Protein AF-A0AA41WDA8-F1 (afdb_monomer)

Solvent-accessible surface area (backbone atoms only — not comparable to full-atom values): 40193 Å² total; per-residue (Å²): 132,59,70,68,62,53,50,54,53,52,50,66,74,44,41,72,48,52,51,38,48,27,49,48,44,11,50,43,43,16,52,44,40,41,44,56,52,48,35,52,29,49,67,68,40,79,88,42,78,65,39,66,61,55,38,49,52,41,51,52,51,41,49,52,51,48,55,52,36,52,55,50,50,50,52,48,52,50,50,53,52,61,76,42,24,48,60,58,17,51,41,45,73,74,64,53,49,64,68,60,53,26,50,50,44,30,51,50,31,47,53,45,38,50,55,7,46,55,50,3,51,53,50,21,66,71,42,39,67,60,49,40,50,51,48,23,61,55,34,68,48,91,58,79,52,62,89,71,96,56,70,66,57,56,51,51,46,50,48,56,50,49,51,48,32,52,53,48,17,49,54,48,15,50,51,66,60,68,56,49,48,72,56,28,55,44,46,70,70,54,61,54,69,63,68,75,61,47,65,67,50,19,52,48,10,50,50,34,34,52,50,22,48,48,38,38,62,52,48,48,36,53,41,48,52,46,29,68,75,64,70,43,62,72,63,40,58,50,49,44,64,56,44,55,61,48,36,52,49,30,39,54,52,8,46,32,30,28,44,32,21,36,50,39,45,52,42,60,55,72,54,62,67,89,90,66,62,72,58,58,46,58,54,29,56,52,49,39,52,52,53,39,43,45,21,59,75,45,15,56,53,23,41,53,47,13,49,40,52,15,54,40,52,28,50,54,50,52,46,54,49,51,59,50,19,51,43,59,31,44,58,48,45,32,35,29,32,34,94,85,49,49,61,68,62,34,48,54,49,50,51,54,51,43,50,55,40,37,77,73,67,39,52,76,60,46,77,46,75,45,64,33,46,54,52,57,75,80,86,75,87,67,61,105,81,71,70,83,84,76,85,83,86,86,89,80,95,75,95,83,88,70,84,53,33,33,37,32,28,41,66,53,52,54,52,48,52,53,42,34,31,66,44,32,69,91,50,58,85,70,65,82,86,78,75,92,60,55,89,31,23,38,43,42,39,40,36,45,89,62,83,80,91,58,71,103,81,62,91,72,85,53,66,56,54,66,73,57,80,44,71,54,78,79,92,64,77,78,80,83,85,84,81,92,79,55,76,76,59,60,77,70,51,86,75,79,85,72,76,89,82,72,85,75,72,90,79,68,77,68,85,49,76,83,52,34,77,51,70,39,37,37,34,35,23,19,57,70,50,38,52,55,50,52,56,52,40,54,75,77,45,51,87,36,48,47,51,38,37,30,39,29,29,52,69,46,76,72,44,33,67,57,49,52,68,77,43,70,65,61,78,69,70,90,55,105,57,70,50,73,47,48,37,33,51,57,54,47,49,57,47,27,64,48,20,55,53,47,54,47,39,52,54,50,42,50,51,49,51,52,46,48,50,35,50,52,52,39,56,54,62,75,40,47,70,64,48,22,58,53,48,34,56,40,46,75,53,73,50,47,74,64,57,55,39,53,52,56,50,52,51,52,47,51,62,60,46,54,25,49,57,50,15,51,54,51,20,52,44,51,41,49,26,50,54,52,60,48,43,76,75,61,62,50,71,85,82,59,58,60,66,63,49,50,50,55,55,48,51,56,49,48,52,53,51,47,48,49,48,48,54,48,41,54,58,50,48,47,50,48,42,45,52,35,54,59,60,37,37,82,82,52,76,80,119

Structure (mmCIF, N/CA/C/O backbone):
data_AF-A0AA41WDA8-F1
#
_entry.id   AF-A0AA41WDA8-F1
#
loop_
_atom_site.group_PDB
_atom_site.id
_atom_site.type_symbol
_atom_site.label_atom_id
_atom_site.label_alt_id
_atom_site.label_comp_id
_atom_site.label_asym_id
_atom_site.label_entity_id
_atom_site.label_seq_id
_atom_site.pdbx_PDB_ins_code
_atom_site.Cartn_x
_atom_site.Cartn_y
_atom_site.Cartn_z
_atom_site.occupancy
_atom_site.B_iso_or_equiv
_atom_site.auth_seq_id
_atom_site.auth_comp_id
_atom_site.auth_asym_id
_atom_site.auth_atom_id
_atom_site.pdbx_PDB_model_num
ATOM 1 N N . MET A 1 1 ? -19.992 -11.896 49.728 1.00 53.47 1 MET A N 1
ATOM 2 C CA . MET A 1 1 ? -19.989 -12.317 48.304 1.00 53.47 1 MET A CA 1
ATOM 3 C C . MET A 1 1 ? -18.539 -12.453 47.854 1.00 53.47 1 MET A C 1
ATOM 5 O O . MET A 1 1 ? -17.799 -11.495 48.025 1.00 53.47 1 MET A O 1
ATOM 9 N N . SER A 1 2 ? -18.087 -13.625 47.384 1.00 74.00 2 SER A N 1
ATOM 10 C CA . SER A 1 2 ? -16.666 -13.800 47.028 1.00 74.00 2 SER A CA 1
ATOM 11 C C . SER A 1 2 ? -16.305 -12.980 45.783 1.00 74.00 2 SER A C 1
ATOM 13 O O . SER A 1 2 ? -17.126 -12.827 44.872 1.00 74.00 2 SER A O 1
ATOM 15 N N . TRP A 1 3 ? -15.076 -12.459 45.725 1.00 64.69 3 TRP A N 1
ATOM 16 C CA . TRP A 1 3 ? -14.595 -11.650 44.596 1.00 64.69 3 TRP A CA 1
ATOM 17 C C . TRP A 1 3 ? -14.694 -12.400 43.256 1.00 64.69 3 TRP A C 1
ATOM 19 O O . TRP A 1 3 ? -14.952 -11.781 42.228 1.00 64.69 3 TRP A O 1
ATOM 29 N N . ARG A 1 4 ? -14.601 -13.739 43.278 1.00 71.31 4 ARG A N 1
ATOM 30 C CA . ARG A 1 4 ? -14.757 -14.618 42.107 1.00 71.31 4 ARG A CA 1
ATOM 31 C C . ARG A 1 4 ? -16.169 -14.569 41.515 1.00 71.31 4 ARG A C 1
ATOM 33 O O . ARG A 1 4 ? -16.328 -14.498 40.301 1.00 71.31 4 ARG A O 1
ATOM 40 N N . VAL A 1 5 ? -17.203 -14.575 42.361 1.00 72.44 5 VAL A N 1
ATOM 41 C CA . VAL A 1 5 ? -18.612 -14.504 41.920 1.00 72.44 5 VAL A CA 1
ATOM 42 C C . VAL A 1 5 ? -18.932 -13.127 41.344 1.00 72.44 5 VAL A C 1
ATOM 44 O O . VAL A 1 5 ? -19.642 -13.014 40.344 1.00 72.44 5 VAL A O 1
ATOM 47 N N . LEU A 1 6 ? -18.384 -12.079 41.959 1.00 68.94 6 LEU A N 1
ATOM 48 C CA . LEU A 1 6 ? -18.538 -10.710 41.488 1.00 68.94 6 LEU A CA 1
ATOM 49 C C . LEU A 1 6 ? -17.849 -10.497 40.130 1.00 68.94 6 LEU A C 1
ATOM 51 O O . LEU A 1 6 ? -18.470 -9.964 39.214 1.00 68.94 6 LEU A O 1
ATOM 55 N N . TRP A 1 7 ? -16.610 -10.971 39.989 1.00 70.38 7 TRP A N 1
ATOM 56 C CA . TRP A 1 7 ? -15.843 -10.924 38.744 1.00 70.38 7 TRP A CA 1
ATOM 57 C C . TRP A 1 7 ? -16.577 -11.624 37.597 1.00 70.38 7 TRP A C 1
ATOM 59 O O . TRP A 1 7 ? -16.771 -11.049 36.529 1.00 70.38 7 TRP A O 1
ATOM 69 N N . ARG A 1 8 ? -17.109 -12.826 37.856 1.00 74.06 8 ARG A N 1
ATOM 70 C CA . ARG A 1 8 ? -17.870 -13.590 36.861 1.00 74.06 8 ARG A CA 1
ATOM 71 C C . ARG A 1 8 ? -19.123 -12.839 36.396 1.00 74.06 8 ARG A C 1
ATOM 73 O O . ARG A 1 8 ? -19.422 -12.806 35.206 1.00 74.06 8 ARG A O 1
ATOM 80 N N . ARG A 1 9 ? -19.853 -12.202 37.321 1.00 70.19 9 ARG A N 1
ATOM 81 C CA . ARG A 1 9 ? -21.024 -11.371 36.981 1.00 70.19 9 ARG A CA 1
ATOM 82 C C . ARG A 1 9 ? -20.640 -10.127 36.178 1.00 70.19 9 ARG A C 1
ATOM 84 O O . ARG A 1 9 ? -21.398 -9.750 35.287 1.00 70.19 9 ARG A O 1
ATOM 91 N N . LEU A 1 10 ? -19.491 -9.514 36.468 1.00 67.62 10 LEU A N 1
ATOM 92 C CA . LEU A 1 10 ? -18.972 -8.380 35.700 1.00 67.62 10 LEU A CA 1
ATOM 93 C C . LEU A 1 10 ? -18.670 -8.789 34.249 1.00 67.62 10 LEU A C 1
ATOM 95 O O . LEU A 1 10 ? -19.202 -8.170 33.325 1.00 67.62 10 LEU A O 1
ATOM 99 N N . MET A 1 11 ? -17.931 -9.892 34.066 1.00 68.94 11 MET A N 1
ATOM 100 C CA . MET A 1 11 ? -17.570 -10.408 32.742 1.00 68.94 11 MET A CA 1
ATOM 101 C C . MET A 1 11 ? -18.792 -10.725 31.878 1.00 68.94 11 MET A C 1
ATOM 103 O O . MET A 1 11 ? -18.888 -10.262 30.743 1.00 68.94 11 MET A O 1
ATOM 107 N N . PHE A 1 12 ? -19.772 -11.460 32.412 1.00 69.25 12 PHE A N 1
ATOM 108 C CA . PHE A 1 12 ? -20.960 -11.826 31.635 1.00 69.25 12 PHE A CA 1
ATOM 109 C C . PHE A 1 12 ? -21.863 -10.633 31.310 1.00 69.25 12 PHE A C 1
ATOM 111 O O . PHE A 1 12 ? -22.502 -10.619 30.258 1.00 69.25 12 PHE A O 1
ATOM 118 N N . ARG A 1 13 ? -21.889 -9.602 32.166 1.00 68.06 13 ARG A N 1
ATOM 119 C CA . ARG A 1 13 ? -22.643 -8.373 31.890 1.00 68.06 13 ARG A CA 1
ATOM 120 C C . ARG A 1 13 ? -22.068 -7.616 30.689 1.00 68.06 13 ARG A C 1
ATOM 122 O O . ARG A 1 13 ? -22.833 -7.105 29.875 1.00 68.06 13 ARG A O 1
ATOM 129 N N . ASN A 1 14 ? -20.741 -7.590 30.563 1.00 67.75 14 ASN A N 1
ATOM 130 C CA . ASN A 1 14 ? -20.018 -6.845 29.531 1.00 67.75 14 ASN A CA 1
ATOM 131 C C . ASN A 1 14 ? -19.425 -7.736 28.421 1.00 67.75 14 ASN A C 1
ATOM 133 O O . ASN A 1 14 ? -18.610 -7.263 27.634 1.00 67.75 14 ASN A O 1
ATOM 137 N N . PHE A 1 15 ? -19.868 -8.994 28.278 1.00 70.88 15 PHE A N 1
ATOM 138 C CA . PHE A 1 15 ? -19.307 -9.972 27.325 1.00 70.88 15 PHE A CA 1
ATOM 139 C C . PHE A 1 15 ? -19.141 -9.434 25.893 1.00 70.88 15 PHE A C 1
ATOM 141 O O . PHE A 1 15 ? -18.169 -9.735 25.212 1.00 70.88 15 PHE A O 1
ATOM 148 N N . ARG A 1 16 ? -20.064 -8.582 25.432 1.00 70.44 16 ARG A N 1
ATOM 149 C CA . ARG A 1 16 ? -20.011 -7.965 24.094 1.00 70.44 16 ARG A CA 1
ATOM 150 C C . ARG A 1 16 ? -18.847 -6.992 23.908 1.00 70.44 16 ARG A C 1
ATOM 152 O O . ARG A 1 16 ? -18.334 -6.875 22.800 1.00 70.44 16 ARG A O 1
ATOM 159 N N . ALA A 1 17 ? -18.470 -6.280 24.964 1.00 69.38 17 ALA A N 1
ATOM 160 C CA . ALA A 1 17 ? -17.310 -5.402 24.960 1.00 69.38 17 ALA A CA 1
ATOM 161 C C . ALA A 1 17 ? -16.021 -6.231 24.923 1.00 69.38 17 ALA A C 1
ATOM 163 O O . ALA A 1 17 ? -15.150 -5.980 24.091 1.00 69.38 17 ALA A O 1
ATOM 164 N N . TYR A 1 18 ? -15.962 -7.282 25.742 1.00 79.75 18 TYR A N 1
ATOM 165 C CA . TYR A 1 18 ? -14.853 -8.233 25.761 1.00 79.75 18 TYR A CA 1
ATOM 166 C C . TYR A 1 18 ? -14.660 -8.961 24.431 1.00 79.75 18 TYR A C 1
ATOM 168 O O . TYR A 1 18 ? -13.531 -9.095 23.971 1.00 79.75 18 TYR A O 1
ATOM 176 N N . ALA A 1 19 ? -15.749 -9.346 23.762 1.00 80.19 19 ALA A N 1
ATOM 177 C CA . ALA A 1 19 ? -15.694 -9.945 22.432 1.00 80.19 19 ALA A CA 1
ATOM 178 C C . ALA A 1 19 ? -15.036 -9.015 21.396 1.00 80.19 19 ALA A C 1
ATOM 180 O O . ALA A 1 19 ? -14.306 -9.490 20.534 1.00 80.19 19 ALA A O 1
ATOM 181 N N . GLY A 1 20 ? -15.247 -7.695 21.495 1.00 77.69 20 GLY A N 1
ATOM 182 C CA . GLY A 1 20 ? -14.590 -6.716 20.623 1.00 77.69 20 GLY A CA 1
ATOM 183 C C . GLY A 1 20 ? -13.077 -6.643 20.844 1.00 77.69 20 GLY A C 1
ATOM 184 O O . GLY A 1 20 ? -12.324 -6.606 19.875 1.00 77.69 20 GLY A O 1
ATOM 185 N N . TYR A 1 21 ? -12.633 -6.682 22.104 1.00 82.44 21 TYR A N 1
ATOM 186 C CA . TYR A 1 21 ? -11.207 -6.743 22.440 1.00 82.44 21 TYR A CA 1
ATOM 187 C C . TYR A 1 21 ? -10.563 -8.036 21.936 1.00 82.44 21 TYR A C 1
ATOM 189 O O . TYR A 1 21 ? -9.559 -7.979 21.233 1.00 82.44 21 TYR A O 1
ATOM 197 N N . VAL A 1 22 ? -11.170 -9.191 22.242 1.00 87.69 22 VAL A N 1
ATOM 198 C CA . VAL A 1 22 ? -10.677 -10.507 21.802 1.00 87.69 22 VAL A CA 1
ATOM 199 C C . VAL A 1 22 ? -10.584 -10.562 20.280 1.00 87.69 22 VAL A C 1
ATOM 201 O O . VAL A 1 22 ? -9.578 -11.030 19.758 1.00 87.69 22 VAL A O 1
ATOM 204 N N . LEU A 1 23 ? -11.582 -10.027 19.567 1.00 84.75 23 LEU A N 1
ATOM 205 C CA . LEU A 1 23 ? -11.580 -9.966 18.108 1.00 84.75 23 LEU A CA 1
ATOM 206 C C . LEU A 1 23 ? -10.381 -9.173 17.575 1.00 84.75 23 LEU A C 1
ATOM 208 O O . LEU A 1 23 ? -9.624 -9.695 16.767 1.00 84.75 23 LEU A O 1
ATOM 212 N N . ILE A 1 24 ? -10.160 -7.942 18.032 1.00 84.31 24 ILE A N 1
ATOM 213 C CA . ILE A 1 24 ? -9.055 -7.114 17.515 1.00 84.31 24 ILE A CA 1
ATOM 214 C C . ILE A 1 24 ? -7.703 -7.682 17.890 1.00 84.31 24 ILE A C 1
ATOM 216 O O . ILE A 1 24 ? -6.807 -7.717 17.053 1.00 84.31 24 ILE A O 1
ATOM 220 N N . PHE A 1 25 ? -7.565 -8.141 19.133 1.00 88.94 25 PHE A N 1
ATOM 221 C CA . PHE A 1 25 ? -6.348 -8.793 19.579 1.00 88.94 25 PHE A CA 1
ATOM 222 C C . PHE A 1 25 ? -6.059 -10.025 18.710 1.00 88.94 25 PHE A C 1
ATOM 224 O O . PHE A 1 25 ? -4.942 -10.181 18.229 1.00 88.94 25 PHE A O 1
ATOM 231 N N . SER A 1 26 ? -7.078 -10.843 18.410 1.00 92.19 26 SER A N 1
ATOM 232 C CA . SER A 1 26 ? -6.933 -12.000 17.520 1.00 92.19 26 SER A CA 1
ATOM 233 C C . SER A 1 26 ? -6.551 -11.610 16.091 1.00 92.19 26 SER A C 1
ATOM 235 O O . SER A 1 26 ? -5.688 -12.258 15.510 1.00 92.19 26 SER A O 1
ATOM 237 N N . VAL A 1 27 ? -7.114 -10.530 15.536 1.00 90.19 27 VAL A N 1
ATOM 238 C CA . VAL A 1 27 ? -6.757 -10.025 14.198 1.00 90.19 27 VAL A CA 1
ATOM 239 C C . VAL A 1 27 ? -5.313 -9.520 14.178 1.00 90.19 27 VAL A C 1
ATOM 241 O O . VAL A 1 27 ? -4.579 -9.831 13.246 1.00 90.19 27 VAL A O 1
ATOM 244 N N . ALA A 1 28 ? -4.871 -8.802 15.212 1.00 89.94 28 ALA A N 1
ATOM 245 C CA . ALA A 1 28 ? -3.494 -8.326 15.321 1.00 89.94 28 ALA A CA 1
ATOM 246 C C . ALA A 1 28 ? -2.484 -9.487 15.401 1.00 89.94 28 ALA A C 1
ATOM 248 O O . ALA A 1 28 ? -1.492 -9.486 14.674 1.00 89.94 28 ALA A O 1
ATOM 249 N N . VAL A 1 29 ? -2.775 -10.504 16.223 1.00 94.81 29 VAL A N 1
ATOM 250 C CA . VAL A 1 29 ? -1.994 -11.753 16.304 1.00 94.81 29 VAL A CA 1
ATOM 251 C C . VAL A 1 29 ? -1.973 -12.471 14.953 1.00 94.81 29 VAL A C 1
ATOM 253 O O . VAL A 1 29 ? -0.906 -12.873 14.496 1.00 94.81 29 VAL A O 1
ATOM 256 N N . THR A 1 30 ? -3.137 -12.601 14.305 1.00 94.94 30 THR A N 1
ATOM 257 C CA . THR A 1 30 ? -3.294 -13.251 12.993 1.00 94.94 30 THR A CA 1
ATOM 258 C C . THR A 1 30 ? -2.395 -12.576 11.963 1.00 94.94 30 THR A C 1
ATOM 260 O O . THR A 1 30 ? -1.565 -13.235 11.354 1.00 94.94 30 THR A O 1
ATOM 263 N N . ILE A 1 31 ? -2.511 -11.255 11.791 1.00 92.19 31 ILE A N 1
ATOM 264 C CA . ILE A 1 31 ? -1.738 -10.516 10.784 1.00 92.19 31 ILE A CA 1
ATOM 265 C C . ILE A 1 31 ? -0.239 -10.618 11.076 1.00 92.19 31 ILE A C 1
ATOM 267 O O . ILE A 1 31 ? 0.534 -10.894 10.164 1.00 92.19 31 ILE A O 1
ATOM 271 N N . PHE A 1 32 ? 0.184 -10.460 12.333 1.00 93.06 32 PHE A N 1
ATOM 272 C CA . PHE A 1 32 ? 1.597 -10.599 12.686 1.00 93.06 32 PHE A CA 1
ATOM 273 C C . PHE A 1 32 ? 2.147 -11.994 12.349 1.00 93.06 32 PHE A C 1
ATOM 275 O O . PHE A 1 32 ? 3.208 -12.093 11.731 1.00 93.06 32 PHE A O 1
ATOM 282 N N . TYR A 1 33 ? 1.406 -13.057 12.686 1.00 95.00 33 TYR A N 1
ATOM 283 C CA . TYR A 1 33 ? 1.764 -14.429 12.320 1.00 95.00 33 TYR A CA 1
ATOM 284 C C . TYR A 1 33 ? 1.880 -14.597 10.800 1.00 95.00 33 TYR A C 1
ATOM 286 O O . TYR A 1 33 ? 2.884 -15.102 10.302 1.00 95.00 33 TYR A O 1
ATOM 294 N N . LEU A 1 34 ? 0.890 -14.107 10.051 1.00 93.69 34 LEU A N 1
ATOM 295 C CA . LEU A 1 34 ? 0.869 -14.191 8.594 1.00 93.69 34 LEU A CA 1
ATOM 296 C C . LEU A 1 34 ? 2.101 -13.505 7.968 1.00 93.69 34 LEU A C 1
ATOM 298 O O . LEU A 1 34 ? 2.791 -14.112 7.150 1.00 93.69 34 LEU A O 1
ATOM 302 N N . PHE A 1 35 ? 2.483 -12.304 8.416 1.00 91.75 35 PHE A N 1
ATOM 303 C CA . PHE A 1 35 ? 3.718 -11.647 7.948 1.00 91.75 35 PHE A CA 1
ATOM 304 C C . PHE A 1 35 ? 4.994 -12.399 8.338 1.00 91.75 35 PHE A C 1
ATOM 306 O O . PHE A 1 35 ? 5.970 -12.402 7.585 1.00 91.75 35 PHE A O 1
ATOM 313 N N . GLN A 1 36 ? 4.993 -13.076 9.486 1.00 91.44 36 GLN A N 1
ATOM 314 C CA . GLN A 1 36 ? 6.106 -13.928 9.881 1.00 91.44 36 GLN A CA 1
ATOM 315 C C . GLN A 1 36 ? 6.261 -15.141 8.944 1.00 91.44 36 GLN A C 1
ATOM 317 O O . GLN A 1 36 ? 7.387 -15.447 8.554 1.00 91.44 36 GLN A O 1
ATOM 322 N N . THR A 1 37 ? 5.158 -15.770 8.525 1.00 91.62 37 THR A N 1
ATOM 323 C CA . THR A 1 37 ? 5.165 -16.891 7.559 1.00 91.62 37 THR A CA 1
ATOM 324 C C . THR A 1 37 ? 5.543 -16.456 6.138 1.00 91.62 37 THR A C 1
ATOM 326 O O . THR A 1 37 ? 6.257 -17.173 5.435 1.00 91.62 37 THR A O 1
ATOM 329 N N . LEU A 1 38 ? 5.158 -15.244 5.722 1.00 90.31 38 LEU A N 1
ATOM 330 C CA . LEU A 1 38 ? 5.527 -14.687 4.417 1.00 90.31 38 LEU A CA 1
ATOM 331 C C . LEU A 1 38 ? 7.036 -14.475 4.275 1.00 90.31 38 LEU A C 1
ATOM 333 O O . LEU A 1 38 ? 7.599 -14.786 3.228 1.00 90.31 38 LEU A O 1
ATOM 337 N N . SER A 1 39 ? 7.696 -13.999 5.335 1.00 87.25 39 SER A N 1
ATOM 338 C CA . SER A 1 39 ? 9.155 -13.836 5.364 1.00 87.25 39 SER A CA 1
ATOM 339 C C . SER A 1 39 ? 9.874 -15.158 5.068 1.00 87.25 39 SER A C 1
ATOM 341 O O . SER A 1 39 ? 10.798 -15.190 4.258 1.00 87.25 39 SER A O 1
ATOM 343 N N . THR A 1 40 ? 9.409 -16.270 5.649 1.00 85.75 40 THR A N 1
ATOM 344 C CA . THR A 1 40 ? 9.989 -17.595 5.389 1.00 85.75 40 THR A CA 1
ATOM 345 C C . THR A 1 40 ? 9.612 -18.157 4.022 1.00 85.75 40 THR A C 1
ATOM 347 O O . THR A 1 40 ? 10.472 -18.738 3.368 1.00 85.75 40 THR A O 1
ATOM 350 N N . GLY A 1 41 ? 8.369 -17.956 3.569 1.00 84.56 41 GLY A N 1
ATOM 351 C CA . GLY A 1 41 ? 7.915 -18.421 2.255 1.00 84.56 41 GLY A CA 1
ATOM 352 C C . GLY A 1 41 ? 8.644 -17.738 1.094 1.00 84.56 41 GLY A C 1
ATOM 353 O O . GLY A 1 41 ? 8.917 -18.368 0.078 1.00 84.56 41 GLY A O 1
ATOM 354 N N . LEU A 1 42 ? 9.008 -16.461 1.248 1.00 82.69 42 LEU A N 1
ATOM 355 C CA . LEU A 1 42 ? 9.861 -15.755 0.287 1.00 82.69 42 LEU A CA 1
ATOM 356 C C . LEU A 1 42 ? 11.339 -16.111 0.457 1.00 82.69 42 LEU A C 1
ATOM 358 O O . LEU A 1 42 ? 12.053 -16.232 -0.534 1.00 82.69 42 LEU A O 1
ATOM 362 N N . GLY A 1 43 ? 11.787 -16.356 1.691 1.00 75.94 43 GLY A N 1
ATOM 363 C CA . GLY A 1 43 ? 13.133 -16.845 1.977 1.00 75.94 43 GLY A CA 1
ATOM 364 C C . GLY A 1 43 ? 13.444 -18.216 1.358 1.00 75.94 43 GLY A C 1
ATOM 365 O O . GLY A 1 43 ? 14.592 -18.479 1.019 1.00 75.94 43 GLY A O 1
ATOM 366 N N . SER A 1 44 ? 12.456 -19.091 1.159 1.00 74.81 44 SER A N 1
ATOM 367 C CA . SER A 1 44 ? 12.662 -20.383 0.483 1.00 74.81 44 SER A CA 1
ATOM 368 C C . SER A 1 44 ? 12.645 -20.290 -1.050 1.00 74.81 44 SER A C 1
ATOM 370 O O . SER A 1 44 ? 13.081 -21.222 -1.725 1.00 74.81 44 SER A O 1
ATOM 372 N N . ALA A 1 45 ? 12.203 -19.167 -1.623 1.00 74.38 45 ALA A N 1
ATOM 373 C CA . ALA A 1 45 ? 12.131 -18.969 -3.066 1.00 74.38 45 ALA A CA 1
ATOM 374 C C . ALA A 1 45 ? 13.483 -18.496 -3.637 1.00 74.38 45 ALA A C 1
ATOM 376 O O . ALA A 1 45 ? 13.694 -17.307 -3.871 1.00 74.38 45 ALA A O 1
ATOM 377 N N . SER A 1 46 ? 14.401 -19.437 -3.886 1.00 68.25 46 SER A N 1
ATOM 378 C CA . SER A 1 46 ? 15.747 -19.158 -4.427 1.00 68.25 46 SER A CA 1
ATOM 379 C C . SER A 1 46 ? 15.745 -18.456 -5.790 1.00 68.25 46 SER A C 1
ATOM 381 O O . SER A 1 46 ? 16.680 -17.730 -6.098 1.00 68.25 46 SER A O 1
ATOM 383 N N . ALA A 1 47 ? 14.678 -18.613 -6.577 1.00 67.75 47 ALA A N 1
ATOM 384 C CA . ALA A 1 47 ? 14.498 -17.939 -7.862 1.00 67.75 47 ALA A CA 1
ATOM 385 C C . ALA A 1 47 ? 14.135 -16.440 -7.738 1.00 67.75 47 ALA A C 1
ATOM 387 O O . ALA A 1 47 ? 13.899 -15.774 -8.743 1.00 67.75 47 ALA A O 1
ATOM 388 N N . ILE A 1 48 ? 14.019 -15.881 -6.528 1.00 71.88 48 ILE A N 1
ATOM 389 C CA . ILE A 1 48 ? 13.787 -14.444 -6.343 1.00 71.88 48 ILE A CA 1
ATOM 390 C C . ILE A 1 48 ? 15.123 -13.709 -6.283 1.00 71.88 48 ILE A C 1
ATOM 392 O O . ILE A 1 48 ? 15.845 -13.769 -5.291 1.00 71.88 48 ILE A O 1
ATOM 396 N N . GLN A 1 49 ? 15.406 -12.946 -7.332 1.00 67.88 49 GLN A N 1
ATOM 397 C CA . GLN A 1 49 ? 16.459 -11.939 -7.332 1.00 67.88 49 GLN A CA 1
ATOM 398 C C . GLN A 1 49 ? 16.199 -10.897 -6.230 1.00 67.88 49 GLN A C 1
ATOM 400 O O . GLN A 1 49 ? 15.047 -10.542 -5.974 1.00 67.88 49 GLN A O 1
ATOM 405 N N . ARG A 1 50 ? 17.259 -10.466 -5.530 1.00 76.56 50 ARG A N 1
ATOM 406 C CA . ARG A 1 50 ? 17.183 -9.618 -4.320 1.00 76.56 50 ARG A CA 1
ATOM 407 C C . ARG A 1 50 ? 16.302 -10.189 -3.196 1.00 76.56 50 ARG A C 1
ATOM 409 O O . ARG A 1 50 ? 15.667 -9.440 -2.451 1.00 76.56 50 ARG A O 1
ATOM 416 N N . ARG A 1 51 ? 16.290 -11.519 -3.028 1.00 79.62 51 ARG A N 1
ATOM 417 C CA . ARG A 1 51 ? 15.584 -12.201 -1.926 1.00 79.62 51 ARG A CA 1
ATOM 418 C C . ARG A 1 51 ? 15.848 -11.544 -0.573 1.00 79.62 51 ARG A C 1
ATOM 420 O O . ARG A 1 51 ? 14.896 -11.290 0.156 1.00 79.62 51 ARG A O 1
ATOM 427 N N . ASP A 1 52 ? 17.114 -11.256 -0.275 1.00 83.06 52 ASP A N 1
ATOM 428 C CA . ASP A 1 52 ? 17.534 -10.718 1.022 1.00 83.06 52 ASP A CA 1
ATOM 429 C C . ASP A 1 52 ? 16.909 -9.343 1.291 1.00 83.06 52 ASP A C 1
ATOM 431 O O . ASP A 1 52 ? 16.277 -9.151 2.330 1.00 83.06 52 ASP A O 1
ATOM 435 N N . TYR A 1 53 ? 16.934 -8.448 0.296 1.00 83.81 53 TYR A N 1
ATOM 436 C CA . TYR A 1 53 ? 16.250 -7.153 0.361 1.00 83.81 53 TYR A CA 1
ATOM 437 C C . TYR A 1 53 ? 14.750 -7.312 0.643 1.00 83.81 53 TYR A C 1
ATOM 439 O O . TYR A 1 53 ? 14.218 -6.675 1.550 1.00 83.81 53 TYR A O 1
ATOM 447 N N . LEU A 1 54 ? 14.053 -8.198 -0.079 1.00 83.44 54 LEU A N 1
ATOM 448 C CA . LEU A 1 54 ? 12.620 -8.416 0.150 1.00 83.44 54 LEU A CA 1
ATOM 449 C C . LEU A 1 54 ? 12.343 -9.017 1.535 1.00 83.44 54 LEU A C 1
ATOM 451 O O . LEU A 1 54 ? 11.371 -8.628 2.188 1.00 83.44 54 LEU A O 1
ATOM 455 N N . THR A 1 55 ? 13.185 -9.940 2.012 1.00 85.56 55 THR A N 1
ATOM 456 C CA . THR A 1 55 ? 13.049 -10.494 3.366 1.00 85.56 55 THR A CA 1
ATOM 457 C C . THR A 1 55 ? 13.292 -9.445 4.448 1.00 85.56 55 THR A C 1
ATOM 459 O O . THR A 1 55 ? 12.566 -9.450 5.447 1.00 85.56 55 THR A O 1
ATOM 462 N N . ASP A 1 56 ? 14.219 -8.511 4.231 1.00 87.38 56 ASP A N 1
ATOM 463 C CA . ASP A 1 56 ? 14.498 -7.397 5.139 1.00 87.38 56 ASP A CA 1
ATOM 464 C C . ASP A 1 56 ? 13.338 -6.399 5.170 1.00 87.38 56 ASP A C 1
ATOM 466 O O . ASP A 1 56 ? 12.857 -6.044 6.250 1.00 87.38 56 ASP A O 1
ATOM 470 N N . VAL A 1 57 ? 12.806 -6.023 3.999 1.00 86.50 57 VAL A N 1
ATOM 471 C CA . VAL A 1 57 ? 11.609 -5.176 3.885 1.00 86.50 57 VAL A CA 1
ATOM 472 C C . VAL A 1 57 ? 10.445 -5.806 4.649 1.00 86.50 57 VAL A C 1
ATOM 474 O O . VAL A 1 57 ? 9.804 -5.135 5.457 1.00 86.50 57 VAL A O 1
ATOM 477 N N . ILE A 1 58 ? 10.202 -7.110 4.490 1.00 88.62 58 ILE A N 1
ATOM 478 C CA . ILE A 1 58 ? 9.155 -7.8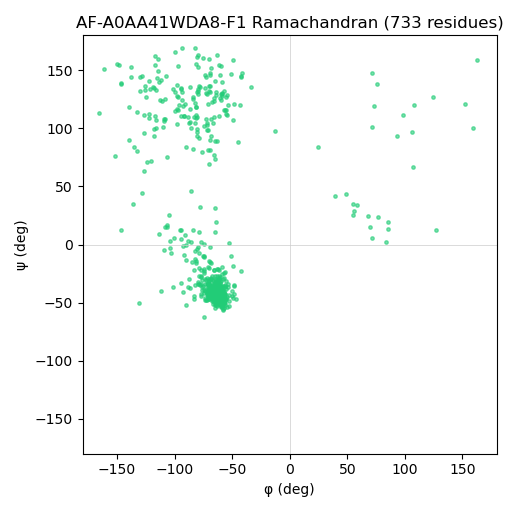19 5.245 1.00 88.62 58 ILE A CA 1
ATOM 479 C C . ILE A 1 58 ? 9.448 -7.836 6.745 1.00 88.62 58 ILE A C 1
ATOM 481 O O . ILE A 1 58 ? 8.522 -7.734 7.552 1.00 88.62 58 ILE A O 1
ATOM 485 N N . GLY A 1 59 ? 10.718 -7.932 7.141 1.00 89.06 59 GLY A N 1
ATOM 486 C CA . GLY A 1 59 ? 11.146 -7.796 8.530 1.00 89.06 59 GLY A CA 1
ATOM 487 C C . GLY A 1 59 ? 10.726 -6.454 9.136 1.00 89.06 59 GLY A C 1
ATOM 488 O O . GLY A 1 59 ? 10.128 -6.434 10.218 1.00 89.06 59 GLY A O 1
ATOM 489 N N . VAL A 1 60 ? 10.961 -5.352 8.416 1.00 89.44 60 VAL A N 1
ATOM 490 C CA . VAL A 1 60 ? 10.519 -4.001 8.805 1.00 89.44 60 VAL A CA 1
ATOM 491 C C . VAL A 1 60 ? 8.993 -3.925 8.857 1.00 89.44 60 VAL A C 1
ATOM 493 O O . VAL A 1 60 ? 8.433 -3.467 9.855 1.00 89.44 60 VAL A O 1
ATOM 496 N N . MET A 1 61 ? 8.304 -4.442 7.837 1.00 86.75 61 MET A N 1
ATOM 497 C CA . MET A 1 61 ? 6.839 -4.464 7.767 1.00 86.75 61 MET A CA 1
ATOM 498 C C . MET A 1 61 ? 6.209 -5.234 8.938 1.00 86.75 61 MET A C 1
ATOM 500 O O . MET A 1 61 ? 5.263 -4.755 9.567 1.00 86.75 61 MET A O 1
ATOM 504 N N . ARG A 1 62 ? 6.779 -6.386 9.312 1.00 89.38 62 ARG A N 1
ATOM 505 C CA . ARG A 1 62 ? 6.391 -7.146 10.510 1.00 89.38 62 ARG A CA 1
ATOM 506 C C . ARG A 1 62 ? 6.560 -6.312 11.785 1.00 89.38 62 ARG A C 1
ATOM 508 O O . ARG A 1 62 ? 5.701 -6.367 12.664 1.00 89.38 62 ARG A O 1
ATOM 515 N N . GLY A 1 63 ? 7.636 -5.529 11.884 1.00 89.50 63 GLY A N 1
ATOM 516 C CA . GLY A 1 63 ? 7.860 -4.586 12.985 1.00 89.50 63 GLY A CA 1
ATOM 517 C C . GLY A 1 63 ? 6.786 -3.497 13.060 1.00 89.50 63 GLY A C 1
ATOM 518 O O . GLY A 1 63 ? 6.222 -3.263 14.129 1.00 89.50 63 GLY A O 1
ATOM 519 N N . ILE A 1 64 ? 6.434 -2.890 11.923 1.00 85.88 64 ILE A N 1
ATOM 520 C CA . ILE A 1 64 ? 5.367 -1.880 11.826 1.00 85.88 64 ILE A CA 1
ATOM 521 C C . ILE A 1 64 ? 4.025 -2.459 12.295 1.00 85.88 64 ILE A C 1
ATOM 523 O O . ILE A 1 64 ? 3.348 -1.860 13.135 1.00 85.88 64 ILE A O 1
ATOM 527 N N . VAL A 1 65 ? 3.659 -3.654 11.817 1.00 87.12 65 VAL A N 1
ATOM 528 C CA . VAL A 1 65 ? 2.442 -4.364 12.251 1.00 87.12 65 VAL A CA 1
ATOM 529 C C . VAL A 1 65 ? 2.437 -4.582 13.768 1.00 87.12 65 VAL A C 1
ATOM 531 O O . VAL A 1 65 ? 1.408 -4.367 14.413 1.00 87.12 65 VAL A O 1
ATOM 534 N N . PHE A 1 66 ? 3.574 -4.959 14.361 1.00 89.19 66 PHE A N 1
ATOM 535 C CA . PHE A 1 66 ? 3.691 -5.157 15.809 1.00 89.19 66 PHE A CA 1
ATOM 536 C C . PHE A 1 66 ? 3.496 -3.861 16.606 1.00 89.19 66 PHE A C 1
ATOM 538 O O . PHE A 1 66 ? 2.782 -3.852 17.610 1.00 89.19 66 PHE A O 1
ATOM 545 N N . VAL A 1 67 ? 4.072 -2.748 16.143 1.00 88.12 67 VAL A N 1
ATOM 546 C CA . VAL A 1 67 ? 3.892 -1.431 16.773 1.00 88.12 67 VAL A CA 1
ATOM 547 C C . VAL A 1 67 ? 2.422 -1.005 16.732 1.00 88.12 67 VAL A C 1
ATOM 549 O O . VAL A 1 67 ? 1.873 -0.580 17.751 1.00 88.12 67 VAL A O 1
ATOM 552 N N . PHE A 1 68 ? 1.743 -1.172 15.593 1.00 82.12 68 PHE A N 1
ATOM 553 C CA . PHE A 1 68 ? 0.307 -0.891 15.505 1.00 82.12 68 PHE A CA 1
ATOM 554 C C . PHE A 1 68 ? -0.522 -1.800 16.416 1.00 82.12 68 PHE A C 1
ATOM 556 O O . PHE A 1 68 ? -1.445 -1.315 17.077 1.00 82.12 68 PHE A O 1
ATOM 563 N N . ALA A 1 69 ? -0.181 -3.089 16.503 1.00 84.19 69 ALA A N 1
ATOM 564 C CA . ALA A 1 69 ? -0.821 -4.013 17.432 1.00 84.19 69 ALA A CA 1
ATOM 565 C C . ALA A 1 69 ? -0.699 -3.523 18.884 1.00 84.19 69 ALA A C 1
ATOM 567 O O . ALA A 1 69 ? -1.708 -3.484 19.589 1.00 84.19 69 ALA A O 1
ATOM 568 N N . LEU A 1 70 ? 0.485 -3.067 19.308 1.00 85.75 70 LEU A N 1
ATOM 569 C CA . LEU A 1 70 ? 0.710 -2.510 20.646 1.00 85.75 70 LEU A CA 1
ATOM 570 C C . LEU A 1 70 ? -0.238 -1.340 20.938 1.00 85.75 70 LEU A C 1
ATOM 572 O O . LEU A 1 70 ? -0.977 -1.379 21.923 1.00 85.75 70 LEU A O 1
ATOM 576 N N . PHE A 1 71 ? -0.301 -0.340 20.053 1.00 80.12 71 PHE A N 1
ATOM 577 C CA . PHE A 1 71 ? -1.180 0.819 20.247 1.00 80.12 71 PHE A CA 1
ATOM 578 C C . PHE A 1 71 ? -2.664 0.445 20.288 1.00 80.12 71 PHE A C 1
ATOM 580 O O . PHE A 1 71 ? -3.410 0.968 21.120 1.00 80.12 71 PHE A O 1
ATOM 587 N N . PHE A 1 72 ? -3.110 -0.453 19.407 1.00 76.31 72 PHE A N 1
ATOM 588 C CA . PHE A 1 72 ? -4.515 -0.847 19.344 1.00 76.31 72 PHE A CA 1
ATOM 589 C C . PHE A 1 72 ? -4.955 -1.661 20.547 1.00 76.31 72 PHE A C 1
ATOM 591 O O . PHE A 1 72 ? -6.022 -1.395 21.109 1.00 76.31 72 PHE A O 1
ATOM 598 N N . VAL A 1 73 ? -4.134 -2.622 20.958 1.00 79.81 73 VAL A N 1
ATOM 599 C CA . VAL A 1 73 ? -4.405 -3.443 22.134 1.00 79.81 73 VAL A CA 1
ATOM 600 C C . VAL A 1 73 ? -4.442 -2.562 23.380 1.00 79.81 73 VAL A C 1
ATOM 602 O O . VAL A 1 73 ? -5.425 -2.626 24.123 1.00 79.81 73 VAL A O 1
ATOM 605 N N . ALA A 1 74 ? -3.465 -1.666 23.554 1.00 79.62 74 ALA A N 1
ATOM 606 C CA . ALA A 1 74 ? -3.436 -0.698 24.650 1.00 79.62 74 ALA A CA 1
ATOM 607 C C . ALA A 1 74 ? -4.685 0.198 24.669 1.00 79.62 74 ALA A C 1
ATOM 609 O O . ALA A 1 74 ? -5.340 0.393 25.701 1.00 79.62 74 ALA A O 1
ATOM 610 N N . TYR A 1 75 ? -5.061 0.734 23.504 1.00 76.56 75 TYR A N 1
ATOM 611 C CA . TYR A 1 75 ? -6.227 1.598 23.353 1.00 76.56 75 TYR A CA 1
ATOM 612 C C . TYR A 1 75 ? -7.534 0.878 23.709 1.00 76.56 75 TYR A C 1
ATOM 614 O O . TYR A 1 75 ? -8.343 1.408 24.477 1.00 76.56 75 TYR A O 1
ATOM 622 N N . PHE A 1 76 ? -7.747 -0.334 23.192 1.00 74.19 76 PHE A N 1
ATOM 623 C CA . PHE A 1 76 ? -8.962 -1.101 23.467 1.00 74.19 76 PHE A CA 1
ATOM 624 C C . PHE A 1 76 ? -9.053 -1.557 24.911 1.00 74.19 76 PHE A C 1
ATOM 626 O O . PHE A 1 76 ? -10.130 -1.505 25.506 1.00 74.19 76 PHE A O 1
ATOM 633 N N . HIS A 1 77 ? -7.927 -1.944 25.497 1.00 78.75 77 HIS A N 1
ATOM 634 C CA . HIS A 1 77 ? -7.881 -2.280 26.906 1.00 78.75 77 HIS A CA 1
ATOM 635 C C . HIS A 1 77 ? -8.264 -1.076 27.772 1.00 78.75 77 HIS A C 1
ATOM 637 O O . HIS A 1 77 ? -9.108 -1.177 28.661 1.00 78.75 77 HIS A O 1
ATOM 643 N N . ARG A 1 78 ? -7.743 0.114 27.444 1.00 75.69 78 ARG A N 1
ATOM 644 C CA . ARG A 1 78 ? -8.137 1.361 28.107 1.00 75.69 78 ARG A CA 1
ATOM 645 C C . ARG A 1 78 ? -9.636 1.643 27.975 1.00 75.69 78 ARG A C 1
ATOM 647 O O . ARG A 1 78 ? -10.233 2.122 28.939 1.00 75.69 78 ARG A O 1
ATOM 654 N N . LEU A 1 79 ? -10.246 1.375 26.819 1.00 70.00 79 LEU A N 1
ATOM 655 C CA . LEU A 1 79 ? -11.693 1.525 26.637 1.00 70.00 79 LEU A CA 1
ATOM 656 C C . LEU A 1 79 ? -12.488 0.566 27.535 1.00 70.00 79 LEU A C 1
ATOM 658 O O . LEU A 1 79 ? -13.434 1.014 28.183 1.00 70.00 79 LEU A O 1
ATOM 662 N N . LEU A 1 80 ? -12.075 -0.702 27.642 1.00 71.56 80 LEU A N 1
ATOM 663 C CA . LEU A 1 80 ? -12.690 -1.669 28.562 1.00 71.56 80 LEU A CA 1
ATOM 664 C C . LEU A 1 80 ? -12.641 -1.169 30.013 1.00 71.56 80 LEU A C 1
ATOM 666 O O . LEU A 1 80 ? -13.678 -1.079 30.671 1.00 71.56 80 LEU A O 1
ATOM 670 N N . LEU A 1 81 ? -11.465 -0.734 30.478 1.00 69.69 81 LEU A N 1
ATOM 671 C CA . LEU A 1 81 ? -11.282 -0.209 31.838 1.00 69.69 81 LEU A CA 1
ATOM 672 C C . LEU A 1 81 ? -12.142 1.028 32.110 1.00 69.69 81 LEU A C 1
ATOM 674 O O . LEU A 1 81 ? -12.657 1.204 33.216 1.00 69.69 81 LEU A O 1
ATOM 678 N N . LEU A 1 82 ? -12.303 1.906 31.114 1.00 64.94 82 LEU A N 1
ATOM 679 C CA . LEU A 1 82 ? -13.183 3.069 31.224 1.00 64.94 82 LEU A CA 1
ATOM 680 C C . LEU A 1 82 ? -14.649 2.643 31.371 1.00 64.94 82 LEU A C 1
ATOM 682 O O . LEU A 1 82 ? -15.335 3.187 32.238 1.00 64.94 82 LEU A O 1
ATOM 686 N N . GLY A 1 83 ? -15.099 1.634 30.619 1.00 62.31 83 GLY A N 1
ATOM 687 C CA . GLY A 1 83 ? -16.452 1.076 30.733 1.00 62.31 83 GLY A CA 1
ATOM 688 C C . GLY A 1 83 ? -16.746 0.435 32.099 1.00 62.31 83 GLY A C 1
ATOM 689 O O . GLY A 1 83 ? -17.891 0.427 32.556 1.00 62.31 83 GLY A O 1
ATOM 690 N N . GLU A 1 84 ? -15.719 -0.054 32.800 1.00 67.25 84 GLU A N 1
ATOM 691 C CA . GLU A 1 84 ? -15.853 -0.724 34.105 1.00 67.25 84 GLU A CA 1
ATOM 692 C C . GLU A 1 84 ? -15.434 0.126 35.311 1.00 67.25 84 GLU A C 1
ATOM 694 O O . GLU A 1 84 ? -15.632 -0.262 36.467 1.00 67.25 84 GLU A O 1
ATOM 699 N N . SER A 1 85 ? -14.945 1.338 35.055 1.00 66.25 85 SER A N 1
ATOM 700 C CA . SER A 1 85 ? -14.481 2.309 36.050 1.00 66.25 85 SER A CA 1
ATOM 701 C C . SER A 1 85 ? -15.456 2.524 37.217 1.00 66.25 85 SER A C 1
ATOM 703 O O . SER A 1 85 ? -15.031 2.534 38.373 1.00 66.25 85 SER A O 1
ATOM 705 N N . ARG A 1 86 ? -16.772 2.621 36.958 1.00 65.50 86 ARG A N 1
ATOM 706 C CA . ARG A 1 86 ? -17.808 2.721 38.010 1.00 65.50 86 ARG A CA 1
ATOM 707 C C . ARG A 1 86 ? -17.799 1.521 38.950 1.00 65.50 86 ARG A C 1
ATOM 709 O O . ARG A 1 86 ? -17.901 1.699 40.159 1.00 65.50 86 ARG A O 1
ATOM 716 N N . ALA A 1 87 ? -17.714 0.310 38.402 1.00 68.25 87 ALA A N 1
ATOM 717 C CA . ALA A 1 87 ? -17.735 -0.912 39.195 1.00 68.25 87 ALA A CA 1
ATOM 718 C C . ALA A 1 87 ? -16.472 -1.011 40.058 1.00 68.25 87 ALA A C 1
ATOM 720 O O . ALA A 1 87 ? -16.571 -1.238 41.261 1.00 68.25 87 ALA A O 1
ATOM 721 N N . LEU A 1 88 ? -15.301 -0.735 39.477 1.00 69.56 88 LEU A N 1
ATOM 722 C CA . LEU A 1 88 ? -14.023 -0.709 40.195 1.00 69.56 88 LEU A CA 1
ATOM 723 C C . LEU A 1 88 ? -13.964 0.408 41.255 1.00 69.56 88 LEU A C 1
ATOM 725 O O . LEU A 1 88 ? -13.410 0.214 42.341 1.00 69.56 88 LEU A O 1
ATOM 729 N N . GLY A 1 89 ? -14.581 1.560 40.973 1.00 71.12 89 GLY A N 1
ATOM 730 C CA . GLY A 1 89 ? -14.725 2.684 41.899 1.00 71.12 89 GLY A CA 1
ATOM 731 C C . GLY A 1 89 ? -15.624 2.358 43.094 1.00 71.12 89 GLY A C 1
ATOM 732 O O . GLY A 1 89 ? -15.214 2.578 44.233 1.00 71.12 89 GLY A O 1
ATOM 733 N N . LEU A 1 90 ? -16.799 1.765 42.846 1.00 73.00 90 LEU A N 1
ATOM 734 C CA . LEU A 1 90 ? -17.721 1.291 43.889 1.00 73.00 90 LEU A CA 1
ATOM 735 C C . LEU A 1 90 ? -17.086 0.195 44.750 1.00 73.00 90 LEU A C 1
ATOM 737 O O . LEU A 1 90 ? -17.197 0.210 45.973 1.00 73.00 90 LEU A O 1
ATOM 741 N N . LEU A 1 91 ? -16.353 -0.733 44.135 1.00 74.12 91 LEU A N 1
ATOM 742 C CA . LEU A 1 91 ? -15.613 -1.754 44.876 1.00 74.12 91 LEU A CA 1
ATOM 743 C C . LEU A 1 91 ? -14.531 -1.151 45.769 1.00 74.12 91 LEU A C 1
ATOM 745 O O . LEU A 1 91 ? -14.316 -1.620 46.884 1.00 74.12 91 LEU A O 1
ATOM 749 N N . GLY A 1 92 ? -13.902 -0.068 45.311 1.00 72.75 92 GLY A N 1
ATOM 750 C CA . GLY A 1 92 ? -13.020 0.743 46.140 1.00 72.75 92 GLY A CA 1
ATOM 751 C C . GLY A 1 92 ? -13.720 1.354 47.354 1.00 72.75 92 GLY A C 1
ATOM 752 O O . GLY A 1 92 ? -13.147 1.342 48.438 1.00 72.75 92 GLY A O 1
ATOM 753 N N . THR A 1 93 ? -14.950 1.857 47.197 1.00 77.12 93 THR A N 1
ATOM 754 C CA . THR A 1 93 ? -15.724 2.424 48.319 1.00 77.12 93 THR A CA 1
ATOM 755 C C . THR A 1 93 ? -16.229 1.364 49.295 1.00 77.12 93 THR A C 1
ATOM 757 O O . THR A 1 93 ? -16.327 1.646 50.481 1.00 77.12 93 THR A O 1
ATOM 760 N N . PHE A 1 94 ? -16.474 0.133 48.834 1.00 78.31 94 PHE A N 1
ATOM 761 C CA . PHE A 1 94 ? -16.833 -1.006 49.691 1.00 78.31 94 PHE A CA 1
ATOM 762 C C . PHE A 1 94 ? -15.630 -1.644 50.419 1.00 78.31 94 PHE A C 1
ATOM 764 O O . PHE A 1 94 ? -15.766 -2.717 50.999 1.00 78.31 94 PHE A O 1
ATOM 771 N N . GLY A 1 95 ? -14.449 -1.012 50.393 1.00 78.00 95 GLY A N 1
ATOM 772 C CA . GLY A 1 95 ? -13.276 -1.452 51.157 1.00 78.00 95 GLY A CA 1
ATOM 773 C C . GLY A 1 95 ? -12.407 -2.516 50.475 1.00 78.00 95 GLY A C 1
ATOM 774 O O . GLY A 1 95 ? -11.545 -3.107 51.122 1.00 78.00 95 GLY A O 1
ATOM 775 N N . MET A 1 96 ? -12.582 -2.775 49.172 1.00 83.12 96 MET A N 1
ATOM 776 C CA . MET A 1 96 ? -11.751 -3.750 48.456 1.00 83.12 96 MET A CA 1
ATOM 777 C C . MET A 1 96 ? -10.289 -3.276 48.372 1.00 83.12 96 MET A C 1
ATOM 779 O O . MET A 1 96 ? -9.999 -2.175 47.892 1.00 83.12 96 MET A O 1
ATOM 783 N N . SER A 1 97 ? -9.351 -4.125 48.812 1.00 84.06 97 SER A N 1
ATOM 784 C CA . SER A 1 97 ? -7.928 -3.768 48.884 1.00 84.06 97 SER A CA 1
ATOM 785 C C . SER A 1 97 ? -7.342 -3.391 47.511 1.00 84.06 97 SER A C 1
ATOM 787 O O . SER A 1 97 ? -7.797 -3.846 46.454 1.00 84.06 97 SER A O 1
ATOM 789 N N . ARG A 1 98 ? -6.288 -2.561 47.510 1.00 80.75 98 ARG A N 1
ATOM 790 C CA . ARG A 1 98 ? -5.551 -2.188 46.286 1.00 80.75 98 ARG A CA 1
ATOM 791 C C . ARG A 1 98 ? -4.979 -3.419 45.573 1.00 80.75 98 ARG A C 1
ATOM 793 O O . ARG A 1 98 ? -5.098 -3.511 44.356 1.00 80.75 98 ARG A O 1
ATOM 800 N N . HIS A 1 99 ? -4.457 -4.387 46.327 1.00 83.62 99 HIS A N 1
ATOM 801 C CA . HIS A 1 99 ? -3.910 -5.632 45.785 1.00 83.62 99 HIS A CA 1
ATOM 802 C C . HIS A 1 99 ? -4.980 -6.492 45.108 1.00 83.62 99 HIS A C 1
ATOM 804 O O . HIS A 1 99 ? -4.761 -6.980 44.002 1.00 83.62 99 HIS A O 1
ATOM 810 N N . THR A 1 100 ? -6.159 -6.628 45.723 1.00 83.12 100 THR A N 1
ATOM 811 C CA . THR A 1 100 ? -7.252 -7.430 45.155 1.00 83.12 100 THR A CA 1
ATOM 812 C C . THR A 1 100 ? -7.799 -6.800 43.872 1.00 83.12 100 THR A C 1
ATOM 814 O O . THR A 1 100 ? -8.085 -7.519 42.921 1.00 83.12 100 THR A O 1
ATOM 817 N N . ARG A 1 101 ? -7.899 -5.464 43.800 1.00 80.31 101 ARG A N 1
ATOM 818 C CA . ARG A 1 101 ? -8.312 -4.762 42.569 1.00 80.31 101 ARG A CA 1
ATOM 819 C C . ARG A 1 101 ? -7.268 -4.853 41.458 1.00 80.31 101 ARG A C 1
ATOM 821 O O . ARG A 1 101 ? -7.641 -5.096 40.317 1.00 80.31 101 ARG A O 1
ATOM 828 N N . ARG A 1 102 ? -5.976 -4.718 41.790 1.00 83.94 102 ARG A N 1
ATOM 829 C CA . ARG A 1 102 ? -4.881 -4.915 40.826 1.00 83.94 102 ARG A CA 1
ATOM 830 C C . ARG A 1 102 ? -4.918 -6.321 40.234 1.00 83.94 102 ARG A C 1
ATOM 832 O O . ARG A 1 102 ? -4.876 -6.480 39.023 1.00 83.94 102 ARG A O 1
ATOM 839 N N . GLY A 1 103 ? -5.039 -7.330 41.099 1.00 83.69 103 GLY A N 1
ATOM 840 C CA . GLY A 1 103 ? -5.133 -8.728 40.684 1.00 83.69 103 GLY A CA 1
ATOM 841 C C . GLY A 1 103 ? -6.351 -8.998 39.804 1.00 83.69 103 GLY A C 1
ATOM 842 O O . GLY A 1 103 ? -6.233 -9.726 38.830 1.00 83.69 103 GLY A O 1
ATOM 843 N N . LEU A 1 104 ? -7.498 -8.377 40.098 1.00 83.12 104 LEU A N 1
ATOM 844 C CA . LEU A 1 104 ? -8.719 -8.515 39.302 1.00 83.12 104 LEU A CA 1
ATOM 845 C C . LEU A 1 104 ? -8.512 -8.085 37.842 1.00 83.12 104 LEU A C 1
ATOM 847 O O . LEU A 1 104 ? -8.772 -8.870 36.935 1.00 83.12 104 LEU A O 1
ATOM 851 N N . VAL A 1 105 ? -8.009 -6.863 37.644 1.00 83.25 105 VAL A N 1
ATOM 852 C CA . VAL A 1 105 ? -7.754 -6.300 36.309 1.00 83.25 105 VAL A CA 1
ATOM 853 C C . VAL A 1 105 ? -6.675 -7.099 35.584 1.00 83.25 105 VAL A C 1
ATOM 855 O O . VAL A 1 105 ? -6.811 -7.393 34.401 1.00 83.25 105 VAL A O 1
ATOM 858 N N . LEU A 1 106 ? -5.623 -7.515 36.295 1.00 87.06 106 LEU A N 1
ATOM 859 C CA . LEU A 1 106 ? -4.560 -8.325 35.705 1.00 87.06 106 LEU A CA 1
ATOM 860 C C . LEU A 1 106 ? -5.082 -9.684 35.210 1.00 87.06 106 LEU A C 1
ATOM 862 O O . LEU A 1 106 ? -4.762 -10.093 34.099 1.00 87.06 106 LEU A O 1
ATOM 866 N N . TRP A 1 107 ? -5.917 -10.368 35.995 1.00 85.81 107 TRP A N 1
ATOM 867 C CA . TRP A 1 107 ? -6.508 -11.648 35.588 1.00 85.81 107 TRP A CA 1
ATOM 868 C C . TRP A 1 107 ? -7.444 -11.513 34.392 1.00 85.81 107 TRP A C 1
ATOM 870 O O . TRP A 1 107 ? -7.417 -12.351 33.495 1.00 85.81 107 TRP A O 1
ATOM 880 N N . GLU A 1 108 ? -8.247 -10.454 34.360 1.00 85.56 108 GLU A N 1
ATOM 881 C CA . GLU A 1 108 ? -9.086 -10.120 33.211 1.00 85.56 108 GLU A CA 1
ATOM 882 C C . GLU A 1 108 ? -8.237 -9.915 31.949 1.00 85.56 108 GLU A C 1
ATOM 884 O O . GLU A 1 108 ? -8.500 -10.537 30.922 1.00 85.56 108 GLU A O 1
ATOM 889 N N . SER A 1 109 ? -7.151 -9.148 32.067 1.00 86.81 109 SER A N 1
ATOM 890 C CA . SER A 1 109 ? -6.187 -8.904 30.986 1.00 86.81 109 SER A CA 1
ATOM 891 C C . SER A 1 109 ? -5.594 -10.205 30.440 1.00 86.81 109 SER A C 1
ATOM 893 O O . SER A 1 109 ? -5.575 -10.427 29.232 1.00 86.81 109 SER A O 1
ATOM 895 N N . ILE A 1 110 ? -5.137 -11.087 31.335 1.00 89.75 110 ILE A N 1
ATOM 896 C CA . ILE A 1 110 ? -4.521 -12.372 30.978 1.00 89.75 110 ILE A CA 1
ATOM 897 C C . ILE A 1 110 ? -5.536 -13.289 30.290 1.00 89.75 110 ILE A C 1
ATOM 899 O O . ILE A 1 110 ? -5.212 -13.931 29.293 1.00 89.75 110 ILE A O 1
ATOM 903 N N . LEU A 1 111 ? -6.774 -13.355 30.778 1.00 89.44 111 LEU A N 1
ATOM 904 C CA . LEU A 1 111 ? -7.804 -14.210 30.185 1.00 89.44 111 LEU A CA 1
ATOM 905 C C . LEU A 1 111 ? -8.238 -13.721 28.803 1.00 89.44 111 LEU A C 1
ATOM 907 O O . LEU A 1 111 ? -8.379 -14.518 27.879 1.00 89.44 111 LEU A O 1
ATOM 911 N N . LEU A 1 112 ? -8.412 -12.411 28.636 1.00 88.81 112 LEU A N 1
ATOM 912 C CA . LEU A 1 112 ? -8.744 -11.827 27.338 1.00 88.81 112 LEU A CA 1
ATOM 913 C C . LEU A 1 112 ? -7.585 -11.962 26.349 1.00 88.81 112 LEU A C 1
ATOM 915 O O . LEU A 1 112 ? -7.809 -12.303 25.189 1.00 88.81 112 LEU A O 1
ATOM 919 N N . GLY A 1 113 ? -6.357 -11.734 26.817 1.00 90.44 113 GLY A N 1
ATOM 920 C CA . GLY A 1 113 ? -5.145 -11.896 26.026 1.00 90.44 113 GLY A CA 1
ATOM 921 C C . GLY A 1 113 ? -4.928 -13.340 25.585 1.00 90.44 113 GLY A C 1
ATOM 922 O O . GLY A 1 113 ? -4.656 -13.580 24.418 1.00 90.44 113 GLY A O 1
ATOM 923 N N . THR A 1 114 ? -5.127 -14.321 26.468 1.00 92.94 114 THR A N 1
ATOM 924 C CA . THR A 1 114 ? -5.016 -15.747 26.107 1.00 92.94 114 THR A CA 1
ATOM 925 C C . THR A 1 114 ? -6.127 -16.189 25.153 1.00 92.94 114 THR A C 1
ATOM 927 O O . THR A 1 114 ? -5.842 -16.876 24.172 1.00 92.94 114 THR A O 1
ATOM 930 N N . ALA A 1 115 ? -7.374 -15.754 25.362 1.00 93.50 115 ALA A N 1
ATOM 931 C CA . ALA A 1 115 ? -8.474 -16.021 24.433 1.00 93.50 115 ALA A CA 1
ATOM 932 C C . ALA A 1 115 ? -8.222 -15.405 23.045 1.00 93.50 115 ALA A C 1
ATOM 934 O O . ALA A 1 115 ? -8.422 -16.058 22.024 1.00 93.50 115 ALA A O 1
ATOM 935 N N . GLY A 1 116 ? -7.743 -14.161 22.994 1.00 93.62 116 GLY A N 1
ATOM 936 C CA . GLY A 1 116 ? -7.393 -13.505 21.738 1.00 93.62 116 GLY A CA 1
ATOM 937 C C . GLY A 1 116 ? -6.171 -14.133 21.063 1.00 93.62 116 GLY A C 1
ATOM 938 O O . GLY A 1 116 ? -6.172 -14.281 19.846 1.00 93.62 116 GLY A O 1
ATOM 939 N N . LEU A 1 117 ? -5.156 -14.538 21.832 1.00 96.00 117 LEU A N 1
ATOM 940 C CA . LEU A 1 117 ? -3.946 -15.181 21.317 1.00 96.00 117 LEU A CA 1
ATOM 941 C C . LEU A 1 117 ? -4.261 -16.537 20.692 1.00 96.00 117 LEU A C 1
ATOM 943 O O . LEU A 1 117 ? -3.858 -16.807 19.568 1.00 96.00 117 LEU A O 1
ATOM 947 N N . THR A 1 118 ? -5.017 -17.371 21.405 1.00 96.81 118 THR A N 1
ATOM 948 C CA . THR A 1 118 ? -5.430 -18.695 20.918 1.00 96.81 118 THR A CA 1
ATOM 949 C C . THR A 1 118 ? -6.288 -18.582 19.664 1.00 96.81 118 THR A C 1
ATOM 951 O O . THR A 1 118 ? -5.997 -19.246 18.672 1.00 96.81 118 THR A O 1
ATOM 954 N N . LEU A 1 119 ? -7.288 -17.693 19.665 1.00 96.69 119 LEU A N 1
ATOM 955 C CA . LEU A 1 119 ? -8.110 -17.438 18.484 1.00 96.69 119 LEU A CA 1
ATOM 956 C C . LEU A 1 119 ? -7.279 -16.882 17.319 1.00 96.69 119 LEU A C 1
ATOM 958 O O . LEU A 1 119 ? -7.457 -17.315 16.187 1.00 96.69 119 LEU A O 1
ATOM 962 N N . GLY A 1 120 ? -6.366 -15.949 17.585 1.00 96.12 120 GLY A N 1
ATOM 963 C CA . GLY A 1 120 ? -5.536 -15.323 16.560 1.00 96.12 120 GLY A CA 1
ATOM 964 C C . GLY A 1 120 ? -4.540 -16.285 15.922 1.00 96.12 120 GLY A C 1
ATOM 965 O O . GLY A 1 120 ? -4.388 -16.285 14.708 1.00 96.12 120 GLY A O 1
ATOM 966 N N . LEU A 1 121 ? -3.909 -17.158 16.709 1.00 97.50 121 LEU A N 1
ATOM 967 C CA . LEU A 1 121 ? -3.044 -18.212 16.173 1.00 97.50 121 LEU A CA 1
ATOM 968 C C . LEU A 1 121 ? -3.851 -19.251 15.385 1.00 97.50 121 LEU A C 1
ATOM 970 O O . LEU A 1 121 ? -3.416 -19.668 14.317 1.00 97.50 121 LEU A O 1
ATOM 974 N N . ALA A 1 122 ? -5.041 -19.631 15.865 1.00 97.75 122 ALA A N 1
ATOM 975 C CA . ALA A 1 122 ? -5.922 -20.549 15.144 1.00 97.75 122 ALA A CA 1
ATOM 976 C C . ALA A 1 122 ? -6.371 -19.971 13.790 1.00 97.75 122 ALA A C 1
ATOM 978 O O . ALA A 1 122 ? -6.325 -20.666 12.778 1.00 97.75 122 ALA A O 1
ATOM 979 N N . LEU A 1 123 ? -6.763 -18.692 13.757 1.00 96.50 123 LEU A N 1
ATOM 980 C CA . LEU A 1 123 ? -7.104 -17.988 12.519 1.00 96.50 123 LEU A CA 1
ATOM 981 C C . LEU A 1 123 ? -5.881 -17.792 11.617 1.00 96.50 123 LEU A C 1
ATOM 983 O O . LEU A 1 123 ? -5.997 -17.972 10.411 1.00 96.50 123 LEU A O 1
ATOM 987 N N . GLY A 1 124 ? -4.715 -17.474 12.183 1.00 95.44 124 GLY A N 1
ATOM 988 C CA . GLY A 1 124 ? -3.451 -17.371 11.455 1.00 95.44 124 GLY A CA 1
ATOM 989 C C . GLY A 1 124 ? -3.109 -18.661 10.724 1.00 95.44 124 GLY A C 1
ATOM 990 O O . GLY A 1 124 ? -2.899 -18.633 9.517 1.00 95.44 124 GLY A O 1
ATOM 991 N N . LEU A 1 125 ? -3.156 -19.792 11.427 1.00 95.31 125 LEU A N 1
ATOM 992 C CA . LEU A 1 125 ? -2.931 -21.116 10.846 1.00 95.31 125 LEU A CA 1
ATOM 993 C C . LEU A 1 125 ? -3.946 -21.468 9.760 1.00 95.31 125 LEU A C 1
ATOM 995 O O . LEU A 1 125 ? -3.580 -22.008 8.721 1.00 95.31 125 LEU A O 1
ATOM 999 N N . LEU A 1 126 ? -5.220 -21.149 9.992 1.00 95.75 126 LEU A N 1
ATOM 1000 C CA . LEU A 1 126 ? -6.284 -21.404 9.025 1.00 95.75 126 LEU A CA 1
ATOM 1001 C C . LEU A 1 126 ? -6.117 -20.571 7.744 1.00 95.75 126 LEU A C 1
ATOM 1003 O O . LEU A 1 126 ? -6.398 -21.058 6.650 1.00 95.75 126 LEU A O 1
ATOM 1007 N N . LEU A 1 127 ? -5.697 -19.311 7.878 1.00 94.19 127 LEU A N 1
ATOM 1008 C CA . LEU A 1 127 ? -5.606 -18.354 6.775 1.00 94.19 127 LEU A CA 1
ATOM 1009 C C . LEU A 1 127 ? -4.248 -18.362 6.067 1.00 94.19 127 LEU A C 1
ATOM 1011 O O . LEU A 1 127 ? -4.152 -17.800 4.980 1.00 94.19 127 LEU A O 1
ATOM 1015 N N . GLU A 1 128 ? -3.221 -18.994 6.633 1.00 92.38 128 GLU A N 1
ATOM 1016 C CA . GLU A 1 128 ? -1.855 -18.987 6.100 1.00 92.38 128 GLU A CA 1
ATOM 1017 C C . GLU A 1 128 ? -1.761 -19.399 4.620 1.00 92.38 128 GLU A C 1
ATOM 1019 O O . GLU A 1 128 ? -1.194 -18.628 3.841 1.00 92.38 128 GLU A O 1
ATOM 1024 N N . PRO A 1 129 ? -2.378 -20.505 4.150 1.00 91.06 129 PRO A N 1
ATOM 1025 C CA . PRO A 1 129 ? -2.307 -20.867 2.733 1.00 91.06 129 PRO A CA 1
ATOM 1026 C C . PRO A 1 129 ? -2.970 -19.830 1.815 1.00 91.06 129 PRO A C 1
ATOM 1028 O O . PRO A 1 129 ? -2.457 -19.527 0.738 1.00 91.06 129 PRO A O 1
ATOM 1031 N N . LEU A 1 130 ? -4.100 -19.255 2.245 1.00 90.94 130 LEU A N 1
ATOM 1032 C CA . LEU A 1 130 ? -4.808 -18.211 1.495 1.00 90.94 130 LEU A CA 1
ATOM 1033 C C . LEU A 1 130 ? -4.004 -16.909 1.463 1.00 90.94 130 LEU A C 1
ATOM 1035 O O . LEU A 1 130 ? -3.993 -16.215 0.450 1.00 90.94 130 LEU A O 1
ATOM 1039 N N . PHE A 1 131 ? -3.314 -16.591 2.556 1.00 91.38 131 PHE A N 1
ATOM 1040 C CA . PHE A 1 131 ? -2.468 -15.413 2.664 1.00 91.38 131 PHE A CA 1
ATOM 1041 C C . PHE A 1 131 ? -1.229 -15.517 1.777 1.00 91.38 131 PHE A C 1
ATOM 1043 O O . PHE A 1 131 ? -0.936 -14.575 1.047 1.00 91.38 131 PHE A O 1
ATOM 1050 N N . LEU A 1 132 ? -0.539 -16.662 1.776 1.00 90.62 132 LEU A N 1
ATOM 1051 C CA . LEU A 1 132 ? 0.605 -16.902 0.891 1.00 90.62 132 LEU A CA 1
ATOM 1052 C C . LEU A 1 132 ? 0.187 -16.915 -0.585 1.00 90.62 132 LEU A C 1
ATOM 1054 O O . LEU A 1 132 ? 0.914 -16.397 -1.432 1.00 90.62 132 LEU A O 1
ATOM 1058 N N . LEU A 1 133 ? -1.004 -17.437 -0.899 1.00 89.50 133 LEU A N 1
ATOM 1059 C CA . LEU A 1 133 ? -1.577 -17.345 -2.243 1.00 89.50 133 LEU A CA 1
ATOM 1060 C C . LEU A 1 133 ? -1.840 -15.885 -2.635 1.00 89.50 133 LEU A C 1
ATOM 1062 O O . LEU A 1 133 ? -1.430 -15.458 -3.713 1.00 89.50 133 LEU A O 1
ATOM 1066 N N . ALA A 1 134 ? -2.490 -15.115 -1.758 1.00 89.06 134 ALA A N 1
ATOM 1067 C CA . ALA A 1 134 ? -2.761 -13.701 -1.992 1.00 89.06 134 ALA A CA 1
ATOM 1068 C C . ALA A 1 134 ? -1.460 -12.907 -2.175 1.00 89.06 134 ALA A C 1
ATOM 1070 O O . ALA A 1 134 ? -1.361 -12.126 -3.117 1.00 89.06 134 ALA A O 1
ATOM 1071 N N . ALA A 1 135 ? -0.444 -13.158 -1.344 1.00 89.56 135 ALA A N 1
ATOM 1072 C CA . ALA A 1 135 ? 0.876 -12.554 -1.475 1.00 89.56 135 ALA A CA 1
ATOM 1073 C C . ALA A 1 135 ? 1.525 -12.915 -2.819 1.00 89.56 135 ALA A C 1
ATOM 1075 O O . ALA A 1 135 ? 1.984 -12.028 -3.528 1.00 89.56 135 ALA A O 1
ATOM 1076 N N . GLY A 1 136 ? 1.499 -14.189 -3.225 1.00 87.88 136 GLY A N 1
ATOM 1077 C CA . GLY A 1 136 ? 2.034 -14.620 -4.521 1.00 87.88 136 GLY A CA 1
ATOM 1078 C C . GLY A 1 136 ? 1.387 -13.901 -5.709 1.00 87.88 136 GLY A C 1
ATOM 1079 O O . GLY A 1 136 ? 2.091 -13.473 -6.621 1.00 87.88 136 GLY A O 1
ATOM 1080 N N . VAL A 1 137 ? 0.067 -13.685 -5.659 1.00 85.94 137 VAL A N 1
ATOM 1081 C CA . VAL A 1 137 ? -0.668 -12.902 -6.668 1.00 85.94 137 VAL A CA 1
ATOM 1082 C C . VAL A 1 137 ? -0.278 -11.421 -6.620 1.00 85.94 137 VAL A C 1
ATOM 1084 O O . VAL A 1 137 ? 0.016 -10.833 -7.661 1.00 85.94 137 VAL A O 1
ATOM 1087 N N . PHE A 1 138 ? -0.220 -10.820 -5.427 1.00 85.00 138 PHE A N 1
ATOM 1088 C CA . PHE A 1 138 ? 0.190 -9.421 -5.236 1.00 85.00 138 PHE A CA 1
ATOM 1089 C C . PHE A 1 138 ? 1.623 -9.147 -5.689 1.00 85.00 138 PHE A C 1
ATOM 1091 O O . PHE A 1 138 ? 1.918 -8.038 -6.116 1.00 85.00 138 PHE A O 1
ATOM 1098 N N . LEU A 1 139 ? 2.500 -10.146 -5.608 1.00 87.50 139 LEU A N 1
ATOM 1099 C CA . LEU A 1 139 ? 3.894 -10.071 -6.030 1.00 87.50 139 LEU A CA 1
ATOM 1100 C C . LEU A 1 139 ? 4.100 -10.545 -7.482 1.00 87.50 139 LEU A C 1
ATOM 1102 O O . LEU A 1 139 ? 5.230 -10.523 -7.954 1.00 87.50 139 LEU A O 1
ATOM 1106 N N . ARG A 1 140 ? 3.052 -10.987 -8.197 1.00 84.88 140 ARG A N 1
ATOM 1107 C CA . ARG A 1 140 ? 3.160 -11.606 -9.537 1.00 84.88 140 ARG A CA 1
ATOM 1108 C C . ARG A 1 140 ? 4.227 -12.703 -9.607 1.00 84.88 140 ARG A C 1
ATOM 1110 O O . ARG A 1 140 ? 5.007 -12.783 -10.551 1.00 84.88 140 ARG A O 1
ATOM 1117 N N . LEU A 1 141 ? 4.272 -13.563 -8.593 1.00 82.81 141 LEU A N 1
ATOM 1118 C CA . LEU A 1 141 ? 5.174 -14.706 -8.624 1.00 82.81 141 LEU A CA 1
ATOM 1119 C C . LEU A 1 141 ? 4.646 -15.753 -9.613 1.00 82.81 141 LEU A C 1
ATOM 1121 O O . LEU A 1 141 ? 3.479 -16.140 -9.515 1.00 82.81 141 LEU A O 1
ATOM 1125 N N . PRO A 1 142 ? 5.485 -16.254 -10.540 1.00 69.62 142 PRO A N 1
ATOM 1126 C CA . PRO A 1 142 ? 5.048 -17.275 -11.487 1.00 69.62 142 PRO A CA 1
ATOM 1127 C C . PRO A 1 142 ? 4.911 -18.663 -10.840 1.00 69.62 142 PRO A C 1
ATOM 1129 O O . PRO A 1 142 ? 4.362 -19.583 -11.441 1.00 69.62 142 PRO A O 1
ATOM 1132 N N . TRP A 1 143 ? 5.384 -18.825 -9.603 1.00 74.38 143 TRP A N 1
ATOM 1133 C CA . TRP A 1 143 ? 5.191 -20.011 -8.775 1.00 74.38 143 TRP A CA 1
ATOM 1134 C C . TRP A 1 143 ? 4.395 -19.675 -7.516 1.00 74.38 143 TRP A C 1
ATOM 1136 O O . TRP A 1 143 ? 4.296 -18.528 -7.079 1.00 74.38 143 TRP A O 1
ATOM 1146 N N . ARG A 1 144 ? 3.853 -20.718 -6.888 1.00 74.56 144 ARG A N 1
ATOM 1147 C CA . ARG A 1 144 ? 3.223 -20.604 -5.573 1.00 74.56 144 ARG A CA 1
ATOM 1148 C C . ARG A 1 144 ? 4.304 -20.561 -4.501 1.00 74.56 144 ARG A C 1
ATOM 1150 O O . ARG A 1 144 ? 5.240 -21.357 -4.546 1.00 74.56 144 ARG A O 1
ATOM 1157 N N . LEU A 1 145 ? 4.155 -19.663 -3.532 1.00 80.44 145 LEU A N 1
ATOM 1158 C CA . LEU A 1 145 ? 4.977 -19.695 -2.326 1.00 80.44 145 LEU A CA 1
ATOM 1159 C C . LEU A 1 145 ? 4.739 -21.028 -1.613 1.00 80.44 145 LEU A C 1
ATOM 1161 O O . LEU A 1 145 ? 3.589 -21.407 -1.372 1.00 80.44 145 LEU A O 1
ATOM 1165 N N . ALA A 1 146 ? 5.821 -21.754 -1.333 1.00 75.00 146 ALA A N 1
ATOM 1166 C CA . ALA A 1 146 ? 5.735 -23.035 -0.655 1.00 75.00 146 ALA A CA 1
ATOM 1167 C C . ALA A 1 146 ? 5.190 -22.823 0.761 1.00 75.00 146 ALA A C 1
ATOM 1169 O O . ALA A 1 146 ? 5.690 -21.989 1.518 1.00 75.00 146 ALA A O 1
ATOM 1170 N N . TYR A 1 147 ? 4.152 -23.583 1.105 1.00 80.94 147 TYR A N 1
ATOM 1171 C CA . TYR A 1 147 ? 3.672 -23.665 2.475 1.00 80.94 147 TYR A CA 1
ATOM 1172 C C . TYR A 1 147 ? 4.545 -24.660 3.238 1.00 80.94 147 TYR A C 1
ATOM 1174 O O . TYR A 1 147 ? 4.581 -25.844 2.903 1.00 80.94 147 TYR A O 1
ATOM 1182 N N . GLU A 1 148 ? 5.221 -24.180 4.275 1.00 81.38 148 GLU A N 1
ATOM 1183 C CA . GLU A 1 148 ? 6.007 -25.008 5.181 1.00 81.38 148 GLU A CA 1
ATOM 1184 C C . GLU A 1 148 ? 5.569 -24.735 6.615 1.00 81.38 148 GLU A C 1
ATOM 1186 O O . GLU A 1 148 ? 5.832 -23.664 7.165 1.00 81.38 148 GLU A O 1
ATOM 1191 N N . PHE A 1 149 ? 4.926 -25.718 7.247 1.00 85.69 149 PHE A N 1
ATOM 1192 C CA . PHE A 1 149 ? 4.537 -25.597 8.646 1.00 85.69 149 PHE A CA 1
ATOM 1193 C C . PHE A 1 149 ? 5.782 -25.535 9.543 1.00 85.69 149 PHE A C 1
ATOM 1195 O O . PHE A 1 149 ? 6.486 -26.531 9.729 1.00 85.69 149 PHE A O 1
ATOM 1202 N N . ARG A 1 150 ? 6.047 -24.357 10.120 1.00 90.25 150 ARG A N 1
ATOM 1203 C CA . ARG A 1 150 ? 7.193 -24.101 11.006 1.00 90.25 150 ARG A CA 1
ATOM 1204 C C . ARG A 1 150 ? 6.713 -23.697 12.408 1.00 90.25 150 ARG A C 1
ATOM 1206 O O . ARG A 1 150 ? 6.404 -22.523 12.634 1.00 90.25 150 ARG A O 1
ATOM 1213 N N . PRO A 1 151 ? 6.680 -24.621 13.392 1.00 91.62 151 PRO A N 1
ATOM 1214 C CA . PRO A 1 151 ? 6.141 -24.346 14.730 1.00 91.62 151 PRO A CA 1
ATOM 1215 C C . PRO A 1 151 ? 6.912 -23.257 15.492 1.00 91.62 151 PRO A C 1
ATOM 1217 O O . PRO A 1 151 ? 6.370 -22.621 16.395 1.00 91.62 151 PRO A O 1
ATOM 1220 N N . GLN A 1 152 ? 8.161 -22.991 15.109 1.00 95.06 152 GLN A N 1
ATOM 1221 C CA . GLN A 1 152 ? 8.967 -21.906 15.662 1.00 95.06 152 GLN A CA 1
ATOM 1222 C C . GLN A 1 152 ? 8.310 -20.534 15.433 1.00 95.06 152 GLN A C 1
ATOM 1224 O O . GLN A 1 152 ? 8.381 -19.672 16.305 1.00 95.06 152 GLN A O 1
ATOM 1229 N N . LEU A 1 153 ? 7.630 -20.330 14.297 1.00 93.38 153 LEU A N 1
ATOM 1230 C CA . LEU A 1 153 ? 6.963 -19.062 13.976 1.00 93.38 153 LEU A CA 1
ATOM 1231 C C . LEU A 1 153 ? 5.734 -18.833 14.867 1.00 93.38 153 LEU A C 1
ATOM 1233 O O . LEU A 1 153 ? 5.522 -17.723 15.361 1.00 93.38 153 LEU A O 1
ATOM 1237 N N . LEU A 1 154 ? 4.980 -19.902 15.148 1.00 94.69 154 LEU A N 1
ATOM 1238 C CA . LEU A 1 154 ? 3.881 -19.881 16.115 1.00 94.69 154 LEU A CA 1
ATOM 1239 C C . LEU A 1 154 ? 4.381 -19.535 17.514 1.00 94.69 154 LEU A C 1
ATOM 1241 O O . LEU A 1 154 ? 3.795 -18.683 18.176 1.00 94.69 154 LEU A O 1
ATOM 1245 N N . LEU A 1 155 ? 5.468 -20.175 17.957 1.00 96.06 155 LEU A N 1
ATOM 1246 C CA . LEU A 1 155 ? 6.033 -19.946 19.285 1.00 96.06 155 LEU A CA 1
ATOM 1247 C C . LEU A 1 155 ? 6.539 -18.508 19.444 1.00 96.06 155 LEU A C 1
ATOM 1249 O O . LEU A 1 155 ? 6.272 -17.880 20.466 1.00 96.06 155 LEU A O 1
ATOM 1253 N N . LEU A 1 156 ? 7.227 -17.967 18.435 1.00 95.06 156 LEU A N 1
ATOM 1254 C CA . LEU A 1 156 ? 7.704 -16.582 18.445 1.00 95.06 156 LEU A CA 1
ATOM 1255 C C . LEU A 1 156 ? 6.544 -15.582 18.485 1.00 95.06 156 LEU A C 1
ATOM 1257 O O . LEU A 1 156 ? 6.585 -14.638 19.274 1.00 95.06 156 LEU A O 1
ATOM 1261 N N . THR A 1 157 ? 5.484 -15.816 17.704 1.00 96.12 157 THR A N 1
ATOM 1262 C CA . THR A 1 157 ? 4.263 -15.000 17.777 1.00 96.12 157 THR A CA 1
ATOM 1263 C C . THR A 1 157 ? 3.613 -15.109 19.158 1.00 96.12 157 THR A C 1
ATOM 1265 O O . THR A 1 157 ? 3.271 -14.093 19.766 1.00 96.12 157 THR A O 1
ATOM 1268 N N . ALA A 1 158 ? 3.481 -16.329 19.687 1.00 97.06 158 ALA A N 1
ATOM 1269 C CA . ALA A 1 158 ? 2.908 -16.579 21.003 1.00 97.06 158 ALA A CA 1
ATOM 1270 C C . ALA A 1 158 ? 3.676 -15.843 22.105 1.00 97.06 158 ALA A C 1
ATOM 1272 O O . ALA A 1 158 ? 3.061 -15.178 22.935 1.00 97.06 158 ALA A O 1
ATOM 1273 N N . LEU A 1 159 ? 5.009 -15.907 22.082 1.00 96.75 159 LEU A N 1
ATOM 1274 C CA . LEU A 1 159 ? 5.874 -15.244 23.052 1.00 96.75 159 LEU A CA 1
ATOM 1275 C C . LEU A 1 159 ? 5.787 -13.715 22.941 1.00 96.75 159 LEU A C 1
ATOM 1277 O O . LEU A 1 159 ? 5.589 -13.048 23.956 1.00 96.75 159 LEU A O 1
ATOM 1281 N N . ALA A 1 160 ? 5.867 -13.162 21.726 1.00 94.62 160 ALA A N 1
ATOM 1282 C CA . ALA A 1 160 ? 5.789 -11.718 21.499 1.00 94.62 160 ALA A CA 1
ATOM 1283 C C . ALA A 1 160 ? 4.470 -11.127 22.028 1.00 94.62 160 ALA A C 1
ATOM 1285 O O . ALA A 1 160 ? 4.469 -10.130 22.753 1.00 94.62 160 ALA A O 1
ATOM 1286 N N . PHE A 1 161 ? 3.341 -11.778 21.735 1.00 94.81 161 PHE A N 1
ATOM 1287 C CA . PHE A 1 161 ? 2.034 -11.322 22.204 1.00 94.81 161 PHE A CA 1
ATOM 1288 C C . PHE A 1 161 ? 1.748 -11.681 23.665 1.00 94.81 161 PHE A C 1
ATOM 1290 O O . PHE A 1 161 ? 1.027 -10.938 24.327 1.00 94.81 161 PHE A O 1
ATOM 1297 N N . ALA A 1 162 ? 2.328 -12.752 24.213 1.00 94.38 162 ALA A N 1
ATOM 1298 C CA . ALA A 1 162 ? 2.255 -13.030 25.647 1.00 94.38 162 ALA A CA 1
ATOM 1299 C C . ALA A 1 162 ? 2.949 -11.925 26.456 1.00 94.38 162 ALA A C 1
ATOM 1301 O O . ALA A 1 162 ? 2.370 -11.415 27.415 1.00 94.38 162 ALA A O 1
ATOM 1302 N N . VAL A 1 163 ? 4.144 -11.495 26.033 1.00 94.25 163 VAL A N 1
ATOM 1303 C CA . VAL A 1 163 ? 4.841 -10.349 26.638 1.00 94.25 163 VAL A CA 1
ATOM 1304 C C . VAL A 1 163 ? 3.991 -9.085 26.524 1.00 94.25 163 VAL A C 1
ATOM 1306 O O . VAL A 1 163 ? 3.802 -8.395 27.524 1.00 94.25 163 VAL A O 1
ATOM 1309 N N . LEU A 1 164 ? 3.406 -8.817 25.351 1.00 91.94 164 LEU A N 1
ATOM 1310 C CA . LEU A 1 164 ? 2.516 -7.670 25.155 1.00 91.94 164 LEU A CA 1
ATOM 1311 C C . LEU A 1 164 ? 1.319 -7.693 26.122 1.00 91.94 164 LEU A C 1
ATOM 1313 O O . LEU A 1 164 ? 1.027 -6.685 26.758 1.00 91.94 164 LEU A O 1
ATOM 1317 N N . VAL A 1 165 ? 0.655 -8.842 26.287 1.00 91.44 165 VAL A N 1
ATOM 1318 C CA . VAL A 1 165 ? -0.475 -9.010 27.221 1.00 91.44 165 VAL A CA 1
ATOM 1319 C C . VAL A 1 165 ? -0.052 -8.756 28.664 1.00 91.44 165 VAL A C 1
ATOM 1321 O O . VAL A 1 165 ? -0.786 -8.106 29.409 1.00 91.44 165 VAL A O 1
ATOM 1324 N N . LEU A 1 166 ? 1.122 -9.246 29.071 1.00 91.75 166 LEU A N 1
ATOM 1325 C CA . LEU A 1 166 ? 1.638 -9.039 30.424 1.00 91.75 166 LEU A CA 1
ATOM 1326 C C . LEU A 1 166 ? 1.985 -7.567 30.681 1.00 91.75 166 LEU A C 1
ATOM 1328 O O . LEU A 1 166 ? 1.619 -7.035 31.731 1.00 91.75 166 LEU A O 1
ATOM 1332 N N . LEU A 1 167 ? 2.638 -6.901 29.724 1.00 91.06 167 LEU A N 1
ATOM 1333 C CA . LEU A 1 167 ? 2.978 -5.479 29.811 1.00 91.06 167 LEU A CA 1
ATOM 1334 C C . LEU A 1 167 ? 1.715 -4.613 29.876 1.00 91.06 167 LEU A C 1
ATOM 1336 O O . LEU A 1 167 ? 1.537 -3.844 30.822 1.00 91.06 167 LEU A O 1
ATOM 1340 N N . GLU A 1 168 ? 0.801 -4.788 28.923 1.00 86.62 168 GLU A N 1
ATOM 1341 C CA . GLU A 1 168 ? -0.447 -4.024 28.854 1.00 86.62 168 GLU A CA 1
ATOM 1342 C C . GLU A 1 168 ? -1.359 -4.294 30.052 1.00 86.62 168 GLU A C 1
ATOM 1344 O O . GLU A 1 168 ? -1.946 -3.366 30.616 1.00 86.62 168 GLU A O 1
ATOM 1349 N N . GLY A 1 169 ? -1.463 -5.554 30.484 1.00 86.62 169 GLY A N 1
ATOM 1350 C CA . GLY A 1 169 ? -2.205 -5.941 31.681 1.00 86.62 169 GLY A CA 1
ATOM 1351 C C . GLY A 1 169 ? -1.622 -5.338 32.955 1.00 86.62 169 GLY A C 1
ATOM 1352 O O . GLY A 1 169 ? -2.369 -4.843 33.800 1.00 86.62 169 GLY A O 1
ATOM 1353 N N . GLY A 1 170 ? -0.294 -5.303 33.074 1.00 88.44 170 GLY A N 1
ATOM 1354 C CA . GLY A 1 170 ? 0.406 -4.665 34.187 1.00 88.44 170 GLY A CA 1
ATOM 1355 C C . GLY A 1 170 ? 0.158 -3.157 34.253 1.00 88.44 170 GLY A C 1
ATOM 1356 O O . GLY A 1 170 ? -0.262 -2.649 35.297 1.00 88.44 170 GLY A O 1
ATOM 1357 N N . ILE A 1 171 ? 0.343 -2.450 33.131 1.00 86.50 171 ILE A N 1
ATOM 1358 C CA . ILE A 1 171 ? 0.088 -1.003 33.018 1.00 86.50 171 ILE A CA 1
ATOM 1359 C C . ILE A 1 171 ? -1.377 -0.695 33.356 1.00 86.50 171 ILE A C 1
ATOM 1361 O O . ILE A 1 171 ? -1.671 0.206 34.146 1.00 86.50 171 ILE A O 1
ATOM 1365 N N . SER A 1 172 ? -2.302 -1.476 32.803 1.00 81.94 172 SER A N 1
ATOM 1366 C CA . SER A 1 172 ? -3.745 -1.343 33.017 1.00 81.94 172 SER A CA 1
ATOM 1367 C C . SER A 1 172 ? -4.148 -1.551 34.474 1.00 81.94 172 SER A C 1
ATOM 1369 O O . SER A 1 172 ? -4.889 -0.741 35.043 1.00 81.94 172 SER A O 1
ATOM 1371 N N . ALA A 1 173 ? -3.619 -2.596 35.110 1.00 84.75 173 ALA A N 1
ATOM 1372 C CA . ALA A 1 173 ? -3.873 -2.895 36.511 1.00 84.75 173 ALA A CA 1
ATOM 1373 C C . ALA A 1 173 ? -3.333 -1.797 37.440 1.00 84.75 173 ALA A C 1
ATOM 1375 O O . ALA A 1 173 ? -3.997 -1.427 38.411 1.00 84.75 173 ALA A O 1
ATOM 1376 N N . GLU A 1 174 ? -2.167 -1.228 37.129 1.00 84.38 174 GLU A N 1
ATOM 1377 C CA . GLU A 1 174 ? -1.591 -0.124 37.899 1.00 84.38 174 GLU A CA 1
ATOM 1378 C C . GLU A 1 174 ? -2.410 1.168 37.740 1.00 84.38 174 GLU A C 1
ATOM 1380 O O . GLU A 1 174 ? -2.749 1.828 38.730 1.00 84.38 174 GLU A O 1
ATOM 1385 N N . LEU A 1 175 ? -2.817 1.505 36.511 1.00 77.56 175 LEU A N 1
ATOM 1386 C CA . LEU A 1 175 ? -3.677 2.659 36.230 1.00 77.56 175 LEU A CA 1
ATOM 1387 C C . LEU A 1 175 ? -5.036 2.559 36.935 1.00 77.56 175 LEU A C 1
ATOM 1389 O O . LEU A 1 175 ? -5.536 3.570 37.439 1.00 77.56 175 LEU A O 1
ATOM 1393 N N . ALA A 1 176 ? -5.619 1.359 37.002 1.00 75.81 176 ALA A N 1
ATOM 1394 C CA . ALA A 1 176 ? -6.888 1.106 37.681 1.00 75.81 176 ALA A CA 1
ATOM 1395 C C . ALA A 1 176 ? -6.811 1.327 39.202 1.00 75.81 176 ALA A C 1
ATOM 1397 O O . ALA A 1 176 ? -7.804 1.706 39.825 1.00 75.81 176 ALA A O 1
ATOM 1398 N N . VAL A 1 177 ? -5.639 1.119 39.810 1.00 77.75 177 VAL A N 1
ATOM 1399 C CA . VAL A 1 177 ? -5.424 1.331 41.249 1.00 77.75 177 VAL A CA 1
ATOM 1400 C C . VAL A 1 177 ? -5.047 2.779 41.573 1.00 77.75 177 VAL A C 1
ATOM 1402 O O . VAL A 1 177 ? -5.489 3.293 42.604 1.00 77.75 177 VAL A O 1
ATOM 1405 N N . ARG A 1 178 ? -4.250 3.442 40.719 1.00 72.25 178 ARG A N 1
ATOM 1406 C CA . ARG A 1 178 ? -3.763 4.818 40.949 1.00 72.25 178 ARG A CA 1
ATOM 1407 C C . ARG A 1 178 ? -4.806 5.904 40.687 1.00 72.25 178 ARG A C 1
ATOM 1409 O O . ARG A 1 178 ? -4.801 6.924 41.374 1.00 72.25 178 ARG A O 1
ATOM 1416 N N . ARG A 1 179 ? -5.701 5.724 39.711 1.00 67.38 179 ARG A N 1
ATOM 1417 C CA . ARG A 1 179 ? -6.765 6.704 39.420 1.00 67.38 179 ARG A CA 1
ATOM 1418 C C . ARG A 1 179 ? -7.836 6.643 40.523 1.00 67.38 179 ARG A C 1
ATOM 1420 O O . ARG A 1 179 ? -8.578 5.675 40.623 1.00 67.38 179 ARG A O 1
ATOM 1427 N N . TRP A 1 180 ? -7.886 7.666 41.383 1.00 55.81 180 TRP A N 1
ATOM 1428 C CA . TRP A 1 180 ? -8.752 7.782 42.574 1.00 55.81 180 TRP A CA 1
ATOM 1429 C C . TRP A 1 180 ? -10.215 7.309 42.362 1.00 55.81 180 TRP A C 1
ATOM 1431 O O . TRP A 1 180 ? -10.821 7.654 41.343 1.00 55.81 180 TRP A O 1
ATOM 1441 N N . PRO A 1 181 ? -10.873 6.679 43.366 1.00 55.66 181 PRO A N 1
ATOM 1442 C CA . PRO A 1 181 ? -12.297 6.310 43.302 1.00 55.66 181 PRO A CA 1
ATOM 1443 C C . PRO A 1 181 ? -13.247 7.473 42.965 1.00 55.66 181 PRO A C 1
ATOM 1445 O O . PRO A 1 181 ? -14.230 7.278 42.255 1.00 55.66 181 PRO A O 1
ATOM 1448 N N . ARG A 1 182 ? -12.936 8.703 43.414 1.00 52.75 182 ARG A N 1
ATOM 1449 C CA . ARG A 1 182 ? -13.748 9.904 43.132 1.00 52.75 182 ARG A CA 1
ATOM 1450 C C . ARG A 1 182 ? -13.770 10.271 41.641 1.00 52.75 182 ARG A C 1
ATOM 1452 O O . ARG A 1 182 ? -14.808 10.705 41.156 1.00 52.75 182 ARG A O 1
ATOM 1459 N N . GLN A 1 183 ? -12.667 10.052 40.916 1.00 53.09 183 GLN A N 1
ATOM 1460 C CA . GLN A 1 183 ? -12.576 10.324 39.476 1.00 53.09 183 GLN A CA 1
ATOM 1461 C C . GLN A 1 183 ? -13.206 9.215 38.629 1.00 53.09 183 GLN A C 1
ATOM 1463 O O . GLN A 1 183 ? -13.772 9.515 37.592 1.00 53.09 183 GLN A O 1
ATOM 1468 N N . LEU A 1 184 ? -13.170 7.948 39.057 1.00 53.25 184 LEU A N 1
ATOM 1469 C CA . LEU A 1 184 ? -13.817 6.838 38.335 1.00 53.25 184 LEU A CA 1
ATOM 1470 C C . LEU A 1 184 ? -15.354 6.884 38.451 1.00 53.25 184 LEU A C 1
ATOM 1472 O O . LEU A 1 184 ? -16.071 6.571 37.501 1.00 53.25 184 LEU A O 1
ATOM 1476 N N . LEU A 1 185 ? -15.874 7.338 39.597 1.00 55.03 185 LEU A N 1
ATOM 1477 C CA . LEU A 1 185 ? -17.311 7.555 39.797 1.00 55.03 185 LEU A CA 1
ATOM 1478 C C . LEU A 1 185 ? -17.825 8.745 38.966 1.00 55.03 185 LEU A C 1
ATOM 1480 O O . LEU A 1 185 ? -18.899 8.651 38.366 1.00 55.03 185 LEU A O 1
ATOM 1484 N N . SER A 1 186 ? -17.042 9.826 38.851 1.00 48.94 186 SER A N 1
ATOM 1485 C CA . SER A 1 186 ? -17.376 10.981 38.006 1.00 48.94 186 SER A CA 1
ATOM 1486 C C . SER A 1 186 ? -17.009 10.808 36.524 1.00 48.94 186 SER A C 1
ATOM 1488 O O . SER A 1 186 ? -17.664 11.429 35.693 1.00 48.94 186 SER A O 1
ATOM 1490 N N . ALA A 1 187 ? -16.073 9.920 36.156 1.00 47.12 187 ALA A N 1
ATOM 1491 C CA . ALA A 1 187 ? -15.660 9.632 34.767 1.00 47.12 187 ALA A CA 1
ATOM 1492 C C . ALA A 1 187 ? -16.829 9.178 33.885 1.00 47.12 187 ALA A C 1
ATOM 1494 O O . ALA A 1 187 ? -16.889 9.441 32.693 1.00 47.12 187 ALA A O 1
ATOM 1495 N N . SER A 1 188 ? -17.806 8.545 34.513 1.00 45.88 188 SER A N 1
ATOM 1496 C CA . SER A 1 188 ? -19.044 8.097 33.891 1.00 45.88 188 SER A CA 1
ATOM 1497 C C . SER A 1 188 ? -20.127 9.181 33.740 1.00 45.88 188 SER A C 1
ATOM 1499 O O . SER A 1 188 ? -21.120 8.974 33.044 1.00 45.88 188 SER A O 1
ATOM 1501 N N . ARG A 1 189 ? -19.992 10.305 34.460 1.00 45.44 189 ARG A N 1
ATOM 1502 C CA . ARG A 1 189 ? -20.726 11.554 34.195 1.00 45.44 189 ARG A CA 1
ATOM 1503 C C . ARG A 1 189 ? -19.959 12.406 33.185 1.00 45.44 189 ARG A C 1
ATOM 1505 O O . ARG A 1 189 ? -20.589 13.057 32.367 1.00 45.44 189 ARG A O 1
ATOM 1512 N N . ALA A 1 190 ? -18.632 12.292 33.167 1.00 39.31 190 ALA A N 1
ATOM 1513 C CA . ALA A 1 190 ? -17.747 12.777 32.114 1.00 39.31 190 ALA A CA 1
ATOM 1514 C C . ALA A 1 190 ? -17.737 11.858 30.872 1.00 39.31 190 ALA A C 1
ATOM 1516 O O . ALA A 1 190 ? -16.718 11.751 30.188 1.00 39.31 190 ALA A O 1
ATOM 1517 N N . VAL A 1 191 ? -18.863 11.198 30.564 1.00 45.00 191 VAL A N 1
ATOM 1518 C CA . VAL A 1 191 ? -19.107 10.637 29.228 1.00 45.00 191 VAL A CA 1
ATOM 1519 C C . VAL A 1 191 ? -19.181 11.838 28.299 1.00 45.00 191 VAL A C 1
ATOM 1521 O O . VAL A 1 191 ? -20.245 12.434 28.186 1.00 45.00 191 VAL A O 1
ATOM 1524 N N . GLU A 1 192 ? -18.013 12.227 27.770 1.00 48.25 192 GLU A N 1
ATOM 1525 C CA . GLU A 1 192 ? -17.757 13.356 26.871 1.00 48.25 192 GLU A CA 1
ATOM 1526 C C . GLU A 1 192 ? -18.819 14.448 27.029 1.00 48.25 192 GLU A C 1
ATOM 1528 O O . GLU A 1 192 ? -19.787 14.471 26.262 1.00 48.25 192 GLU A O 1
ATOM 1533 N N . GLU A 1 193 ? -18.661 15.355 28.012 1.00 46.62 193 GLU A N 1
ATOM 1534 C CA . GLU A 1 193 ? -19.360 16.643 27.927 1.00 46.62 193 GLU A CA 1
ATOM 1535 C C . GLU A 1 193 ? -19.204 17.102 26.484 1.00 46.62 193 GLU A C 1
ATOM 1537 O O . GLU A 1 193 ? -18.076 17.160 25.983 1.00 46.62 193 GLU A O 1
ATOM 1542 N N . VAL A 1 194 ? -20.330 17.284 25.788 1.00 50.50 194 VAL A N 1
ATOM 1543 C CA . VAL A 1 194 ? -20.343 17.599 24.364 1.00 50.50 194 VAL A CA 1
ATOM 1544 C C . VAL A 1 194 ? -19.655 18.944 24.225 1.00 50.50 194 VAL A C 1
ATOM 1546 O O . VAL A 1 194 ? -20.286 19.996 24.331 1.00 50.50 194 VAL A O 1
ATOM 1549 N N . ARG A 1 195 ? -18.332 18.900 24.054 1.00 56.88 195 ARG A N 1
ATOM 1550 C CA . ARG A 1 195 ? -17.501 20.084 23.987 1.00 56.88 195 ARG A CA 1
ATOM 1551 C C . ARG A 1 195 ? -18.029 20.871 22.809 1.00 56.88 195 ARG A C 1
ATOM 1553 O O . ARG A 1 195 ? -18.187 20.325 21.710 1.00 56.88 195 ARG A O 1
ATOM 1560 N N . GLN A 1 196 ? -18.392 22.125 23.060 1.00 64.94 196 GLN A N 1
ATOM 1561 C CA . GLN A 1 196 ? -18.907 22.947 21.983 1.00 64.94 196 GLN A CA 1
ATOM 1562 C C . GLN A 1 196 ? -17.847 22.999 20.880 1.00 64.94 196 GLN A C 1
ATOM 1564 O O . GLN A 1 196 ? -16.666 23.188 21.189 1.00 64.94 196 GLN A O 1
ATOM 1569 N N . PRO A 1 197 ? -18.244 22.772 19.618 1.00 69.00 197 PRO A N 1
ATOM 1570 C CA . PRO A 1 197 ? -17.286 22.720 18.534 1.00 69.00 197 PRO A CA 1
ATOM 1571 C C . PRO A 1 197 ? -16.522 24.035 18.453 1.00 69.00 197 PRO A C 1
ATOM 1573 O O . PRO A 1 197 ? -17.128 25.110 18.399 1.00 69.00 197 PRO A O 1
ATOM 1576 N N . SER A 1 198 ? -15.196 23.945 18.443 1.00 81.44 198 SER A N 1
ATOM 1577 C CA . SER A 1 198 ? -14.353 25.129 18.336 1.00 81.44 198 SER A CA 1
ATOM 1578 C C . SER A 1 198 ? -14.217 25.522 16.870 1.00 81.44 198 SER A C 1
ATOM 1580 O O . SER A 1 198 ? -13.534 24.851 16.098 1.00 81.44 198 SER A O 1
ATOM 1582 N N . ARG A 1 199 ? -14.845 26.643 16.491 1.00 83.88 199 ARG A N 1
ATOM 1583 C CA . ARG A 1 199 ? -14.671 27.240 15.156 1.00 83.88 199 ARG A CA 1
ATOM 1584 C C . ARG A 1 199 ? -13.205 27.564 14.874 1.00 83.88 199 ARG A C 1
ATOM 1586 O O . ARG A 1 199 ? -12.734 27.278 13.785 1.00 83.88 199 ARG A O 1
ATOM 1593 N N . VAL A 1 200 ? -12.486 28.068 15.879 1.00 88.44 200 VAL A N 1
ATOM 1594 C CA . VAL A 1 200 ? -11.062 28.417 15.772 1.00 88.44 200 VAL A CA 1
ATOM 1595 C C . VAL A 1 200 ? -10.227 27.200 15.387 1.00 88.44 200 VAL A C 1
ATOM 1597 O O . VAL A 1 200 ? -9.472 27.268 14.429 1.00 88.44 200 VAL A O 1
ATOM 1600 N N . ARG A 1 201 ? -10.397 26.063 16.072 1.00 86.50 201 ARG A N 1
ATOM 1601 C CA . ARG A 1 201 ? -9.632 24.843 15.762 1.00 86.50 201 ARG A CA 1
ATOM 1602 C C . ARG A 1 201 ? -9.982 24.247 14.404 1.00 86.50 201 ARG A C 1
ATOM 1604 O O . ARG A 1 201 ? -9.093 23.743 13.735 1.00 86.50 201 ARG A O 1
ATOM 1611 N N . ALA A 1 202 ? -11.248 24.312 13.990 1.00 86.62 202 ALA A N 1
ATOM 1612 C CA . ALA A 1 202 ? -11.646 23.855 12.661 1.00 86.62 202 ALA A CA 1
ATOM 1613 C C . ALA A 1 202 ? -11.027 24.723 11.551 1.00 86.62 202 ALA A C 1
ATOM 1615 O O . ALA A 1 202 ? -10.501 24.183 10.584 1.00 86.62 202 ALA A O 1
ATOM 1616 N N . ILE A 1 203 ? -11.042 26.052 11.715 1.00 90.94 203 ILE A N 1
ATOM 1617 C CA . ILE A 1 203 ? -10.396 26.992 10.785 1.00 90.94 203 ILE A CA 1
ATOM 1618 C C . ILE A 1 203 ? -8.883 26.776 10.779 1.00 90.94 203 ILE A C 1
ATOM 1620 O O . ILE A 1 203 ? -8.287 26.676 9.716 1.00 90.94 203 ILE A O 1
ATOM 1624 N N . LEU A 1 204 ? -8.265 26.634 11.951 1.00 92.94 204 LEU A N 1
ATOM 1625 C CA . LEU A 1 204 ? -6.837 26.360 12.059 1.00 92.94 204 LEU A CA 1
ATOM 1626 C C . LEU A 1 204 ? -6.472 25.023 11.399 1.00 92.94 204 LEU A C 1
ATOM 1628 O O . LEU A 1 204 ? -5.475 24.954 10.698 1.00 92.94 204 LEU A O 1
ATOM 1632 N N . GLY A 1 205 ? -7.305 23.988 11.549 1.00 90.81 205 GLY A N 1
ATOM 1633 C CA . GLY A 1 205 ? -7.137 22.718 10.842 1.00 90.81 205 GLY A CA 1
ATOM 1634 C C . GLY A 1 205 ? -7.177 22.876 9.319 1.00 90.81 205 GLY A C 1
ATOM 1635 O O . GLY A 1 205 ? -6.329 22.313 8.635 1.00 90.81 205 GLY A O 1
ATOM 1636 N N . LEU A 1 206 ? -8.100 23.692 8.793 1.00 92.12 206 LEU A N 1
ATOM 1637 C CA . LEU A 1 206 ? -8.148 24.033 7.365 1.00 92.12 206 LEU A CA 1
ATOM 1638 C C . LEU A 1 206 ? -6.905 24.804 6.908 1.00 92.12 206 LEU A C 1
ATOM 1640 O O . LEU A 1 206 ? -6.372 24.496 5.851 1.00 92.12 206 LEU A O 1
ATOM 1644 N N . ILE A 1 207 ? -6.433 25.773 7.699 1.00 94.94 207 ILE A N 1
ATOM 1645 C CA . ILE A 1 207 ? -5.226 26.554 7.390 1.00 94.94 207 ILE A CA 1
ATOM 1646 C C . ILE A 1 207 ? -3.994 25.649 7.361 1.00 94.94 207 ILE A C 1
ATOM 1648 O O . ILE A 1 207 ? -3.217 25.724 6.418 1.00 94.94 207 ILE A O 1
ATOM 1652 N N . LEU A 1 208 ? -3.830 24.772 8.357 1.00 95.06 208 LEU A N 1
ATOM 1653 C CA . LEU A 1 208 ? -2.722 23.815 8.398 1.00 95.06 208 LEU A CA 1
ATOM 1654 C C . LEU A 1 208 ? -2.747 22.881 7.188 1.00 95.06 208 LEU A C 1
ATOM 1656 O O . LEU A 1 208 ? -1.699 22.610 6.613 1.00 95.06 208 LEU A O 1
ATOM 1660 N N . LEU A 1 209 ? -3.935 22.427 6.781 1.00 93.06 209 LEU A N 1
ATOM 1661 C CA . LEU A 1 209 ? -4.080 21.554 5.624 1.00 93.06 209 LEU A CA 1
ATOM 1662 C C . LEU A 1 209 ? -3.802 22.287 4.306 1.00 93.06 209 LEU A C 1
ATOM 1664 O O . LEU A 1 209 ? -3.094 21.764 3.454 1.00 93.06 209 LEU A O 1
ATOM 1668 N N . ALA A 1 210 ? -4.294 23.518 4.162 1.00 94.25 210 ALA A N 1
ATOM 1669 C CA . ALA A 1 210 ? -3.992 24.361 3.010 1.00 94.25 210 ALA A CA 1
ATOM 1670 C C . ALA A 1 210 ? -2.490 24.675 2.921 1.00 94.25 210 ALA A C 1
ATOM 1672 O O . ALA A 1 210 ? -1.918 24.602 1.838 1.00 94.25 210 ALA A O 1
ATOM 1673 N N . ALA A 1 211 ? -1.843 24.964 4.054 1.00 94.88 211 ALA A N 1
ATOM 1674 C CA . ALA A 1 211 ? -0.402 25.176 4.125 1.00 94.88 211 ALA A CA 1
ATOM 1675 C C . ALA A 1 211 ? 0.374 23.906 3.752 1.00 94.88 211 ALA A C 1
ATOM 1677 O O . ALA A 1 211 ? 1.302 23.989 2.957 1.00 94.88 211 ALA A O 1
ATOM 1678 N N . ALA A 1 212 ? -0.032 22.738 4.261 1.00 93.94 212 ALA A N 1
ATOM 1679 C CA . ALA A 1 212 ? 0.578 21.460 3.902 1.00 93.94 212 ALA A CA 1
ATOM 1680 C C . ALA A 1 212 ? 0.474 21.184 2.398 1.00 93.94 212 ALA A C 1
ATOM 1682 O O . ALA A 1 212 ? 1.455 20.789 1.779 1.00 93.94 212 ALA A O 1
ATOM 1683 N N . TYR A 1 213 ? -0.692 21.435 1.799 1.00 93.25 213 TYR A N 1
ATOM 1684 C CA . TYR A 1 213 ? -0.912 21.193 0.374 1.00 93.25 213 TYR A CA 1
ATOM 1685 C C . TYR A 1 213 ? -0.172 22.181 -0.513 1.00 93.25 213 TYR A C 1
ATOM 1687 O O . TYR A 1 213 ? 0.352 21.788 -1.546 1.00 93.25 213 TYR A O 1
ATOM 1695 N N . LEU A 1 214 ? -0.094 23.449 -0.111 1.00 92.00 214 LEU A N 1
ATOM 1696 C CA . LEU A 1 214 ? 0.705 24.440 -0.822 1.00 92.00 214 LEU A CA 1
ATOM 1697 C C . LEU A 1 214 ? 2.200 24.107 -0.728 1.00 92.00 214 LEU A C 1
ATOM 1699 O O . LEU A 1 214 ? 2.927 24.234 -1.711 1.00 92.00 214 LEU A O 1
ATOM 1703 N N . LEU A 1 215 ? 2.649 23.642 0.440 1.00 91.75 215 LEU A N 1
ATOM 1704 C CA . LEU A 1 215 ? 4.023 23.208 0.644 1.00 91.75 215 LEU A CA 1
ATOM 1705 C C . LEU A 1 215 ? 4.342 21.988 -0.233 1.00 91.75 215 LEU A C 1
ATOM 1707 O O . LEU A 1 215 ? 5.323 22.040 -0.956 1.00 91.75 215 LEU A O 1
ATOM 1711 N N . ALA A 1 216 ? 3.487 20.963 -0.246 1.00 89.31 216 ALA A N 1
ATOM 1712 C CA . ALA A 1 216 ? 3.682 19.739 -1.027 1.00 89.31 216 ALA A CA 1
ATOM 1713 C C . ALA A 1 216 ? 3.530 19.936 -2.544 1.00 89.31 216 ALA A C 1
ATOM 1715 O O . ALA A 1 216 ? 4.360 19.476 -3.307 1.00 89.31 216 ALA A O 1
ATOM 1716 N N . ALA A 1 217 ? 2.488 20.628 -3.009 1.00 85.56 217 ALA A N 1
ATOM 1717 C CA . ALA A 1 217 ? 2.191 20.705 -4.442 1.00 85.56 217 ALA A CA 1
ATOM 1718 C C . ALA A 1 217 ? 2.963 21.810 -5.182 1.00 85.56 217 ALA A C 1
ATOM 1720 O O . ALA A 1 217 ? 2.943 21.841 -6.409 1.00 85.56 217 ALA A O 1
ATOM 1721 N N . VAL A 1 218 ? 3.568 22.766 -4.463 1.00 85.38 218 VAL A N 1
ATOM 1722 C CA . VAL A 1 218 ? 4.184 23.951 -5.086 1.00 85.38 218 VAL A CA 1
ATOM 1723 C C . VAL A 1 218 ? 5.596 24.214 -4.580 1.00 85.38 218 VAL A C 1
ATOM 1725 O O . VAL A 1 218 ? 6.492 24.434 -5.386 1.00 85.38 218 VAL A O 1
ATOM 1728 N N . ILE A 1 219 ? 5.814 24.255 -3.265 1.00 85.12 219 ILE A N 1
ATOM 1729 C CA . ILE A 1 219 ? 7.104 24.702 -2.710 1.00 85.12 219 ILE A CA 1
ATOM 1730 C C . ILE A 1 219 ? 8.138 23.570 -2.696 1.00 85.12 219 ILE A C 1
ATOM 1732 O O . ILE A 1 219 ? 9.276 23.785 -3.100 1.00 85.12 219 ILE A O 1
ATOM 1736 N N . HIS A 1 220 ? 7.753 22.387 -2.224 1.00 86.56 220 HIS A N 1
ATOM 1737 C CA . HIS A 1 220 ? 8.624 21.224 -2.088 1.00 86.56 220 HIS A CA 1
ATOM 1738 C C . HIS A 1 220 ? 9.220 20.777 -3.436 1.00 86.56 220 HIS A C 1
ATOM 1740 O O . HIS A 1 220 ? 10.440 20.614 -3.487 1.00 86.56 220 HIS A O 1
ATOM 1746 N N . PRO A 1 221 ? 8.459 20.735 -4.550 1.00 79.31 221 PRO A N 1
ATOM 1747 C CA . PRO A 1 221 ? 9.014 20.419 -5.865 1.00 79.31 221 PRO A CA 1
ATOM 1748 C C . PRO A 1 221 ? 10.008 21.474 -6.358 1.00 79.31 221 PRO A C 1
ATOM 1750 O O . PRO A 1 221 ? 11.121 21.147 -6.751 1.00 79.31 221 PRO A O 1
ATOM 1753 N N . ARG A 1 222 ? 9.665 22.763 -6.220 1.00 80.69 222 ARG A N 1
ATOM 1754 C CA . ARG A 1 222 ? 10.525 23.887 -6.640 1.00 80.69 222 ARG A CA 1
ATOM 1755 C C . ARG A 1 222 ? 11.848 23.969 -5.884 1.00 80.69 222 ARG A C 1
ATOM 1757 O O . ARG A 1 222 ? 12.831 24.486 -6.405 1.00 80.69 222 ARG A O 1
ATOM 1764 N N . ILE A 1 223 ? 11.867 23.541 -4.621 1.00 80.12 223 ILE A N 1
ATOM 1765 C CA . ILE A 1 223 ? 13.104 23.473 -3.832 1.00 80.12 223 ILE A CA 1
ATOM 1766 C C . ILE A 1 223 ? 14.024 22.399 -4.394 1.00 80.12 223 ILE A C 1
ATOM 1768 O O . ILE A 1 223 ? 15.230 22.625 -4.481 1.00 80.12 223 ILE A O 1
ATOM 1772 N N . LEU A 1 224 ? 13.453 21.260 -4.784 1.00 72.81 224 LEU A N 1
ATOM 1773 C CA . LEU A 1 224 ? 14.219 20.216 -5.434 1.00 72.81 224 LEU A CA 1
ATOM 1774 C C . LEU A 1 224 ? 14.742 20.730 -6.783 1.00 72.81 224 LEU A C 1
ATOM 1776 O O . LEU A 1 224 ? 15.944 20.644 -6.995 1.00 72.81 224 LEU A O 1
ATOM 1780 N N . GLU A 1 225 ? 13.900 21.338 -7.633 1.00 71.00 225 GLU A N 1
ATOM 1781 C CA . GLU A 1 225 ? 14.297 21.905 -8.946 1.00 71.00 225 GLU A CA 1
ATOM 1782 C C . GLU A 1 225 ? 15.521 22.821 -8.842 1.00 71.00 225 GLU A C 1
ATOM 1784 O O . GLU A 1 225 ? 16.480 22.695 -9.601 1.00 71.00 225 GLU A O 1
ATOM 1789 N N . ARG A 1 226 ? 15.547 23.691 -7.828 1.00 72.25 226 ARG A N 1
ATOM 1790 C CA . ARG A 1 226 ? 16.703 24.559 -7.566 1.00 72.25 226 ARG A CA 1
ATOM 1791 C C . ARG A 1 226 ? 17.958 23.797 -7.158 1.00 72.25 226 ARG A C 1
ATOM 1793 O O . ARG A 1 226 ? 19.050 24.177 -7.569 1.00 72.25 226 ARG A O 1
ATOM 1800 N N . TYR A 1 227 ? 17.820 22.735 -6.362 1.00 66.31 227 TYR A N 1
ATOM 1801 C CA . TYR A 1 227 ? 18.951 21.877 -6.009 1.00 66.31 227 TYR A CA 1
ATOM 1802 C C . TYR A 1 227 ? 19.595 21.262 -7.261 1.00 66.31 227 TYR A C 1
ATOM 1804 O O . TYR A 1 227 ? 20.822 21.270 -7.369 1.00 66.31 227 TYR A O 1
ATOM 1812 N N . THR A 1 228 ? 18.795 20.793 -8.225 1.00 60.81 228 THR A N 1
ATOM 1813 C CA . THR A 1 228 ? 19.324 20.201 -9.465 1.00 60.81 228 THR A CA 1
ATOM 1814 C C . THR A 1 228 ? 19.841 21.224 -10.469 1.00 60.81 228 THR A C 1
ATOM 1816 O O . THR A 1 228 ? 20.863 20.967 -11.097 1.00 60.81 228 THR A O 1
ATOM 1819 N N . GLU A 1 229 ? 19.171 22.369 -10.640 1.00 61.56 229 GLU A N 1
ATOM 1820 C CA . GLU A 1 229 ? 19.561 23.379 -11.639 1.00 61.56 229 GLU A CA 1
ATOM 1821 C C . GLU A 1 229 ? 20.851 24.110 -11.265 1.00 61.56 229 GLU A C 1
ATOM 1823 O O . GLU A 1 229 ? 21.685 24.391 -12.125 1.00 61.56 229 GLU A O 1
ATOM 1828 N N . GLU A 1 230 ? 21.019 24.429 -9.984 1.00 56.88 230 GLU A N 1
ATOM 1829 C CA . GLU A 1 230 ? 22.094 25.308 -9.523 1.00 56.88 230 GLU A CA 1
ATOM 1830 C C . GLU A 1 230 ? 23.275 24.512 -8.927 1.00 56.88 230 GLU A C 1
ATOM 1832 O O . GLU A 1 230 ? 24.200 25.115 -8.388 1.00 56.88 230 GLU A O 1
ATOM 1837 N N . GLN A 1 231 ? 23.250 23.162 -9.001 1.00 52.31 231 GLN A N 1
ATOM 1838 C CA . GLN A 1 231 ? 24.127 22.257 -8.223 1.00 52.31 231 GLN A CA 1
ATOM 1839 C C . GLN A 1 231 ? 24.313 22.775 -6.792 1.00 52.31 231 GLN A C 1
ATOM 1841 O O . GLN A 1 231 ? 25.419 22.848 -6.248 1.00 52.31 231 GLN A O 1
ATOM 1846 N N . ALA A 1 232 ? 23.206 23.244 -6.225 1.00 54.16 232 ALA A N 1
ATOM 1847 C CA . ALA A 1 232 ? 23.256 24.131 -5.090 1.00 54.16 232 ALA A CA 1
ATOM 1848 C C . ALA A 1 232 ? 23.788 23.386 -3.861 1.00 54.16 232 ALA A C 1
ATOM 1850 O O . ALA A 1 232 ? 23.608 22.172 -3.730 1.00 54.16 232 ALA A O 1
ATOM 1851 N N . GLU A 1 233 ? 24.427 24.124 -2.949 1.00 58.38 233 GLU A N 1
ATOM 1852 C CA . GLU A 1 233 ? 24.978 23.597 -1.699 1.00 58.38 233 GLU A CA 1
ATOM 1853 C C . GLU A 1 233 ? 24.032 22.579 -1.030 1.00 58.38 233 GLU A C 1
ATOM 1855 O O . GLU A 1 233 ? 22.806 22.732 -1.069 1.00 58.38 233 GLU A O 1
ATOM 1860 N N . VAL A 1 234 ? 24.604 21.581 -0.338 1.00 62.84 234 VAL A N 1
ATOM 1861 C CA . VAL A 1 234 ? 23.917 20.513 0.433 1.00 62.84 234 VAL A CA 1
ATOM 1862 C C . VAL A 1 234 ? 22.718 21.024 1.264 1.00 62.84 234 VAL A C 1
ATOM 1864 O O . VAL A 1 234 ? 21.797 20.265 1.571 1.00 62.84 234 VAL A O 1
ATOM 1867 N N . GLY A 1 235 ? 22.686 22.321 1.591 1.00 75.06 235 GLY A N 1
ATOM 1868 C CA . GLY A 1 235 ? 21.573 23.021 2.226 1.00 75.06 235 GLY A CA 1
ATOM 1869 C C . GLY A 1 235 ? 20.209 22.901 1.530 1.00 75.06 235 GLY A C 1
ATOM 1870 O O . GLY A 1 235 ? 19.214 22.778 2.242 1.00 75.06 235 GLY A O 1
ATOM 1871 N N . TRP A 1 236 ? 20.110 22.877 0.194 1.00 77.94 236 TRP A N 1
ATOM 1872 C CA . TRP A 1 236 ? 18.799 22.763 -0.480 1.00 77.94 236 TRP A CA 1
ATOM 1873 C C . TRP A 1 236 ? 18.215 21.353 -0.408 1.00 77.94 236 TRP A C 1
ATOM 1875 O O . TRP A 1 236 ? 17.034 21.198 -0.094 1.00 77.94 236 TRP A O 1
ATOM 1885 N N . LEU A 1 237 ? 19.050 20.326 -0.593 1.00 76.00 237 LEU A N 1
ATOM 1886 C CA . LEU A 1 237 ? 18.663 18.935 -0.347 1.00 76.00 237 LEU A CA 1
ATOM 1887 C C . LEU A 1 237 ? 18.281 18.731 1.127 1.00 76.00 237 LEU A C 1
ATOM 1889 O O . LEU A 1 237 ? 17.271 18.099 1.431 1.00 76.00 237 LEU A O 1
ATOM 1893 N N . GLY A 1 238 ? 19.047 19.323 2.050 1.00 80.31 238 GLY A N 1
ATOM 1894 C CA . GLY A 1 238 ? 18.720 19.330 3.475 1.00 80.31 238 GLY A CA 1
ATOM 1895 C C . GLY A 1 238 ? 17.364 19.981 3.764 1.00 80.31 238 GLY A C 1
ATOM 1896 O O . GLY A 1 238 ? 16.563 19.419 4.507 1.00 80.31 238 GLY A O 1
ATOM 1897 N N . LEU A 1 239 ? 17.066 21.128 3.149 1.00 83.94 239 LEU A N 1
ATOM 1898 C CA . LEU A 1 239 ? 15.773 21.800 3.285 1.00 83.94 239 LEU A CA 1
ATOM 1899 C C . LEU A 1 239 ? 14.628 20.944 2.732 1.00 83.94 239 LEU A C 1
ATOM 1901 O O . LEU A 1 239 ? 13.597 20.827 3.391 1.00 83.94 239 LEU A O 1
ATOM 1905 N N . TRP A 1 240 ? 14.812 20.322 1.568 1.00 85.00 240 TRP A N 1
ATOM 1906 C CA . TRP A 1 240 ? 13.834 19.409 0.979 1.00 85.00 240 TRP A CA 1
ATOM 1907 C C . TRP A 1 240 ? 13.512 18.243 1.928 1.00 85.00 240 TRP A C 1
ATOM 1909 O O . TRP A 1 240 ? 12.358 18.066 2.322 1.00 85.00 240 TRP A O 1
ATOM 1919 N N . LEU A 1 241 ? 14.548 17.552 2.421 1.00 83.12 241 LEU A N 1
ATOM 1920 C CA . LEU A 1 241 ? 14.421 16.450 3.384 1.00 83.12 241 LEU A CA 1
ATOM 1921 C C . LEU A 1 241 ? 13.764 16.877 4.705 1.00 83.12 241 LEU A C 1
ATOM 1923 O O . LEU A 1 241 ? 13.066 16.083 5.334 1.00 83.12 241 LEU A O 1
ATOM 1927 N N . LEU A 1 242 ? 13.979 18.120 5.148 1.00 86.38 242 LEU A N 1
ATOM 1928 C CA . LEU A 1 242 ? 13.348 18.671 6.351 1.00 86.38 242 LEU A CA 1
ATOM 1929 C C . LEU A 1 242 ? 11.882 19.052 6.128 1.00 86.38 242 LEU A C 1
ATOM 1931 O O . LEU A 1 242 ? 11.083 18.979 7.065 1.00 86.38 242 LEU A O 1
ATOM 1935 N N . LEU A 1 243 ? 11.502 19.453 4.915 1.00 88.56 243 LEU A N 1
ATOM 1936 C CA . LEU A 1 243 ? 10.129 19.839 4.607 1.00 88.56 243 LEU A CA 1
ATOM 1937 C C . LEU A 1 243 ? 9.190 18.635 4.519 1.00 88.56 243 LEU A C 1
ATOM 1939 O O . LEU A 1 243 ? 8.052 18.751 4.974 1.00 88.56 243 LEU A O 1
ATOM 1943 N N . THR A 1 244 ? 9.643 17.475 4.039 1.00 85.19 244 THR A N 1
ATOM 1944 C CA . THR A 1 244 ? 8.816 16.256 3.969 1.00 85.19 244 THR A CA 1
ATOM 1945 C C . THR A 1 244 ? 8.162 15.877 5.318 1.00 85.19 244 THR A C 1
ATOM 1947 O O . THR A 1 244 ? 6.932 15.762 5.377 1.00 85.19 244 THR A O 1
ATOM 1950 N N . PRO A 1 245 ? 8.891 15.746 6.450 1.00 85.56 245 PRO A N 1
ATOM 1951 C CA . PRO A 1 245 ? 8.269 15.448 7.743 1.00 85.56 245 PRO A CA 1
ATOM 1952 C C . PRO A 1 245 ? 7.394 16.596 8.270 1.00 85.56 245 PRO A C 1
ATOM 1954 O O . PRO A 1 245 ? 6.424 16.341 8.989 1.00 85.56 245 PRO A O 1
ATOM 1957 N N . ILE A 1 246 ? 7.678 17.852 7.899 1.00 89.62 246 ILE A N 1
ATOM 1958 C CA . ILE A 1 246 ? 6.830 19.005 8.242 1.00 89.62 246 ILE A CA 1
ATOM 1959 C C . ILE A 1 246 ? 5.487 18.913 7.508 1.00 89.62 246 ILE A C 1
ATOM 1961 O O . ILE A 1 246 ? 4.442 19.062 8.142 1.00 89.62 246 ILE A O 1
ATOM 1965 N N . ILE A 1 247 ? 5.492 18.613 6.204 1.00 90.44 247 ILE A N 1
ATOM 1966 C CA . ILE A 1 247 ? 4.280 18.393 5.399 1.00 90.44 247 ILE A CA 1
ATOM 1967 C C . ILE A 1 247 ? 3.429 17.288 6.031 1.00 90.44 247 ILE A C 1
ATOM 1969 O O . ILE A 1 247 ? 2.226 17.478 6.242 1.00 90.44 247 ILE A O 1
ATOM 1973 N N . LEU A 1 248 ? 4.048 16.159 6.395 1.00 86.88 248 LEU A N 1
ATOM 1974 C CA . LEU A 1 248 ? 3.359 15.044 7.047 1.00 86.88 248 LEU A CA 1
ATOM 1975 C C . LEU A 1 248 ? 2.742 15.466 8.388 1.00 86.88 248 LEU A C 1
ATOM 1977 O O . LEU A 1 248 ? 1.567 15.195 8.640 1.00 86.88 248 LEU A O 1
ATOM 1981 N N . LEU A 1 249 ? 3.486 16.186 9.231 1.00 88.12 249 LEU A N 1
ATOM 1982 C CA . LEU A 1 249 ? 2.992 16.659 10.526 1.00 88.12 249 LEU A CA 1
ATOM 1983 C C . LEU A 1 249 ? 1.812 17.632 10.381 1.00 88.12 249 LEU A C 1
ATOM 1985 O O . LEU A 1 249 ? 0.809 17.494 11.089 1.00 88.12 249 LEU A O 1
ATOM 1989 N N . LEU A 1 250 ? 1.909 18.599 9.464 1.00 92.19 250 LEU A N 1
ATOM 1990 C CA . LEU A 1 250 ? 0.838 19.558 9.182 1.00 92.19 250 LEU A CA 1
ATOM 1991 C C . LEU A 1 250 ? -0.409 18.853 8.643 1.00 92.19 250 LEU A C 1
ATOM 1993 O O . LEU A 1 250 ? -1.521 19.157 9.080 1.00 92.19 250 LEU A O 1
ATOM 1997 N N . THR A 1 251 ? -0.224 17.869 7.761 1.00 91.00 251 THR A N 1
ATOM 1998 C CA . THR A 1 251 ? -1.310 17.051 7.211 1.00 91.00 251 THR A CA 1
ATOM 1999 C C . THR A 1 251 ? -1.997 16.245 8.311 1.00 91.00 251 THR A C 1
ATOM 2001 O O . THR A 1 251 ? -3.223 16.282 8.418 1.00 91.00 251 THR A O 1
ATOM 2004 N N . LEU A 1 252 ? -1.239 15.582 9.192 1.00 87.44 252 LEU A N 1
ATOM 2005 C CA . LEU A 1 252 ? -1.779 14.812 10.319 1.00 87.44 252 LEU A CA 1
ATOM 2006 C C . LEU A 1 252 ? -2.552 15.703 11.305 1.00 87.44 252 LEU A C 1
ATOM 2008 O O . LEU A 1 252 ? -3.681 15.378 11.690 1.00 87.44 252 LEU A O 1
ATOM 2012 N N . LEU A 1 253 ? -1.976 16.843 11.699 1.00 88.56 253 LEU A N 1
ATOM 2013 C CA . LEU A 1 253 ? -2.588 17.755 12.667 1.00 88.56 253 LEU A CA 1
ATOM 2014 C C . LEU A 1 253 ? -3.820 18.465 12.089 1.00 88.56 253 LEU A C 1
ATOM 2016 O O . LEU A 1 253 ? -4.865 18.529 12.747 1.00 88.56 253 LEU A O 1
ATOM 2020 N N . GLY A 1 254 ? -3.714 18.958 10.852 1.00 89.44 254 GLY A N 1
ATOM 2021 C CA . GLY A 1 254 ? -4.801 19.606 10.122 1.00 89.44 254 GLY A CA 1
ATOM 2022 C C . GLY A 1 254 ? -5.991 18.671 9.938 1.00 89.44 254 GLY A C 1
ATOM 2023 O O . GLY A 1 254 ? -7.120 19.024 10.289 1.00 89.44 254 GLY A O 1
ATOM 2024 N N . SER A 1 255 ? -5.730 17.436 9.507 1.00 87.44 255 SER A N 1
ATOM 2025 C CA . SER A 1 255 ? -6.745 16.391 9.333 1.00 87.44 255 SER A CA 1
ATOM 2026 C C . SER A 1 255 ? -7.410 16.002 10.640 1.00 87.44 255 SER A C 1
ATOM 2028 O O . SER A 1 255 ? -8.637 15.909 10.703 1.00 87.44 255 SER A O 1
ATOM 2030 N N . TYR A 1 256 ? -6.632 15.840 11.715 1.00 85.12 256 TYR A N 1
ATOM 2031 C CA . TYR A 1 256 ? -7.181 15.552 13.035 1.00 85.12 256 TYR A CA 1
ATOM 2032 C C . TYR A 1 256 ? -8.140 16.654 13.502 1.00 85.12 256 TYR A C 1
ATOM 2034 O O . TYR A 1 256 ? -9.260 16.351 13.914 1.00 85.12 256 TYR A O 1
ATOM 2042 N N . TRP A 1 257 ? -7.758 17.932 13.417 1.00 86.62 257 TRP A N 1
ATOM 2043 C CA . TRP A 1 257 ? -8.636 19.036 13.825 1.00 86.62 257 TRP A CA 1
ATOM 2044 C C . TRP A 1 257 ? -9.834 19.231 12.897 1.00 86.62 257 TRP A C 1
ATOM 2046 O O . TRP A 1 257 ? -10.935 19.511 13.383 1.00 86.62 257 TRP A O 1
ATOM 2056 N N . LEU A 1 258 ? -9.666 19.026 11.591 1.00 85.81 258 LEU A N 1
ATOM 2057 C CA . LEU A 1 258 ? -10.759 19.082 10.624 1.00 85.81 258 LEU A CA 1
ATOM 2058 C C . LEU A 1 258 ? -11.797 17.982 10.890 1.00 85.81 258 LEU A C 1
ATOM 2060 O O . LEU A 1 258 ? -12.994 18.265 10.974 1.00 85.81 258 LEU A O 1
ATOM 2064 N N . LEU A 1 259 ? -11.353 16.743 11.101 1.00 80.19 259 LEU A N 1
ATOM 2065 C CA . LEU A 1 259 ? -12.232 15.619 11.426 1.00 80.19 259 LEU A CA 1
ATOM 2066 C C . LEU A 1 259 ? -12.852 15.769 12.823 1.00 80.19 259 LEU A C 1
ATOM 2068 O O . LEU A 1 259 ? -14.042 15.511 13.000 1.00 80.19 259 LEU A O 1
ATOM 2072 N N . ALA A 1 260 ? -12.084 16.228 13.815 1.00 77.31 260 ALA A N 1
ATOM 2073 C CA . ALA A 1 260 ? -12.555 16.357 15.193 1.00 77.31 260 ALA A CA 1
ATOM 2074 C C . ALA A 1 260 ? -13.528 17.523 15.399 1.00 77.31 260 ALA A C 1
ATOM 2076 O O . ALA A 1 260 ? -14.490 17.381 16.152 1.00 77.31 260 ALA A O 1
ATOM 2077 N N . GLU A 1 261 ? -13.290 18.680 14.779 1.00 80.88 261 GLU A N 1
ATOM 2078 C CA . GLU A 1 261 ? -14.060 19.910 15.016 1.00 80.88 261 GLU A CA 1
ATOM 2079 C C . GLU A 1 261 ? -14.907 20.312 13.802 1.00 80.88 261 GLU A C 1
ATOM 2081 O O . GLU A 1 261 ? -16.068 20.699 13.962 1.00 80.88 261 GLU A O 1
ATOM 2086 N N . GLY A 1 262 ? -14.379 20.167 12.585 1.00 74.81 262 GLY A N 1
ATOM 2087 C CA . GLY A 1 262 ? -15.096 20.472 11.343 1.00 74.81 262 GLY A CA 1
ATOM 2088 C C . GLY A 1 262 ? -16.330 19.593 11.157 1.00 74.81 262 GLY A C 1
ATOM 2089 O O . GLY A 1 262 ? -17.417 20.105 10.876 1.00 74.81 262 GLY A O 1
ATOM 2090 N N . LEU A 1 263 ? -16.222 18.292 11.449 1.00 71.31 263 LEU A N 1
ATOM 2091 C CA . LEU A 1 263 ? -17.376 17.394 11.403 1.00 71.31 263 LEU A CA 1
ATOM 2092 C C . LEU A 1 263 ? -18.467 17.809 12.405 1.00 71.31 263 LEU A C 1
ATOM 2094 O O . LEU A 1 263 ? -19.653 17.840 12.072 1.00 71.31 263 LEU A O 1
ATOM 2098 N N . ARG A 1 264 ? -18.080 18.216 13.621 1.00 73.12 264 ARG A N 1
ATOM 2099 C CA . ARG A 1 264 ? -19.018 18.713 14.642 1.00 73.12 264 ARG A CA 1
ATOM 2100 C C . ARG A 1 264 ? -19.758 19.978 14.194 1.00 73.12 264 ARG A C 1
ATOM 2102 O O . ARG A 1 264 ? -20.931 20.145 14.538 1.00 73.12 264 ARG A O 1
ATOM 2109 N N . LEU A 1 265 ? -19.088 20.870 13.459 1.00 72.00 265 LEU A N 1
ATOM 2110 C CA . LEU A 1 265 ? -19.670 22.106 12.921 1.00 72.00 265 LEU A CA 1
ATOM 2111 C C . LEU A 1 265 ? -20.604 21.843 11.738 1.00 72.00 265 LEU A C 1
ATOM 2113 O O . LEU A 1 265 ? -21.724 22.355 11.736 1.00 72.00 265 LEU A O 1
ATOM 2117 N N . LEU A 1 266 ? -20.186 21.012 10.779 1.00 67.75 266 LEU A N 1
ATOM 2118 C CA . LEU A 1 266 ? -21.000 20.626 9.622 1.00 67.75 266 LEU A CA 1
ATOM 2119 C C . LEU A 1 266 ? -22.345 20.047 10.076 1.00 67.75 266 LEU A C 1
ATOM 2121 O O . LEU A 1 266 ? -23.412 20.430 9.593 1.00 67.75 266 LEU A O 1
ATOM 2125 N N . LEU A 1 267 ? -22.294 19.166 11.074 1.00 63.91 267 LEU A N 1
ATOM 2126 C CA . LEU A 1 267 ? -23.473 18.526 11.639 1.00 63.91 267 LEU A CA 1
ATOM 2127 C C . LEU A 1 267 ? -24.347 19.495 12.441 1.00 63.91 267 LEU A C 1
ATOM 2129 O O . LEU A 1 267 ? -25.564 19.338 12.455 1.00 63.91 267 LEU A O 1
ATOM 2133 N N . ARG A 1 268 ? -23.773 20.538 13.055 1.00 65.06 268 ARG A N 1
ATOM 2134 C CA . ARG A 1 268 ? -24.557 21.617 13.680 1.00 65.06 268 ARG A CA 1
ATOM 2135 C C . ARG A 1 268 ? -25.365 22.405 12.642 1.00 65.06 268 ARG A C 1
ATOM 2137 O O . ARG A 1 268 ? -26.473 22.818 12.959 1.00 65.06 268 ARG A O 1
ATOM 2144 N N . HIS A 1 269 ? -24.828 22.612 11.437 1.00 59.09 269 HIS A N 1
ATOM 2145 C CA . HIS A 1 269 ? -25.426 23.492 10.426 1.00 59.09 269 HIS A CA 1
ATOM 2146 C C . HIS A 1 269 ? -26.366 22.767 9.445 1.00 59.09 269 HIS A C 1
ATOM 2148 O O . HIS A 1 269 ? -27.436 23.284 9.131 1.00 59.09 269 HIS A O 1
ATOM 2154 N N . ARG A 1 270 ? -26.021 21.557 8.971 1.00 53.09 270 ARG A N 1
ATOM 2155 C CA . ARG A 1 270 ? -26.837 20.808 7.985 1.00 53.09 270 ARG A CA 1
ATOM 2156 C C . ARG A 1 270 ? -28.022 20.044 8.581 1.00 53.09 270 ARG A C 1
ATOM 2158 O O . ARG A 1 270 ? -28.926 19.649 7.852 1.00 53.09 270 ARG A O 1
ATOM 2165 N N . LEU A 1 271 ? -28.070 19.869 9.901 1.00 49.69 271 LEU A N 1
ATOM 2166 C CA . LEU A 1 271 ? -29.225 19.285 10.594 1.00 49.69 271 LEU A CA 1
ATOM 2167 C C . LEU A 1 271 ? -30.276 20.345 11.002 1.00 49.69 271 LEU A C 1
ATOM 2169 O O . LEU A 1 271 ? -31.296 19.988 11.586 1.00 49.69 271 LEU A O 1
ATOM 2173 N N . VAL A 1 272 ? -30.084 21.625 10.655 1.00 42.72 272 VAL A N 1
ATOM 2174 C CA . VAL A 1 272 ? -30.990 22.749 10.986 1.00 42.72 272 VAL A CA 1
ATOM 2175 C C . VAL A 1 272 ? -31.356 23.548 9.722 1.00 42.72 272 VAL A C 1
ATOM 2177 O O . VAL A 1 272 ? -31.319 24.771 9.708 1.00 42.72 272 VAL A O 1
ATOM 2180 N N . ALA A 1 273 ? -31.681 22.874 8.614 1.00 39.41 273 ALA A N 1
ATOM 2181 C CA . ALA A 1 273 ? -32.284 23.562 7.467 1.00 39.41 273 ALA A CA 1
ATOM 2182 C C . ALA A 1 273 ? -33.731 23.997 7.813 1.00 39.41 273 ALA A C 1
ATOM 2184 O O . ALA A 1 273 ? -34.486 23.167 8.348 1.00 39.41 273 ALA A O 1
ATOM 2185 N N . PRO A 1 274 ? -34.121 25.258 7.541 1.00 37.03 274 PRO A N 1
ATOM 2186 C CA . PRO A 1 274 ? -35.437 25.792 7.886 1.00 37.03 274 PRO A CA 1
ATOM 2187 C C . PRO A 1 274 ? -36.517 25.180 6.978 1.00 37.03 274 PRO A C 1
ATOM 2189 O O . PRO A 1 274 ? -36.352 25.150 5.764 1.00 37.03 274 PRO A O 1
ATOM 2192 N N . GLY A 1 275 ? -37.602 24.652 7.565 1.00 48.84 275 GLY A N 1
ATOM 2193 C CA . GLY A 1 275 ? -38.784 24.192 6.809 1.00 48.84 275 GLY A CA 1
ATOM 2194 C C . GLY A 1 275 ? -39.284 22.758 7.053 1.00 48.84 275 GLY A C 1
ATOM 2195 O O . GLY A 1 275 ? -40.100 22.266 6.286 1.00 48.84 275 GLY A O 1
ATOM 2196 N N . SER A 1 276 ? -38.832 22.044 8.089 1.00 46.81 276 SER A N 1
ATOM 2197 C CA . SER A 1 276 ? -39.227 20.635 8.325 1.00 46.81 276 SER A CA 1
ATOM 2198 C C . SER A 1 276 ? -39.886 20.416 9.695 1.00 46.81 276 SER A C 1
ATOM 2200 O O . SER A 1 276 ? -39.460 21.007 10.685 1.00 46.81 276 SER A O 1
ATOM 2202 N N . ARG A 1 277 ? -40.933 19.565 9.733 1.00 55.94 277 ARG A N 1
ATOM 2203 C CA . ARG A 1 277 ? -41.843 19.296 10.878 1.00 55.94 277 ARG A CA 1
ATOM 2204 C C . ARG A 1 277 ? -41.121 19.175 12.231 1.00 55.94 277 ARG A C 1
ATOM 2206 O O . ARG A 1 277 ? -40.043 18.586 12.297 1.00 55.94 277 ARG A O 1
ATOM 2213 N N . ALA A 1 278 ? -41.747 19.635 13.318 1.00 50.69 278 ALA A N 1
ATOM 2214 C CA . ALA A 1 278 ? -41.194 19.650 14.683 1.00 50.69 278 ALA A CA 1
ATOM 2215 C C . ALA A 1 278 ? -40.571 18.311 15.152 1.00 50.69 278 ALA A C 1
ATOM 2217 O O . ALA A 1 278 ? -39.524 18.303 15.803 1.00 50.69 278 ALA A O 1
ATOM 2218 N N . GLU A 1 279 ? -41.141 17.175 14.737 1.00 53.22 279 GLU A N 1
ATOM 2219 C CA . GLU A 1 279 ? -40.631 15.821 15.023 1.00 53.22 279 GLU A CA 1
ATOM 2220 C C . GLU A 1 279 ? -39.210 15.595 14.474 1.00 53.22 279 GLU A C 1
ATOM 2222 O O . GLU A 1 279 ? -38.351 14.977 15.110 1.00 53.22 279 GLU A O 1
ATOM 2227 N N . SER A 1 280 ? -38.919 16.170 13.307 1.00 56.09 280 SER A N 1
ATOM 2228 C CA . SER A 1 280 ? -37.609 16.089 12.673 1.00 56.09 280 SER A CA 1
ATOM 2229 C C . SER A 1 280 ? -36.584 17.025 13.324 1.00 56.09 280 SER A C 1
ATOM 2231 O O . SER A 1 280 ? -35.398 16.717 13.283 1.00 56.09 280 SER A O 1
ATOM 2233 N N . LEU A 1 281 ? -36.994 18.138 13.947 1.00 56.44 281 LEU A N 1
ATOM 2234 C CA . LEU A 1 281 ? -36.086 19.083 14.622 1.00 56.44 281 LEU A CA 1
ATOM 2235 C C . LEU A 1 281 ? -35.526 18.501 15.929 1.00 56.44 281 LEU A C 1
ATOM 2237 O O . LEU A 1 281 ? -34.321 18.573 16.170 1.00 56.44 281 LEU A O 1
ATOM 2241 N N . LEU A 1 282 ? -36.366 17.840 16.733 1.00 58.38 282 LEU A N 1
ATOM 2242 C CA . LEU A 1 282 ? -35.947 17.143 17.959 1.00 58.38 282 LEU A CA 1
ATOM 2243 C C . LEU A 1 282 ? -35.052 15.933 17.666 1.00 58.38 282 LEU A C 1
ATOM 2245 O O . LEU A 1 282 ? -34.035 15.735 18.340 1.00 58.38 282 LEU A O 1
ATOM 2249 N N . ALA A 1 283 ? -35.391 15.150 16.636 1.00 55.28 283 ALA A N 1
ATOM 2250 C CA . ALA A 1 283 ? -34.547 14.058 16.158 1.00 55.28 283 ALA A CA 1
ATOM 2251 C C . ALA A 1 283 ? -33.170 14.570 15.707 1.00 55.28 283 ALA A C 1
ATOM 2253 O O . ALA A 1 283 ? -32.148 14.000 16.085 1.00 55.28 283 ALA A O 1
ATOM 2254 N N . ARG A 1 284 ? -33.129 15.692 14.977 1.00 57.38 284 ARG A N 1
ATOM 2255 C CA . ARG A 1 284 ? -31.902 16.316 14.459 1.00 57.38 284 ARG A CA 1
ATOM 2256 C C . ARG A 1 284 ? -31.032 16.960 15.542 1.00 57.38 284 ARG A C 1
ATOM 2258 O O . ARG A 1 284 ? -29.820 16.749 15.538 1.00 57.38 284 ARG A O 1
ATOM 2265 N N . ALA A 1 285 ? -31.623 17.653 16.516 1.00 58.28 285 ALA A N 1
ATOM 2266 C CA . ALA A 1 285 ? -30.895 18.229 17.651 1.00 58.28 285 ALA A CA 1
ATOM 2267 C C . ALA A 1 285 ? -30.192 17.149 18.494 1.00 58.28 285 ALA A C 1
ATOM 2269 O O . ALA A 1 285 ? -29.040 17.313 18.909 1.00 58.28 285 ALA A O 1
ATOM 2270 N N . ARG A 1 286 ? -30.860 16.006 18.696 1.00 58.69 286 ARG A N 1
ATOM 2271 C CA . ARG A 1 286 ? -30.299 14.860 19.426 1.00 58.69 286 ARG A CA 1
ATOM 2272 C C . ARG A 1 286 ? -29.264 14.089 18.605 1.00 58.69 286 ARG A C 1
ATOM 2274 O O . ARG A 1 286 ? -28.250 13.685 19.168 1.00 58.69 286 ARG A O 1
ATOM 2281 N N . LEU A 1 287 ? -29.451 13.973 17.287 1.00 54.62 287 LEU A N 1
ATOM 2282 C CA . LEU A 1 287 ? -28.451 13.421 16.361 1.00 54.62 287 LEU A CA 1
ATOM 2283 C C . LEU A 1 287 ? -27.147 14.227 16.383 1.00 54.62 287 LEU A C 1
ATOM 2285 O O . LEU A 1 287 ? -26.060 13.672 16.512 1.00 54.62 287 LEU A O 1
ATOM 2289 N N . GLY A 1 288 ? -27.265 15.557 16.327 1.00 55.81 288 GLY A N 1
ATOM 2290 C CA . GLY A 1 288 ? -26.125 16.463 16.399 1.00 55.81 288 GLY A CA 1
ATOM 2291 C C . GLY A 1 288 ? -25.406 16.396 17.747 1.00 55.81 288 GLY A C 1
ATOM 2292 O O . GLY A 1 288 ? -24.187 16.509 17.800 1.00 55.81 288 GLY A O 1
ATOM 2293 N N . ALA A 1 289 ? -26.113 16.191 18.863 1.00 58.44 289 ALA A N 1
ATOM 2294 C CA . ALA A 1 289 ? -25.476 15.957 20.163 1.00 58.44 289 ALA A CA 1
ATOM 2295 C C . ALA A 1 289 ? -24.686 14.633 20.208 1.00 58.44 289 ALA A C 1
ATOM 2297 O O . ALA A 1 289 ? -23.570 14.618 20.723 1.00 58.44 289 ALA A O 1
ATOM 2298 N N . ARG A 1 290 ? -25.217 13.556 19.613 1.00 57.28 290 ARG A N 1
ATOM 2299 C CA . ARG A 1 290 ? -24.555 12.240 19.552 1.00 57.28 290 ARG A CA 1
ATOM 2300 C C . ARG A 1 290 ? -23.286 12.240 18.711 1.00 57.28 290 ARG A C 1
ATOM 2302 O O . ARG A 1 290 ? -22.224 11.875 19.209 1.00 57.28 290 ARG A O 1
ATOM 2309 N N . LEU A 1 291 ? -23.368 12.742 17.483 1.00 56.88 291 LEU A N 1
ATOM 2310 C CA . LEU A 1 291 ? -22.212 12.797 16.592 1.00 56.88 291 LEU A CA 1
ATOM 2311 C C . LEU A 1 291 ? -21.085 13.678 17.151 1.00 56.88 291 LEU A C 1
ATOM 2313 O O . LEU A 1 291 ? -19.907 13.378 16.967 1.00 56.88 291 LEU A O 1
ATOM 2317 N N . ARG A 1 292 ? -21.427 14.743 17.892 1.00 59.72 292 ARG A N 1
ATOM 2318 C CA . ARG A 1 292 ? -20.428 15.601 18.544 1.00 59.72 292 ARG A CA 1
ATOM 2319 C C . ARG A 1 292 ? -19.664 14.902 19.661 1.00 59.72 292 ARG A C 1
ATOM 2321 O O . ARG A 1 292 ? -18.462 15.143 19.781 1.00 59.72 292 ARG A O 1
ATOM 2328 N N . ALA A 1 293 ? -20.331 14.030 20.417 1.00 55.59 293 ALA A N 1
ATOM 2329 C CA . ALA A 1 293 ? -19.670 13.174 21.395 1.00 55.59 293 ALA A CA 1
ATOM 2330 C C . ALA A 1 293 ? -18.693 12.211 20.696 1.00 55.59 293 ALA A C 1
ATOM 2332 O O . ALA A 1 293 ? -17.559 12.062 21.123 1.00 55.59 293 ALA A O 1
ATOM 2333 N N . HIS A 1 294 ? -19.070 11.641 19.548 1.00 56.25 294 HIS A N 1
ATOM 2334 C CA . HIS A 1 294 ? -18.222 10.678 18.838 1.00 56.25 294 HIS A CA 1
ATOM 2335 C C . HIS A 1 294 ? -17.054 11.276 18.049 1.00 56.25 294 HIS A C 1
ATOM 2337 O O . HIS A 1 294 ? -16.070 10.573 17.822 1.00 56.25 294 HIS A O 1
ATOM 2343 N N . ALA A 1 295 ? -17.113 12.554 17.679 1.00 57.75 295 ALA A N 1
ATOM 2344 C CA . ALA A 1 295 ? -16.098 13.177 16.835 1.00 57.75 295 ALA A CA 1
ATOM 2345 C C . ALA A 1 295 ? -14.702 13.277 17.483 1.00 57.75 295 ALA A C 1
ATOM 2347 O O . ALA A 1 295 ? -13.722 13.352 16.763 1.00 57.75 295 ALA A O 1
ATOM 2348 N N . GLY A 1 296 ? -14.562 13.244 18.817 1.00 60.62 296 GLY A N 1
ATOM 2349 C CA . GLY A 1 296 ? -13.239 13.360 19.462 1.00 60.62 296 GLY A CA 1
ATOM 2350 C C . GLY A 1 296 ? -12.400 12.090 19.332 1.00 60.62 296 GLY A C 1
ATOM 2351 O O . GLY A 1 296 ? -11.354 12.071 18.696 1.00 60.62 296 GLY A O 1
ATOM 2352 N N . SER A 1 297 ? -12.897 10.998 19.906 1.00 58.81 297 SER A N 1
ATOM 2353 C CA . SER A 1 297 ? -12.256 9.682 19.815 1.00 58.81 297 SER A CA 1
ATOM 2354 C C . SER A 1 297 ? -12.428 9.026 18.435 1.00 58.81 297 SER A C 1
ATOM 2356 O O . SER A 1 297 ? -11.607 8.204 18.046 1.00 58.81 297 SER A O 1
ATOM 2358 N N . GLY A 1 298 ? -13.476 9.389 17.685 1.00 60.56 298 GLY A N 1
ATOM 2359 C CA . GLY A 1 298 ? -13.667 8.979 16.292 1.00 60.56 298 GLY A CA 1
ATOM 2360 C C . GLY A 1 298 ? -12.687 9.645 15.325 1.00 60.56 298 GLY A C 1
ATOM 2361 O O . GLY A 1 298 ? -12.270 8.986 14.382 1.00 60.56 298 GLY A O 1
ATOM 2362 N N . ALA A 1 299 ? -12.250 10.886 15.585 1.00 66.75 299 ALA A N 1
ATOM 2363 C CA . ALA A 1 299 ? -11.278 11.584 14.737 1.00 66.75 299 ALA A CA 1
ATOM 2364 C C . ALA A 1 299 ? -9.885 10.945 14.738 1.00 66.75 299 ALA A C 1
ATOM 2366 O O . ALA A 1 299 ? -9.203 11.012 13.725 1.00 66.75 299 ALA A O 1
ATOM 2367 N N . ILE A 1 300 ? -9.467 10.305 15.836 1.00 67.38 300 ILE A N 1
ATOM 2368 C CA . ILE A 1 300 ? -8.175 9.597 15.892 1.00 67.38 300 ILE A CA 1
ATOM 2369 C C . ILE A 1 300 ? -8.191 8.410 14.924 1.00 67.38 300 ILE A C 1
ATOM 2371 O O . ILE A 1 300 ? -7.321 8.280 14.075 1.00 67.38 300 ILE A O 1
ATOM 2375 N N . ILE A 1 301 ? -9.222 7.570 15.021 1.00 67.19 301 ILE A N 1
ATOM 2376 C CA . ILE A 1 301 ? -9.374 6.382 14.171 1.00 67.19 301 ILE A CA 1
ATOM 2377 C C . ILE A 1 301 ? -9.594 6.790 12.717 1.00 67.19 301 ILE A C 1
ATOM 2379 O O . ILE A 1 301 ? -9.002 6.208 11.819 1.00 67.19 301 ILE A O 1
ATOM 2383 N N . ALA A 1 302 ? -10.421 7.810 12.499 1.00 70.00 302 ALA A N 1
ATOM 2384 C CA . ALA A 1 302 ? -10.629 8.422 11.201 1.00 70.00 302 ALA A CA 1
ATOM 2385 C C . ALA A 1 302 ? -9.314 8.928 10.592 1.00 70.00 302 ALA A C 1
ATOM 2387 O O . ALA A 1 302 ? -9.020 8.600 9.452 1.00 70.00 302 ALA A O 1
ATOM 2388 N N . GLY A 1 303 ? -8.509 9.678 11.346 1.00 74.56 303 GLY A N 1
ATOM 2389 C CA . GLY A 1 303 ? -7.225 10.192 10.874 1.00 74.56 303 GLY A CA 1
ATOM 2390 C C . GLY A 1 303 ? -6.246 9.076 10.517 1.00 74.56 303 GLY A C 1
ATOM 2391 O O . GLY A 1 303 ? -5.628 9.129 9.462 1.00 74.56 303 GLY A O 1
ATOM 2392 N N . LEU A 1 304 ? -6.164 8.026 11.338 1.00 75.94 304 LEU A N 1
ATOM 2393 C CA . LEU A 1 304 ? -5.307 6.877 11.041 1.00 75.94 304 LEU A CA 1
ATOM 2394 C C . LEU A 1 304 ? -5.805 6.071 9.829 1.00 75.94 304 LEU A C 1
ATOM 2396 O O . LEU A 1 304 ? -5.001 5.622 9.021 1.00 75.94 304 LEU A O 1
ATOM 2400 N N . LEU A 1 305 ? -7.123 5.924 9.660 1.00 76.25 305 LEU A N 1
ATOM 2401 C CA . LEU A 1 305 ? -7.694 5.307 8.461 1.00 76.25 305 LEU A CA 1
ATOM 2402 C C . LEU A 1 305 ? -7.411 6.153 7.212 1.00 76.25 305 LEU A C 1
ATOM 2404 O O . LEU A 1 305 ? -7.049 5.600 6.180 1.00 76.25 305 LEU A O 1
ATOM 2408 N N . ALA A 1 306 ? -7.549 7.479 7.308 1.00 78.94 306 ALA A N 1
ATOM 2409 C CA . ALA A 1 306 ? -7.224 8.400 6.224 1.00 78.94 306 ALA A CA 1
ATOM 2410 C C . ALA A 1 306 ? -5.746 8.285 5.831 1.00 78.94 306 ALA A C 1
ATOM 2412 O O . ALA A 1 306 ? -5.449 8.217 4.644 1.00 78.94 306 ALA A O 1
ATOM 2413 N N . PHE A 1 307 ? -4.845 8.189 6.813 1.00 81.06 307 PHE A N 1
ATOM 2414 C CA . PHE A 1 307 ? -3.412 7.984 6.604 1.00 81.06 307 PHE A CA 1
ATOM 2415 C C . PHE A 1 307 ? -3.127 6.691 5.829 1.00 81.06 307 PHE A C 1
ATOM 2417 O O . PHE A 1 307 ? -2.544 6.739 4.755 1.00 81.06 307 PHE A O 1
ATOM 2424 N N . VAL A 1 308 ? -3.645 5.545 6.280 1.00 81.50 308 VAL A N 1
ATOM 2425 C CA . VAL A 1 308 ? -3.373 4.267 5.599 1.00 81.50 308 VAL A CA 1
ATOM 2426 C C . VAL A 1 308 ? -3.974 4.211 4.190 1.00 81.50 308 VAL A C 1
ATOM 2428 O O . VAL A 1 308 ? -3.356 3.672 3.272 1.00 81.50 308 VAL A O 1
ATOM 2431 N N . VAL A 1 309 ? -5.169 4.780 3.993 1.00 79.56 309 VAL A N 1
ATOM 2432 C CA . VAL A 1 309 ? -5.777 4.904 2.657 1.00 79.56 309 VAL A CA 1
ATOM 2433 C C . VAL A 1 309 ? -4.919 5.794 1.755 1.00 79.56 309 VAL A C 1
ATOM 2435 O O . VAL A 1 309 ? -4.719 5.459 0.591 1.00 79.56 309 VAL A O 1
ATOM 2438 N N . THR A 1 310 ? -4.383 6.891 2.297 1.00 84.00 310 THR A N 1
ATOM 2439 C CA . THR A 1 310 ? -3.484 7.802 1.576 1.00 84.00 310 THR A CA 1
ATOM 2440 C C . THR A 1 310 ? -2.234 7.073 1.106 1.00 84.00 310 THR A C 1
ATOM 2442 O O . THR A 1 310 ? -1.959 7.075 -0.091 1.00 84.00 310 THR A O 1
ATOM 2445 N N . ASP A 1 311 ? -1.532 6.399 2.019 1.00 83.44 311 ASP A N 1
ATOM 2446 C CA . ASP A 1 311 ? -0.277 5.703 1.723 1.00 83.44 311 ASP A CA 1
ATOM 2447 C C . ASP A 1 311 ? -0.487 4.576 0.712 1.00 83.44 311 ASP A C 1
ATOM 2449 O O . ASP A 1 311 ? 0.288 4.422 -0.229 1.00 83.44 311 ASP A O 1
ATOM 2453 N N . THR A 1 312 ? -1.571 3.809 0.863 1.00 84.31 312 THR A N 1
ATOM 2454 C CA . THR A 1 312 ? -1.885 2.720 -0.067 1.00 84.31 312 THR A CA 1
ATOM 2455 C C . THR A 1 312 ? -2.155 3.273 -1.466 1.00 84.31 312 THR A C 1
ATOM 2457 O O . THR A 1 312 ? -1.588 2.782 -2.436 1.00 84.31 312 THR A O 1
ATOM 2460 N N . CYS A 1 313 ? -2.984 4.314 -1.595 1.00 80.50 313 CYS A N 1
ATOM 2461 C CA . CYS A 1 313 ? -3.299 4.906 -2.896 1.00 80.50 313 CYS A CA 1
ATOM 2462 C C . CYS A 1 313 ? -2.096 5.598 -3.539 1.00 80.50 313 CYS A C 1
ATOM 2464 O O . CYS A 1 313 ? -1.877 5.429 -4.740 1.00 80.50 313 CYS A O 1
ATOM 2466 N N . MET A 1 314 ? -1.303 6.327 -2.747 1.00 82.62 314 MET A N 1
ATOM 2467 C CA . MET A 1 314 ? -0.050 6.922 -3.202 1.00 82.62 314 MET A CA 1
ATOM 2468 C C . MET A 1 314 ? 0.859 5.832 -3.763 1.00 82.62 314 MET A C 1
ATOM 2470 O O . MET A 1 314 ? 1.296 5.943 -4.900 1.00 82.62 314 MET A O 1
ATOM 2474 N N . LEU A 1 315 ? 1.073 4.742 -3.026 1.00 84.75 315 LEU A N 1
ATOM 2475 C CA . LEU A 1 315 ? 1.974 3.673 -3.439 1.00 84.75 315 LEU A CA 1
ATOM 2476 C C . LEU A 1 315 ? 1.508 2.945 -4.713 1.00 84.75 315 LEU A C 1
ATOM 2478 O O . LEU A 1 315 ? 2.344 2.595 -5.543 1.00 84.75 315 LEU A O 1
ATOM 2482 N N . ILE A 1 316 ? 0.194 2.762 -4.913 1.00 83.50 316 ILE A N 1
ATOM 2483 C CA . ILE A 1 316 ? -0.350 2.221 -6.176 1.00 83.50 316 ILE A CA 1
ATOM 2484 C C . ILE A 1 316 ? -0.034 3.193 -7.326 1.00 83.50 316 ILE A C 1
ATOM 2486 O O . ILE A 1 316 ? 0.370 2.755 -8.401 1.00 83.50 316 ILE A O 1
ATOM 2490 N N . GLY A 1 317 ? -0.174 4.504 -7.099 1.00 79.56 317 GLY A N 1
ATOM 2491 C CA . GLY A 1 317 ? 0.175 5.542 -8.076 1.00 79.56 317 GLY A CA 1
ATOM 2492 C C . GLY A 1 317 ? 1.660 5.567 -8.416 1.00 79.56 317 GLY A C 1
ATOM 2493 O O . GLY A 1 317 ? 2.014 5.534 -9.591 1.00 79.56 317 GLY A O 1
ATOM 2494 N N . VAL A 1 318 ? 2.518 5.537 -7.395 1.00 80.94 318 VAL A N 1
ATOM 2495 C CA . VAL A 1 318 ? 3.975 5.459 -7.545 1.00 80.94 318 VAL A CA 1
ATOM 2496 C C . VAL A 1 318 ? 4.369 4.222 -8.343 1.00 80.94 318 VAL A C 1
ATOM 2498 O O . VAL A 1 318 ? 5.096 4.339 -9.324 1.00 80.94 318 VAL A O 1
ATOM 2501 N N . GLN A 1 319 ? 3.855 3.045 -7.975 1.00 85.81 319 GLN A N 1
ATOM 2502 C CA . GLN A 1 319 ? 4.147 1.806 -8.690 1.00 85.81 319 GLN A CA 1
ATOM 2503 C C . GLN A 1 319 ? 3.699 1.895 -10.154 1.00 85.81 319 GLN A C 1
ATOM 2505 O O . GLN A 1 319 ? 4.470 1.561 -11.049 1.00 85.81 319 GLN A O 1
ATOM 2510 N N . ALA A 1 320 ? 2.470 2.353 -10.415 1.00 82.56 320 ALA A N 1
ATOM 2511 C CA . ALA A 1 320 ? 1.949 2.485 -11.774 1.00 82.56 320 ALA A CA 1
ATOM 2512 C C . ALA A 1 320 ? 2.807 3.429 -12.627 1.00 82.56 320 ALA A C 1
ATOM 2514 O O . ALA A 1 320 ? 3.085 3.115 -13.785 1.00 82.56 320 ALA A O 1
ATOM 2515 N N . GLN A 1 321 ? 3.257 4.541 -12.043 1.00 77.56 321 GLN A N 1
ATOM 2516 C CA . GLN A 1 321 ? 4.132 5.494 -12.711 1.00 77.56 321 GLN A CA 1
ATOM 2517 C C . GLN A 1 321 ? 5.519 4.906 -12.979 1.00 77.56 321 GLN A C 1
ATOM 2519 O O . GLN A 1 321 ? 5.985 4.965 -14.111 1.00 77.56 321 GLN A O 1
ATOM 2524 N N . VAL A 1 322 ? 6.158 4.284 -11.984 1.00 79.12 322 VAL A N 1
ATOM 2525 C CA . VAL A 1 322 ? 7.481 3.659 -12.150 1.00 79.12 322 VAL A CA 1
ATOM 2526 C C . VAL A 1 322 ? 7.438 2.578 -13.226 1.00 79.12 322 VAL A C 1
ATOM 2528 O O . VAL A 1 322 ? 8.260 2.584 -14.133 1.00 79.12 322 VAL A O 1
ATOM 2531 N N . LEU A 1 323 ? 6.441 1.691 -13.187 1.00 82.38 323 LEU A N 1
ATOM 2532 C CA . LEU A 1 323 ? 6.285 0.637 -14.192 1.00 82.38 323 LEU A CA 1
ATOM 2533 C C . LEU A 1 323 ? 6.056 1.200 -15.599 1.00 82.38 323 LEU A C 1
ATOM 2535 O O . LEU A 1 323 ? 6.485 0.587 -16.575 1.00 82.38 323 LEU A O 1
ATOM 2539 N N . ARG A 1 324 ? 5.365 2.341 -15.718 1.00 76.94 324 ARG A N 1
ATOM 2540 C CA . ARG A 1 324 ? 5.163 3.030 -16.997 1.00 76.94 324 ARG A CA 1
ATOM 2541 C C . ARG A 1 324 ? 6.458 3.661 -17.498 1.00 76.94 324 ARG A C 1
ATOM 2543 O O . ARG A 1 324 ? 6.790 3.486 -18.665 1.00 76.94 324 ARG A O 1
ATOM 2550 N N . SER A 1 325 ? 7.210 4.319 -16.626 1.00 73.12 325 SER A N 1
ATOM 2551 C CA . SER A 1 325 ? 8.510 4.892 -16.970 1.00 73.12 325 SER A CA 1
ATOM 2552 C C . SER A 1 325 ? 9.517 3.825 -17.374 1.00 73.12 325 SER A C 1
ATOM 2554 O O . SER A 1 325 ? 10.175 3.974 -18.393 1.00 73.12 325 SER A O 1
ATOM 2556 N N . THR A 1 326 ? 9.564 2.688 -16.679 1.00 76.69 326 THR A N 1
ATOM 2557 C CA . THR A 1 326 ? 10.417 1.554 -17.064 1.00 76.69 326 THR A CA 1
ATOM 2558 C C . THR A 1 326 ? 10.135 1.070 -18.485 1.00 76.69 326 THR A C 1
ATOM 2560 O O . THR A 1 326 ? 11.078 0.723 -19.189 1.00 76.69 326 THR A O 1
ATOM 2563 N N . LEU A 1 327 ? 8.873 1.096 -18.933 1.00 76.00 327 LEU A N 1
ATOM 2564 C CA . LEU A 1 327 ? 8.501 0.758 -20.314 1.00 76.00 327 LEU A CA 1
ATOM 2565 C C . LEU A 1 327 ? 8.949 1.809 -21.327 1.00 76.00 327 LEU A C 1
ATOM 2567 O O . LEU A 1 327 ? 9.354 1.450 -22.425 1.00 76.00 327 LEU A O 1
ATOM 2571 N N . LEU A 1 328 ? 8.853 3.091 -20.973 1.00 70.31 328 LEU A N 1
ATOM 2572 C CA . LEU A 1 328 ? 9.274 4.186 -21.848 1.00 70.31 328 LEU A CA 1
ATOM 2573 C C . LEU A 1 328 ? 10.796 4.220 -22.009 1.00 70.31 328 LEU A C 1
ATOM 2575 O O . LEU A 1 328 ? 11.295 4.456 -23.103 1.00 70.31 328 LEU A O 1
ATOM 2579 N N . LEU A 1 329 ? 11.528 3.947 -20.931 1.00 70.44 329 LEU A N 1
ATOM 2580 C CA . LEU A 1 329 ? 12.988 3.928 -20.930 1.00 70.44 329 LEU A CA 1
ATOM 2581 C C . LEU A 1 329 ? 13.533 2.661 -21.592 1.00 70.44 329 LEU A C 1
ATOM 2583 O O . LEU A 1 329 ? 14.530 2.717 -22.300 1.00 70.44 329 LEU A O 1
ATOM 2587 N N . ASN A 1 330 ? 12.869 1.523 -21.407 1.00 74.00 330 ASN A N 1
ATOM 2588 C CA . ASN A 1 330 ? 13.325 0.236 -21.923 1.00 74.00 330 ASN A CA 1
ATOM 2589 C C . ASN A 1 330 ? 12.226 -0.392 -22.793 1.00 74.00 330 ASN A C 1
ATOM 2591 O O . ASN A 1 330 ? 11.591 -1.358 -22.370 1.00 74.00 330 ASN A O 1
ATOM 2595 N N . PRO A 1 331 ? 11.955 0.157 -23.994 1.00 76.12 331 PRO A N 1
ATOM 2596 C CA . PRO A 1 331 ? 10.909 -0.356 -24.878 1.00 76.12 331 PRO A CA 1
ATOM 2597 C C . PRO A 1 331 ? 11.312 -1.659 -25.593 1.00 76.12 331 PRO A C 1
ATOM 2599 O O . PRO A 1 331 ? 10.478 -2.294 -26.233 1.00 76.12 331 PRO A O 1
ATOM 2602 N N . VAL A 1 332 ? 12.583 -2.066 -25.500 1.00 85.88 332 VAL A N 1
ATOM 2603 C CA . VAL A 1 332 ? 13.085 -3.343 -26.024 1.00 85.88 332 VAL A CA 1
ATOM 2604 C C . VAL A 1 332 ? 12.817 -4.446 -25.002 1.00 85.88 332 VAL A C 1
ATOM 2606 O O . VAL A 1 332 ? 13.229 -4.338 -23.849 1.00 85.88 332 VAL A O 1
ATOM 2609 N N . VAL A 1 333 ? 12.140 -5.527 -25.408 1.00 90.00 333 VAL A N 1
ATOM 2610 C CA . VAL A 1 333 ? 11.726 -6.578 -24.461 1.00 90.00 333 VAL A CA 1
ATOM 2611 C C . VAL A 1 333 ? 12.917 -7.391 -23.946 1.00 90.00 333 VAL A C 1
ATOM 2613 O O . VAL A 1 333 ? 13.026 -7.637 -22.746 1.00 90.00 333 VAL A O 1
ATOM 2616 N N . VAL A 1 334 ? 13.810 -7.839 -24.826 1.00 90.25 334 VAL A N 1
ATOM 2617 C CA . VAL A 1 334 ? 15.103 -8.411 -24.422 1.00 90.25 334 VAL A CA 1
ATOM 2618 C C . VAL A 1 334 ? 16.173 -7.774 -25.284 1.00 90.25 334 VAL A C 1
ATOM 2620 O O . VAL A 1 334 ? 16.173 -7.977 -26.495 1.00 90.25 334 VAL A O 1
ATOM 2623 N N . GLN A 1 335 ? 17.056 -6.998 -24.665 1.00 87.50 335 GLN A N 1
ATOM 2624 C CA . GLN A 1 335 ? 18.184 -6.365 -25.338 1.00 87.50 335 GLN A CA 1
ATOM 2625 C C . GLN A 1 335 ? 19.451 -7.177 -25.083 1.00 87.50 335 GLN A C 1
ATOM 2627 O O . GLN A 1 335 ? 19.736 -7.544 -23.945 1.00 87.50 335 GLN A O 1
ATOM 2632 N N . ILE A 1 336 ? 20.199 -7.470 -26.143 1.00 86.38 336 ILE A N 1
ATOM 2633 C CA . ILE A 1 336 ? 21.430 -8.261 -26.087 1.00 86.38 336 ILE A CA 1
ATOM 2634 C C . ILE A 1 336 ? 22.548 -7.439 -26.707 1.00 86.38 336 ILE A C 1
ATOM 2636 O O . ILE A 1 336 ? 22.411 -6.939 -27.823 1.00 86.38 336 ILE A O 1
ATOM 2640 N N . THR A 1 337 ? 23.635 -7.287 -25.960 1.00 82.12 337 THR A N 1
ATOM 2641 C CA . THR A 1 337 ? 24.784 -6.442 -26.301 1.00 82.12 337 THR A CA 1
ATOM 2642 C C . THR A 1 337 ? 26.073 -7.176 -25.951 1.00 82.12 337 THR A C 1
ATOM 2644 O O . THR A 1 337 ? 26.086 -7.998 -25.033 1.00 82.12 337 THR A O 1
ATOM 2647 N N . HIS A 1 338 ? 27.164 -6.876 -26.650 1.00 82.06 338 HIS A N 1
ATOM 2648 C CA . HIS A 1 338 ? 28.486 -7.421 -26.348 1.00 82.06 338 HIS A CA 1
ATOM 2649 C C . HIS A 1 338 ? 29.444 -6.277 -25.986 1.00 82.06 338 HIS A C 1
ATOM 2651 O O . HIS A 1 338 ? 29.450 -5.284 -26.714 1.00 82.06 338 HIS A O 1
ATOM 2657 N N . PRO A 1 339 ? 30.259 -6.381 -24.916 1.00 72.62 339 PRO A N 1
ATOM 2658 C CA . PRO A 1 339 ? 31.200 -5.320 -24.534 1.00 72.62 339 PRO A CA 1
ATOM 2659 C C . PRO A 1 339 ? 32.168 -4.925 -25.659 1.00 72.62 339 PRO A C 1
ATOM 2661 O O . PRO A 1 339 ? 32.439 -3.748 -25.851 1.00 72.62 339 PRO A O 1
ATOM 2664 N N . GLU A 1 340 ? 32.637 -5.912 -26.427 1.00 74.44 340 GLU A N 1
ATOM 2665 C CA . GLU A 1 340 ? 33.528 -5.725 -27.587 1.00 74.44 340 GLU A CA 1
ATOM 2666 C C . GLU A 1 340 ? 32.771 -5.658 -28.928 1.00 74.44 340 GLU A C 1
ATOM 2668 O O . GLU A 1 340 ? 33.374 -5.772 -29.989 1.00 74.44 340 GLU A O 1
ATOM 2673 N N . ASN A 1 341 ? 31.440 -5.521 -28.892 1.00 77.06 341 ASN A N 1
ATOM 2674 C CA . ASN A 1 341 ? 30.594 -5.408 -30.082 1.00 77.06 341 ASN A CA 1
ATOM 2675 C C . ASN A 1 341 ? 30.680 -6.603 -31.072 1.00 77.06 341 ASN A C 1
ATOM 2677 O O . ASN A 1 341 ? 30.549 -6.423 -32.283 1.00 77.06 341 ASN A O 1
ATOM 2681 N N . ASP A 1 342 ? 30.882 -7.832 -30.572 1.00 84.75 342 ASP A N 1
ATOM 2682 C CA . ASP A 1 342 ? 30.847 -9.056 -31.387 1.00 84.75 342 ASP A CA 1
ATOM 2683 C C . ASP A 1 342 ? 29.408 -9.370 -31.834 1.00 84.75 342 ASP A C 1
ATOM 2685 O O . ASP A 1 342 ? 28.603 -9.943 -31.095 1.00 84.75 342 ASP A O 1
ATOM 2689 N N . GLU A 1 343 ? 29.090 -8.989 -33.073 1.00 85.25 343 GLU A N 1
ATOM 2690 C CA . GLU A 1 343 ? 27.773 -9.206 -33.677 1.00 85.25 343 GLU A CA 1
ATOM 2691 C C . GLU A 1 343 ? 27.385 -10.691 -33.747 1.00 85.25 343 GLU A C 1
ATOM 2693 O O . GLU A 1 343 ? 26.227 -11.029 -33.500 1.00 85.25 343 GLU A O 1
ATOM 2698 N N . ALA A 1 344 ? 28.332 -11.590 -34.040 1.00 88.31 344 ALA A N 1
ATOM 2699 C CA . ALA A 1 344 ? 28.034 -13.012 -34.197 1.00 88.31 344 ALA A CA 1
ATOM 2700 C C . ALA A 1 344 ? 27.648 -13.648 -32.855 1.00 88.31 344 ALA A C 1
ATOM 2702 O O . ALA A 1 344 ? 26.715 -14.455 -32.793 1.00 88.31 344 ALA A O 1
ATOM 2703 N N . ALA A 1 345 ? 28.322 -13.244 -31.774 1.00 86.75 345 ALA A N 1
ATOM 2704 C CA . ALA A 1 345 ? 27.963 -13.643 -30.417 1.00 86.75 345 ALA A CA 1
ATOM 2705 C C . ALA A 1 345 ? 26.574 -13.118 -30.016 1.00 86.75 345 ALA A C 1
ATOM 2707 O O . ALA A 1 345 ? 25.769 -13.870 -29.457 1.00 86.75 345 ALA A O 1
ATOM 2708 N N . ILE A 1 346 ? 26.261 -11.855 -30.342 1.00 86.44 346 ILE A N 1
ATOM 2709 C CA . ILE A 1 346 ? 24.943 -11.251 -30.080 1.00 86.44 346 ILE A CA 1
ATOM 2710 C C . ILE A 1 346 ? 23.838 -12.037 -30.800 1.00 86.44 346 ILE A C 1
ATOM 2712 O O . ILE A 1 346 ? 22.810 -12.347 -30.195 1.00 86.44 346 ILE A O 1
ATOM 2716 N N . ASP A 1 347 ? 24.037 -12.378 -32.074 1.00 90.00 347 ASP A N 1
ATOM 2717 C CA . ASP A 1 347 ? 23.043 -13.097 -32.874 1.00 90.00 347 ASP A CA 1
ATOM 2718 C C . ASP A 1 347 ? 22.817 -14.527 -32.406 1.00 90.00 347 ASP A C 1
ATOM 2720 O O . ASP A 1 347 ? 21.671 -14.973 -32.317 1.00 90.00 347 ASP A O 1
ATOM 2724 N N . ALA A 1 348 ? 23.900 -15.248 -32.107 1.00 89.94 348 ALA A N 1
ATOM 2725 C CA . ALA A 1 348 ? 23.818 -16.613 -31.612 1.00 89.94 348 ALA A CA 1
ATOM 2726 C C . ALA A 1 348 ? 23.004 -16.663 -30.311 1.00 89.94 348 ALA A C 1
ATOM 2728 O O . ALA A 1 348 ? 22.113 -17.504 -30.153 1.00 89.94 348 ALA A O 1
ATOM 2729 N N . GLU A 1 349 ? 23.251 -15.710 -29.412 1.00 89.50 349 GLU A N 1
ATOM 2730 C CA . GLU A 1 349 ? 22.525 -15.588 -28.154 1.00 89.50 349 GLU A CA 1
ATOM 2731 C C . GLU A 1 349 ? 21.066 -15.158 -28.360 1.00 89.50 349 GLU A C 1
ATOM 2733 O O . GLU A 1 349 ? 20.148 -15.739 -27.772 1.00 89.50 349 GLU A O 1
ATOM 2738 N N . ALA A 1 350 ? 20.815 -14.202 -29.259 1.00 90.94 350 ALA A N 1
ATOM 2739 C CA . ALA A 1 350 ? 19.467 -13.785 -29.630 1.00 90.94 350 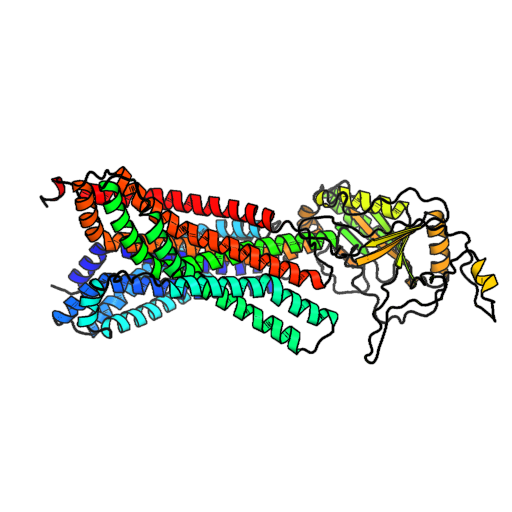ALA A CA 1
ATOM 2740 C C . ALA A 1 350 ? 18.645 -14.951 -30.190 1.00 90.94 350 ALA A C 1
ATOM 2742 O O . ALA A 1 350 ? 17.491 -15.139 -29.799 1.00 90.94 350 ALA A O 1
ATOM 2743 N N . GLN A 1 351 ? 19.242 -15.779 -31.047 1.00 93.38 351 GLN A N 1
ATOM 2744 C CA . GLN A 1 351 ? 18.595 -16.954 -31.621 1.00 93.38 351 GLN A CA 1
ATOM 2745 C C . GLN A 1 351 ? 18.347 -18.046 -30.569 1.00 93.38 351 GLN A C 1
ATOM 2747 O O . GLN A 1 351 ? 17.275 -18.662 -30.561 1.00 93.38 351 GLN A O 1
ATOM 2752 N N . ARG A 1 352 ? 19.285 -18.256 -29.636 1.00 92.12 352 ARG A N 1
ATOM 2753 C CA . ARG A 1 352 ? 19.122 -19.176 -28.496 1.00 92.12 352 ARG A CA 1
ATOM 2754 C C . ARG A 1 352 ? 17.946 -18.771 -27.603 1.00 92.12 352 ARG A C 1
ATOM 2756 O O . ARG A 1 352 ? 17.113 -19.609 -27.248 1.00 92.12 352 ARG A O 1
ATOM 2763 N N . ILE A 1 353 ? 17.845 -17.487 -27.260 1.00 92.06 353 ILE A N 1
ATOM 2764 C CA . ILE A 1 353 ? 16.751 -16.970 -26.429 1.00 92.06 353 ILE A CA 1
ATOM 2765 C C . ILE A 1 353 ? 15.426 -17.001 -27.208 1.00 92.06 353 ILE A C 1
ATOM 2767 O O . ILE A 1 353 ? 14.415 -17.461 -26.676 1.00 92.06 353 ILE A O 1
ATOM 2771 N N . ALA A 1 354 ? 15.414 -16.573 -28.474 1.00 94.19 354 ALA A N 1
ATOM 2772 C CA . ALA A 1 354 ? 14.207 -16.534 -29.302 1.00 94.19 354 ALA A CA 1
ATOM 2773 C C . ALA A 1 354 ? 13.611 -17.927 -29.572 1.00 94.19 354 ALA A C 1
ATOM 2775 O O . ALA A 1 354 ? 12.388 -18.089 -29.510 1.00 94.19 354 ALA A O 1
ATOM 2776 N N . SER A 1 355 ? 14.451 -18.936 -29.831 1.00 93.12 355 SER A N 1
ATOM 2777 C CA . SER A 1 355 ? 14.014 -20.331 -30.000 1.00 93.12 355 SER A CA 1
ATOM 2778 C C . SER A 1 355 ? 13.384 -20.872 -28.717 1.00 93.12 355 SER A C 1
ATOM 2780 O O . SER A 1 355 ? 12.241 -21.322 -28.744 1.00 93.12 355 SER A O 1
ATOM 2782 N N . SER A 1 356 ? 14.054 -20.694 -27.577 1.00 93.69 356 SER A N 1
ATOM 2783 C CA . SER A 1 356 ? 13.545 -21.114 -26.265 1.00 93.69 356 SER A CA 1
ATOM 2784 C C . SER A 1 356 ? 12.217 -20.434 -25.894 1.00 93.69 356 SER A C 1
ATOM 2786 O O . SER A 1 356 ? 11.305 -21.066 -25.357 1.00 93.69 356 SER A O 1
ATOM 2788 N N . LEU A 1 357 ? 12.073 -19.137 -26.191 1.00 94.19 357 LEU A N 1
ATOM 2789 C CA . LEU A 1 357 ? 10.819 -18.402 -25.991 1.00 94.19 357 LEU A CA 1
ATOM 2790 C C . LEU A 1 357 ? 9.704 -18.918 -26.909 1.00 94.19 357 LEU A C 1
ATOM 2792 O O . LEU A 1 357 ? 8.560 -19.059 -26.471 1.00 94.19 357 LEU A O 1
ATOM 2796 N N . SER A 1 358 ? 10.030 -19.222 -28.164 1.00 93.25 358 SER A N 1
ATOM 2797 C CA . SER A 1 358 ? 9.074 -19.758 -29.136 1.00 93.25 358 SER A CA 1
ATOM 2798 C C . SER A 1 358 ? 8.587 -21.153 -28.737 1.00 93.25 358 SER A C 1
ATOM 2800 O O . SER A 1 358 ? 7.381 -21.393 -28.745 1.00 93.25 358 SER A O 1
ATOM 2802 N N . GLU A 1 359 ? 9.490 -22.034 -28.297 1.00 93.19 359 GLU A N 1
ATOM 2803 C CA . GLU A 1 359 ? 9.164 -23.362 -27.753 1.00 93.19 359 GLU A CA 1
ATOM 2804 C C . GLU A 1 359 ? 8.264 -23.278 -26.515 1.00 93.19 359 GLU A C 1
ATOM 2806 O O . GLU A 1 359 ? 7.344 -24.078 -26.347 1.00 93.19 359 GLU A O 1
ATOM 2811 N N . ALA A 1 360 ? 8.472 -22.264 -25.671 1.00 91.75 360 ALA A N 1
ATOM 2812 C CA . ALA A 1 360 ? 7.625 -21.993 -24.514 1.00 91.75 360 ALA A CA 1
ATOM 2813 C C . ALA A 1 360 ? 6.277 -21.320 -24.862 1.00 91.75 360 ALA A C 1
ATOM 2815 O O . ALA A 1 360 ? 5.488 -21.023 -23.962 1.00 91.75 360 ALA A O 1
ATOM 2816 N N . GLY A 1 361 ? 5.988 -21.082 -26.147 1.00 92.88 361 GLY A N 1
ATOM 2817 C CA . GLY A 1 361 ? 4.715 -20.537 -26.620 1.00 92.88 361 GLY A CA 1
ATOM 2818 C C . GLY A 1 361 ? 4.618 -19.008 -26.608 1.00 92.88 361 GLY A C 1
ATOM 2819 O O . GLY A 1 361 ? 3.507 -18.473 -26.636 1.00 92.88 361 GLY A O 1
ATOM 2820 N N . PHE A 1 362 ? 5.746 -18.293 -26.568 1.00 89.94 362 PHE A N 1
ATOM 2821 C CA . PHE A 1 362 ? 5.809 -16.827 -26.665 1.00 89.94 362 PHE A CA 1
ATOM 2822 C C . PHE A 1 362 ? 6.051 -16.313 -28.098 1.00 89.94 362 PHE A C 1
ATOM 2824 O O . PHE A 1 362 ? 6.330 -15.134 -28.281 1.00 89.94 362 PHE A O 1
ATOM 2831 N N . GLY A 1 363 ? 5.924 -17.173 -29.115 1.00 80.88 363 GLY A N 1
ATOM 2832 C CA . GLY A 1 363 ? 6.075 -16.800 -30.525 1.00 80.88 363 GLY A CA 1
ATOM 2833 C C . GLY A 1 363 ? 4.833 -16.131 -31.152 1.00 80.88 363 GLY A C 1
ATOM 2834 O O . GLY A 1 363 ? 3.724 -16.294 -30.634 1.00 80.88 363 GLY A O 1
ATOM 2835 N N . PRO A 1 364 ? 4.989 -15.419 -32.286 1.00 84.75 364 PRO A N 1
ATOM 2836 C CA . PRO A 1 364 ? 6.244 -15.204 -33.013 1.00 84.75 364 PRO A CA 1
ATOM 2837 C C . PRO A 1 364 ? 7.176 -14.219 -32.285 1.00 84.75 364 PRO A C 1
ATOM 2839 O O . PRO A 1 364 ? 6.730 -13.177 -31.808 1.00 84.75 364 PRO A O 1
ATOM 2842 N N . VAL A 1 365 ? 8.464 -14.571 -32.195 1.00 90.69 365 VAL A N 1
ATOM 2843 C CA . VAL A 1 365 ? 9.517 -13.707 -31.639 1.00 90.69 365 VAL A CA 1
ATOM 2844 C C . VAL A 1 365 ? 10.230 -13.019 -32.795 1.00 90.69 365 VAL A C 1
ATOM 2846 O O . VAL A 1 365 ? 10.847 -13.678 -33.629 1.00 90.69 365 VAL A O 1
ATOM 2849 N N . GLN A 1 366 ? 10.137 -11.697 -32.848 1.00 91.88 366 GLN A N 1
ATOM 2850 C CA . GLN A 1 366 ? 10.801 -10.870 -33.845 1.00 91.88 366 GLN A CA 1
ATOM 2851 C C . GLN A 1 366 ? 12.154 -10.418 -33.296 1.00 91.88 366 GLN A C 1
ATOM 2853 O O . GLN A 1 366 ? 12.214 -9.750 -32.265 1.00 91.88 366 GLN A O 1
ATOM 2858 N N . ALA A 1 367 ? 13.237 -10.790 -33.973 1.00 91.00 367 ALA A N 1
ATOM 2859 C CA . ALA A 1 367 ? 14.570 -10.276 -33.685 1.00 91.00 367 ALA A CA 1
ATOM 2860 C C . ALA A 1 367 ? 14.850 -9.074 -34.594 1.00 91.00 367 ALA A C 1
ATOM 2862 O O . ALA A 1 367 ? 14.750 -9.181 -35.817 1.00 91.00 367 ALA A O 1
ATOM 2863 N N . VAL A 1 368 ? 15.195 -7.936 -33.999 1.00 89.00 368 VAL A N 1
ATOM 2864 C CA . VAL A 1 368 ? 15.572 -6.713 -34.711 1.00 89.00 368 VAL A CA 1
ATOM 2865 C C . VAL A 1 368 ? 17.014 -6.394 -34.343 1.00 89.00 368 VAL A C 1
ATOM 2867 O O . VAL A 1 368 ? 17.295 -6.036 -33.197 1.00 89.00 368 VAL A O 1
ATOM 2870 N N . ARG A 1 369 ? 17.932 -6.548 -35.304 1.00 88.38 369 ARG A N 1
ATOM 2871 C CA . ARG A 1 369 ? 19.311 -6.073 -35.156 1.00 88.38 369 ARG A CA 1
ATOM 2872 C C . ARG A 1 369 ? 19.354 -4.583 -35.432 1.00 88.38 369 ARG A C 1
ATOM 2874 O O . ARG A 1 369 ? 18.814 -4.123 -36.436 1.00 88.38 369 ARG A O 1
ATOM 2881 N N . LEU A 1 370 ? 20.034 -3.856 -34.561 1.00 84.12 370 LEU A N 1
ATOM 2882 C CA . LEU A 1 370 ? 20.256 -2.432 -34.702 1.00 84.12 370 LEU A CA 1
ATOM 2883 C C . LEU A 1 370 ? 21.740 -2.129 -34.629 1.00 84.12 370 LEU A C 1
ATOM 2885 O O . LEU A 1 370 ? 22.458 -2.654 -33.778 1.00 84.12 370 LEU A O 1
ATOM 2889 N N . ARG A 1 371 ? 22.171 -1.260 -35.539 1.00 82.50 371 ARG A N 1
ATOM 2890 C CA . ARG A 1 371 ? 23.480 -0.626 -35.521 1.00 82.50 371 ARG A CA 1
ATOM 2891 C C . ARG A 1 371 ? 23.270 0.865 -35.341 1.00 82.50 371 ARG A C 1
ATOM 2893 O O . ARG A 1 371 ? 22.417 1.461 -35.996 1.00 82.50 371 ARG A O 1
ATOM 2900 N N . LEU A 1 372 ? 24.037 1.435 -34.433 1.00 76.12 372 LEU A N 1
ATOM 2901 C CA . LEU A 1 372 ? 24.071 2.852 -34.139 1.00 76.12 372 LEU A CA 1
ATOM 2902 C C . LEU A 1 372 ? 25.497 3.326 -34.364 1.00 76.12 372 LEU A C 1
ATOM 2904 O O . LEU A 1 372 ? 26.444 2.696 -33.894 1.00 76.12 372 LEU A O 1
ATOM 2908 N N . VAL A 1 373 ? 25.639 4.445 -35.061 1.00 69.44 373 VAL A N 1
ATOM 2909 C CA . VAL A 1 373 ? 26.900 5.182 -35.067 1.00 69.44 373 VAL A CA 1
ATOM 2910 C C . VAL A 1 373 ? 26.814 6.202 -33.939 1.00 69.44 373 VAL A C 1
ATOM 2912 O O . VAL A 1 373 ? 25.991 7.122 -33.978 1.00 69.44 373 VAL A O 1
ATOM 2915 N N . LEU A 1 374 ? 27.614 5.973 -32.903 1.00 63.78 374 LEU A N 1
ATOM 2916 C CA . LEU A 1 374 ? 27.782 6.844 -31.752 1.00 63.78 374 LEU A CA 1
ATOM 2917 C C . LEU A 1 374 ? 28.768 7.944 -32.140 1.00 63.78 374 LEU A C 1
ATOM 2919 O O . LEU A 1 374 ? 29.918 7.648 -32.442 1.00 63.78 374 LEU A O 1
ATOM 2923 N N . GLY A 1 375 ? 28.370 9.216 -32.134 1.00 54.94 375 GLY A N 1
ATOM 2924 C CA . GLY A 1 375 ? 29.375 10.260 -32.313 1.00 54.94 375 GLY A CA 1
ATOM 2925 C C . GLY A 1 375 ? 28.885 11.644 -32.705 1.00 54.94 375 GLY A C 1
ATOM 2926 O O . GLY A 1 375 ? 27.832 11.829 -33.301 1.00 54.94 375 GLY A O 1
ATOM 2927 N N . ALA A 1 376 ? 29.765 12.598 -32.406 1.00 38.81 376 ALA A N 1
ATOM 2928 C CA . ALA A 1 376 ? 29.792 14.002 -32.804 1.00 38.81 376 ALA A CA 1
ATOM 2929 C C . ALA A 1 376 ? 28.764 14.949 -32.149 1.00 38.81 376 ALA A C 1
ATOM 2931 O O . ALA A 1 376 ? 27.547 14.852 -32.300 1.00 38.81 376 ALA A O 1
ATOM 2932 N N . THR A 1 377 ? 29.304 15.949 -31.449 1.00 33.72 377 THR A N 1
ATOM 2933 C CA . THR A 1 377 ? 28.686 17.259 -31.210 1.00 33.72 377 THR A CA 1
ATOM 2934 C C . THR A 1 377 ? 28.322 17.905 -32.552 1.00 33.72 377 THR A C 1
ATOM 2936 O O . THR A 1 377 ? 29.239 18.225 -33.308 1.00 33.72 377 THR A O 1
ATOM 2939 N N . PRO A 1 378 ? 27.041 18.148 -32.876 1.00 31.91 378 PRO A N 1
ATOM 2940 C CA . PRO A 1 378 ? 26.698 18.918 -34.063 1.00 31.91 378 PRO 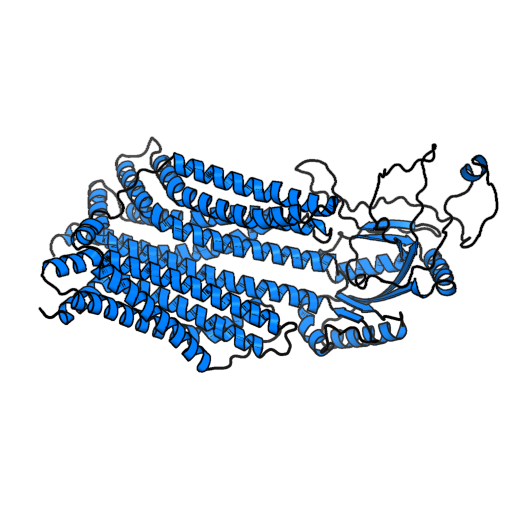A CA 1
ATOM 2941 C C . PRO A 1 378 ? 27.068 20.390 -33.831 1.00 31.91 378 PRO A C 1
ATOM 2943 O O . PRO A 1 378 ? 26.558 21.022 -32.904 1.00 31.91 378 PRO A O 1
ATOM 2946 N N . LEU A 1 379 ? 27.937 20.957 -34.672 1.00 30.59 379 LEU A N 1
ATOM 2947 C CA . LEU A 1 379 ? 28.013 22.410 -34.836 1.00 30.59 379 LEU A CA 1
ATOM 2948 C C . LEU A 1 379 ? 26.752 22.841 -35.599 1.00 30.59 379 LEU A C 1
ATOM 2950 O O . LEU A 1 379 ? 26.630 22.612 -36.798 1.00 30.59 379 LEU A O 1
ATOM 2954 N N . LEU A 1 380 ? 25.773 23.399 -34.888 1.00 30.53 380 LEU A N 1
ATOM 2955 C CA . LEU A 1 380 ? 24.591 24.024 -35.493 1.00 30.53 380 LEU A CA 1
ATOM 2956 C C . LEU A 1 380 ? 24.982 25.382 -36.122 1.00 30.53 380 LEU A C 1
ATOM 2958 O O . LEU A 1 380 ? 25.841 26.064 -35.560 1.00 30.53 380 LEU A O 1
ATOM 2962 N N . PRO A 1 381 ? 24.368 25.806 -37.246 1.00 31.30 381 PRO A N 1
ATOM 2963 C CA . PRO A 1 381 ? 24.717 27.056 -37.920 1.00 31.30 381 PRO A CA 1
ATOM 2964 C C . PRO A 1 381 ? 24.227 28.293 -37.146 1.00 31.30 381 PRO A C 1
ATOM 2966 O O . PRO A 1 381 ? 23.158 28.282 -36.532 1.00 31.30 381 PRO A O 1
ATOM 2969 N N . PHE A 1 382 ? 25.038 29.351 -37.195 1.00 33.22 382 PHE A N 1
ATOM 2970 C CA . PHE A 1 382 ? 24.796 30.681 -36.629 1.00 33.22 382 PHE A CA 1
ATOM 2971 C C . PHE A 1 382 ? 23.906 31.529 -37.558 1.00 33.22 382 PHE A C 1
ATOM 2973 O O . PHE A 1 382 ? 23.885 31.297 -38.764 1.00 33.22 382 PHE A O 1
ATOM 2980 N N . ASP A 1 383 ? 23.198 32.514 -36.996 1.00 32.16 383 ASP A N 1
ATOM 2981 C CA . ASP A 1 383 ? 22.506 33.565 -37.764 1.00 32.16 383 ASP A CA 1
ATOM 2982 C C . ASP A 1 383 ? 23.487 34.689 -38.170 1.00 32.16 383 ASP A C 1
ATOM 2984 O O . ASP A 1 383 ? 24.612 34.714 -37.664 1.00 32.16 383 ASP A O 1
ATOM 2988 N N . GLU A 1 384 ? 23.063 35.606 -39.050 1.00 38.53 384 GLU A N 1
ATOM 2989 C CA . GLU A 1 384 ? 23.878 36.538 -39.875 1.00 38.53 384 GLU A CA 1
ATOM 2990 C C . GLU A 1 384 ? 24.954 37.407 -39.156 1.00 38.53 384 GLU A C 1
ATOM 2992 O O . GLU A 1 384 ? 25.817 37.961 -39.832 1.00 38.53 384 GLU A O 1
ATOM 2997 N N . ASP A 1 385 ? 24.994 37.452 -37.813 1.00 33.09 385 ASP A N 1
ATOM 2998 C CA . ASP A 1 385 ? 26.012 38.139 -36.980 1.00 33.09 385 ASP A CA 1
ATOM 2999 C C . ASP A 1 385 ? 26.907 37.193 -36.125 1.00 33.09 385 ASP A C 1
ATOM 3001 O O . ASP A 1 385 ? 27.661 37.638 -35.256 1.00 33.09 385 ASP A O 1
ATOM 3005 N N . GLY A 1 386 ? 26.852 35.871 -36.320 1.00 33.47 386 GLY A N 1
ATOM 3006 C CA . GLY A 1 386 ? 27.846 34.930 -35.771 1.00 33.47 386 GLY A CA 1
ATOM 3007 C C . GLY A 1 386 ? 27.848 34.706 -34.245 1.00 33.47 386 GLY A C 1
ATOM 3008 O O . GLY A 1 386 ? 28.800 34.129 -33.718 1.00 33.47 386 GLY A O 1
ATOM 3009 N N . LEU A 1 387 ? 26.809 35.108 -33.503 1.00 26.31 387 LEU A N 1
ATOM 3010 C CA . LEU A 1 387 ? 26.723 34.922 -32.043 1.00 26.31 387 LEU A CA 1
ATOM 3011 C C . LEU A 1 387 ? 25.675 33.876 -31.632 1.00 26.31 387 LEU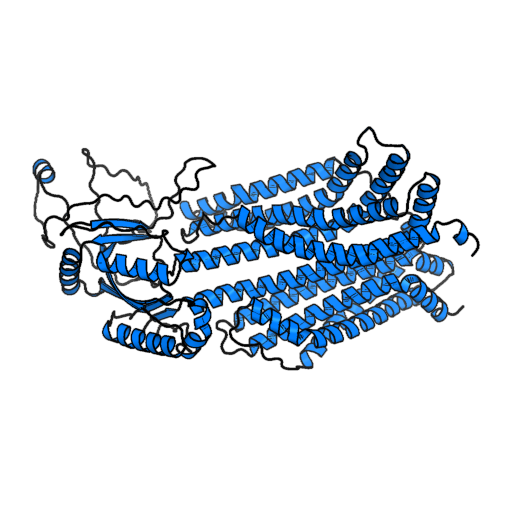 A C 1
ATOM 3013 O O . LEU A 1 387 ? 24.476 34.142 -31.591 1.00 26.31 387 LEU A O 1
ATOM 3017 N N . ALA A 1 388 ? 26.143 32.700 -31.202 1.00 28.86 388 ALA A N 1
ATOM 3018 C CA . ALA A 1 388 ? 25.361 31.786 -30.374 1.00 28.86 388 ALA A CA 1
ATOM 3019 C C . ALA A 1 388 ? 25.435 32.266 -28.917 1.00 28.86 388 ALA A C 1
ATOM 3021 O O . ALA A 1 388 ? 26.365 31.945 -28.176 1.00 28.86 388 ALA A O 1
ATOM 3022 N N . HIS A 1 389 ? 24.462 33.064 -28.485 1.00 24.00 389 HIS A N 1
ATOM 3023 C CA . HIS A 1 389 ? 24.341 33.423 -27.076 1.00 24.00 389 HIS A CA 1
ATOM 3024 C C . HIS A 1 389 ? 23.653 32.308 -26.278 1.00 24.00 389 HIS A C 1
ATOM 3026 O O . HIS A 1 389 ? 22.432 32.257 -26.192 1.00 24.00 389 HIS A O 1
ATOM 3032 N N . PHE A 1 390 ? 24.446 31.490 -25.583 1.00 29.69 390 PHE A N 1
ATOM 3033 C CA . PHE A 1 390 ? 24.053 30.948 -24.278 1.00 29.69 390 PHE A CA 1
ATOM 3034 C C . PHE A 1 390 ? 25.168 31.273 -23.280 1.00 29.69 390 PHE A C 1
ATOM 3036 O O . PHE A 1 390 ? 26.210 30.626 -23.241 1.00 29.69 390 PHE A O 1
ATOM 3043 N N . GLY A 1 391 ? 24.974 32.372 -22.549 1.00 22.08 391 GLY A N 1
ATOM 3044 C CA . GLY A 1 391 ? 26.001 33.028 -21.745 1.00 22.08 391 GLY A CA 1
ATOM 3045 C C . GLY A 1 391 ? 26.604 32.173 -20.626 1.00 22.08 391 GLY A C 1
ATOM 3046 O O . GLY A 1 391 ? 25.923 31.401 -19.955 1.00 22.08 391 GLY A O 1
ATOM 3047 N N . HIS A 1 392 ? 27.895 32.407 -20.396 1.00 24.47 392 HIS A N 1
ATOM 3048 C CA . HIS A 1 392 ? 28.621 32.101 -19.162 1.00 24.47 392 HIS A CA 1
ATOM 3049 C C . HIS A 1 392 ? 28.689 33.379 -18.298 1.00 24.47 392 HIS A C 1
ATOM 3051 O O . HIS A 1 392 ? 28.714 34.479 -18.860 1.00 24.47 392 HIS A O 1
ATOM 3057 N N . PRO A 1 393 ? 28.810 33.281 -16.957 1.00 28.28 393 PRO A N 1
ATOM 3058 C CA . PRO A 1 393 ? 30.159 33.480 -16.421 1.00 28.28 393 PRO A CA 1
ATOM 3059 C C . PRO A 1 393 ? 30.527 32.654 -15.170 1.00 28.28 393 PRO A C 1
ATOM 3061 O O . PRO A 1 393 ? 29.798 32.600 -14.190 1.00 28.28 393 PRO A O 1
ATOM 3064 N N . ARG A 1 394 ? 31.774 32.162 -15.216 1.00 23.89 394 ARG A N 1
ATOM 3065 C CA . ARG A 1 394 ? 32.753 31.976 -14.123 1.00 23.89 394 ARG A CA 1
ATOM 3066 C C . ARG A 1 394 ? 32.532 30.870 -13.075 1.00 23.89 394 ARG A C 1
ATOM 3068 O O . ARG A 1 394 ? 31.960 31.101 -12.022 1.00 23.89 394 ARG A O 1
ATOM 3075 N N . GLY A 1 395 ? 33.269 29.775 -13.296 1.00 24.70 395 GLY A N 1
ATOM 3076 C CA . GLY A 1 395 ? 34.028 29.078 -12.249 1.00 24.70 395 GLY A CA 1
ATOM 3077 C C . GLY A 1 395 ? 33.445 27.748 -11.781 1.00 24.70 395 GLY A C 1
ATOM 3078 O O . GLY A 1 395 ? 32.619 27.729 -10.883 1.00 24.70 395 GLY A O 1
ATOM 3079 N N . GLY A 1 396 ? 33.945 26.636 -12.324 1.00 22.67 396 GLY A N 1
ATOM 3080 C CA . GLY A 1 396 ? 33.671 25.294 -11.802 1.00 22.67 396 GLY A CA 1
ATOM 3081 C C . GLY A 1 396 ? 33.760 24.233 -12.892 1.00 22.67 396 GLY A C 1
ATOM 3082 O O . GLY A 1 396 ? 33.079 24.319 -13.904 1.00 22.67 396 GLY A O 1
ATOM 3083 N N . TRP A 1 397 ? 34.650 23.265 -12.707 1.00 28.41 397 TRP A N 1
ATOM 3084 C CA . TRP A 1 397 ? 34.941 22.177 -13.635 1.00 28.41 397 TRP A CA 1
ATOM 3085 C C . TRP A 1 397 ? 33.759 21.206 -13.729 1.00 28.41 397 TRP A C 1
ATOM 3087 O O . TRP A 1 397 ? 33.578 20.471 -12.777 1.00 28.41 397 TRP A O 1
ATOM 3097 N N . TYR A 1 398 ? 33.000 21.179 -14.833 1.00 27.14 398 TYR A N 1
ATOM 3098 C CA . TYR A 1 398 ? 32.252 20.007 -15.336 1.00 27.14 398 TYR A CA 1
ATOM 3099 C C . TYR A 1 398 ? 31.814 20.265 -16.792 1.00 27.14 398 TYR A C 1
ATOM 3101 O O . TYR A 1 398 ? 31.017 21.155 -17.082 1.00 27.14 398 TYR A O 1
ATOM 3109 N N . THR A 1 399 ? 32.372 19.499 -17.727 1.00 24.19 399 THR A N 1
ATOM 3110 C CA . THR A 1 399 ? 31.999 19.462 -19.147 1.00 24.19 399 THR A CA 1
ATOM 3111 C C . THR A 1 399 ? 30.751 18.595 -19.319 1.00 24.19 399 THR A C 1
ATOM 3113 O O . THR A 1 399 ? 30.872 17.377 -19.382 1.00 24.19 399 THR A O 1
ATOM 3116 N N . ASP A 1 400 ? 29.564 19.206 -19.372 1.00 30.73 400 ASP A N 1
ATOM 3117 C CA . ASP A 1 400 ? 28.286 18.471 -19.441 1.00 30.73 400 ASP A CA 1
ATOM 3118 C C . ASP A 1 400 ? 27.291 19.052 -20.468 1.00 30.73 400 ASP A C 1
ATOM 3120 O O . ASP A 1 400 ? 26.078 19.088 -20.264 1.00 30.73 400 ASP A O 1
ATOM 3124 N N . ARG A 1 401 ? 27.780 19.581 -21.599 1.00 32.56 401 ARG A N 1
ATOM 3125 C CA . ARG A 1 401 ? 26.914 20.195 -22.623 1.00 32.56 401 ARG A CA 1
ATOM 3126 C C . ARG A 1 401 ? 27.282 19.767 -24.038 1.00 32.56 401 ARG A C 1
ATOM 3128 O O . ARG A 1 401 ? 28.008 20.464 -24.732 1.00 32.56 401 ARG A O 1
ATOM 3135 N N . ILE A 1 402 ? 26.745 18.597 -24.397 1.00 33.34 402 ILE A N 1
ATOM 3136 C CA . ILE A 1 402 ? 26.096 18.143 -25.647 1.00 33.34 402 ILE A CA 1
ATOM 3137 C C . ILE A 1 402 ? 26.201 16.608 -25.603 1.00 33.34 402 ILE A C 1
ATOM 3139 O O . ILE A 1 402 ? 27.263 16.042 -25.842 1.00 33.34 402 ILE A O 1
ATOM 3143 N N . LYS A 1 403 ? 25.113 15.920 -25.226 1.00 41.34 403 LYS A N 1
ATOM 3144 C CA . LYS A 1 403 ? 25.036 14.454 -25.344 1.00 41.34 403 LYS A CA 1
ATOM 3145 C C . LYS A 1 403 ? 25.102 14.101 -26.836 1.00 41.34 403 LYS A C 1
ATOM 3147 O O . LYS A 1 403 ? 24.392 14.734 -27.618 1.00 41.34 403 LYS A O 1
ATOM 3152 N N . GLY A 1 404 ? 25.963 13.150 -27.206 1.00 50.81 404 GLY A N 1
ATOM 3153 C CA . GLY A 1 404 ? 26.218 12.753 -28.596 1.00 50.81 404 GLY A CA 1
ATOM 3154 C C . GLY A 1 404 ? 24.941 12.434 -29.379 1.00 50.81 404 GLY A C 1
ATOM 3155 O O . GLY A 1 404 ? 23.949 11.972 -28.811 1.00 50.81 404 GLY A O 1
ATOM 3156 N N . VAL A 1 405 ? 24.956 12.732 -30.677 1.00 55.22 405 VAL A N 1
ATOM 3157 C CA . VAL A 1 405 ? 23.878 12.363 -31.600 1.00 55.22 405 VAL A CA 1
ATOM 3158 C C . VAL A 1 405 ? 24.069 10.900 -31.994 1.00 55.22 405 VAL A C 1
ATOM 3160 O O . VAL A 1 405 ? 25.165 10.494 -32.364 1.00 55.22 405 VAL A O 1
ATOM 3163 N N . ASN A 1 406 ? 23.004 10.105 -31.911 1.00 69.94 406 ASN A N 1
ATOM 3164 C CA . ASN A 1 406 ? 23.007 8.718 -32.364 1.00 69.94 406 ASN A CA 1
ATOM 3165 C C . ASN A 1 406 ? 22.450 8.661 -33.776 1.00 69.94 406 ASN A C 1
ATOM 3167 O O . ASN A 1 406 ? 21.303 9.046 -34.004 1.00 69.94 406 ASN A O 1
ATOM 3171 N N . ILE A 1 407 ? 23.234 8.173 -34.725 1.00 71.69 407 ILE A N 1
ATOM 3172 C CA . ILE A 1 407 ? 22.784 8.064 -36.111 1.00 71.69 407 ILE A CA 1
ATOM 3173 C C . ILE A 1 407 ? 22.225 6.657 -36.329 1.00 71.69 407 ILE A C 1
ATOM 3175 O O . ILE A 1 407 ? 22.827 5.671 -35.899 1.00 71.69 407 ILE A O 1
ATOM 3179 N N . ILE A 1 408 ? 21.060 6.567 -36.972 1.00 79.75 408 ILE A N 1
ATOM 3180 C CA . ILE A 1 408 ? 20.354 5.314 -37.266 1.00 79.75 408 ILE A CA 1
ATOM 3181 C C . ILE A 1 408 ? 19.783 5.350 -38.688 1.00 79.75 408 ILE A C 1
ATOM 3183 O O . ILE A 1 408 ? 19.334 6.394 -39.159 1.00 79.75 408 ILE A O 1
ATOM 3187 N N . ALA A 1 409 ? 19.782 4.210 -39.374 1.00 85.12 409 ALA A N 1
ATOM 3188 C CA . ALA A 1 409 ? 19.157 4.085 -40.687 1.00 85.12 409 ALA A CA 1
ATOM 3189 C C . ALA A 1 409 ? 17.619 4.181 -40.612 1.00 85.12 409 ALA A C 1
ATOM 3191 O O . ALA A 1 409 ? 16.998 3.725 -39.646 1.00 85.12 409 ALA A O 1
ATOM 3192 N N . HIS A 1 410 ? 16.993 4.724 -41.657 1.00 83.50 410 HIS A N 1
ATOM 3193 C CA . HIS A 1 410 ? 15.539 4.878 -41.776 1.00 83.50 410 HIS A CA 1
ATOM 3194 C C . HIS A 1 410 ? 14.787 3.553 -41.652 1.00 83.50 410 HIS A C 1
ATOM 3196 O O . HIS A 1 410 ? 13.852 3.448 -40.847 1.00 83.50 410 HIS A O 1
ATOM 3202 N N . SER A 1 411 ? 15.226 2.522 -42.382 1.00 89.19 411 SER A N 1
ATOM 3203 C CA . SER A 1 411 ? 14.595 1.201 -42.328 1.00 89.19 411 SER A CA 1
ATOM 3204 C C . SER A 1 411 ? 14.715 0.568 -40.936 1.00 89.19 411 SER A C 1
ATOM 3206 O O . SER A 1 411 ? 13.743 0.012 -40.418 1.00 89.19 411 SER A O 1
ATOM 3208 N N . ALA A 1 412 ? 15.875 0.722 -40.289 1.00 86.19 412 ALA A N 1
ATOM 3209 C CA . ALA A 1 412 ? 16.153 0.205 -38.954 1.00 86.19 412 ALA A CA 1
AT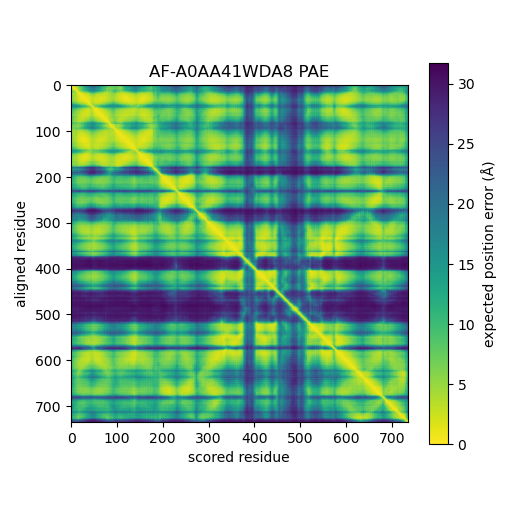OM 3210 C C . ALA A 1 412 ? 15.281 0.881 -37.886 1.00 86.19 412 ALA A C 1
ATOM 3212 O O . ALA A 1 412 ? 14.682 0.194 -37.056 1.00 86.19 412 ALA A O 1
ATOM 3213 N N . TYR A 1 413 ? 15.147 2.211 -37.943 1.00 83.38 413 TYR A N 1
ATOM 3214 C CA . TYR A 1 413 ? 14.261 2.963 -37.055 1.00 83.38 413 TYR A CA 1
ATOM 3215 C C . TYR A 1 413 ? 12.799 2.538 -37.237 1.00 83.38 413 TYR A C 1
ATOM 3217 O O . TYR A 1 413 ? 12.123 2.191 -36.269 1.00 83.38 413 TYR A O 1
ATOM 3225 N N . THR A 1 414 ? 12.319 2.494 -38.481 1.00 87.06 414 THR A N 1
ATOM 3226 C CA . THR A 1 414 ? 10.927 2.136 -38.793 1.00 87.06 414 THR A CA 1
ATOM 3227 C C . THR A 1 414 ? 10.593 0.714 -38.334 1.00 87.06 414 THR A C 1
ATOM 3229 O O . THR A 1 414 ? 9.547 0.479 -37.725 1.00 87.06 414 THR A O 1
ATOM 3232 N N . HIS A 1 415 ? 11.502 -0.238 -38.563 1.00 87.94 415 HIS A N 1
ATOM 3233 C CA . HIS A 1 415 ? 11.328 -1.627 -38.148 1.00 87.94 415 HIS A CA 1
ATOM 3234 C C . HIS A 1 415 ? 11.329 -1.783 -36.620 1.00 87.94 415 HIS A C 1
ATOM 3236 O O . HIS A 1 415 ? 10.504 -2.518 -36.076 1.00 87.94 415 HIS A O 1
ATOM 3242 N N . LEU A 1 416 ? 12.206 -1.053 -35.925 1.00 85.38 416 LEU A N 1
ATOM 3243 C CA . LEU A 1 416 ? 12.240 -1.003 -34.467 1.00 85.38 416 LEU A CA 1
ATOM 3244 C C . LEU A 1 416 ? 10.933 -0.456 -33.882 1.00 85.38 416 LEU A C 1
ATOM 3246 O O . LEU A 1 416 ? 10.373 -1.083 -32.986 1.00 85.38 416 LEU A O 1
ATOM 3250 N N . ILE A 1 417 ? 10.445 0.694 -34.361 1.00 82.38 417 ILE A N 1
ATOM 3251 C CA . ILE A 1 417 ? 9.209 1.286 -33.831 1.00 82.38 417 ILE A CA 1
ATOM 3252 C C . ILE A 1 417 ? 8.030 0.338 -34.057 1.00 82.38 417 ILE A C 1
ATOM 3254 O O . ILE A 1 417 ? 7.284 0.070 -33.117 1.00 82.38 417 ILE A O 1
ATOM 3258 N N . GLY A 1 418 ? 7.918 -0.265 -35.245 1.00 86.19 418 GLY A N 1
ATOM 3259 C CA . GLY A 1 418 ? 6.893 -1.276 -35.511 1.00 86.19 418 GLY A CA 1
ATOM 3260 C C . GLY A 1 418 ? 6.964 -2.465 -34.542 1.00 86.19 418 GLY A C 1
ATOM 3261 O O . GLY A 1 418 ? 5.944 -2.887 -33.998 1.00 86.19 418 GLY A O 1
ATOM 3262 N N . ALA A 1 419 ? 8.168 -2.972 -34.259 1.00 88.44 419 ALA A N 1
ATOM 3263 C CA . ALA A 1 419 ? 8.378 -4.053 -33.296 1.00 88.44 419 ALA A CA 1
ATOM 3264 C C . ALA A 1 419 ? 8.022 -3.649 -31.847 1.00 88.44 419 ALA A C 1
ATOM 3266 O O . ALA A 1 419 ? 7.399 -4.434 -31.121 1.00 88.44 419 ALA A O 1
ATOM 3267 N N . ILE A 1 420 ? 8.348 -2.416 -31.435 1.00 84.62 420 ILE A N 1
ATOM 3268 C CA . ILE A 1 420 ? 7.964 -1.857 -30.128 1.00 84.62 420 ILE A CA 1
ATOM 3269 C C . ILE A 1 420 ? 6.442 -1.782 -30.008 1.00 84.62 420 ILE A C 1
ATOM 3271 O O . ILE A 1 420 ? 5.897 -2.227 -29.000 1.00 84.62 420 ILE A O 1
ATOM 3275 N N . GLU A 1 421 ? 5.740 -1.258 -31.012 1.00 85.00 421 GLU A N 1
ATOM 3276 C CA . GLU A 1 421 ? 4.281 -1.101 -30.968 1.00 85.00 421 GLU A CA 1
ATOM 3277 C C . GLU A 1 421 ? 3.548 -2.450 -30.920 1.00 85.00 421 GLU A C 1
ATOM 3279 O O . GLU A 1 421 ? 2.555 -2.592 -30.203 1.00 85.00 421 GLU A O 1
ATOM 3284 N N . VAL A 1 422 ? 4.071 -3.473 -31.606 1.00 87.44 422 VAL A N 1
ATOM 3285 C CA . VAL A 1 422 ? 3.542 -4.846 -31.541 1.00 87.44 422 VAL A CA 1
ATOM 3286 C C . VAL A 1 422 ? 3.725 -5.451 -30.146 1.00 87.44 422 VAL A C 1
ATOM 3288 O O . VAL A 1 422 ? 2.796 -6.053 -29.598 1.00 87.44 422 VAL A O 1
ATOM 3291 N N . ALA A 1 423 ? 4.905 -5.295 -29.541 1.00 87.25 423 ALA A N 1
ATOM 3292 C CA . ALA A 1 423 ? 5.180 -5.808 -28.197 1.00 87.25 423 ALA A CA 1
ATOM 3293 C C . ALA A 1 423 ? 4.481 -4.989 -27.091 1.00 87.25 423 ALA A C 1
ATOM 3295 O O . ALA A 1 423 ? 4.109 -5.525 -26.037 1.00 87.25 423 ALA A O 1
ATOM 3296 N N . HIS A 1 424 ? 4.274 -3.695 -27.335 1.00 84.94 424 HIS A N 1
ATOM 3297 C CA . HIS A 1 424 ? 3.724 -2.722 -26.402 1.00 84.94 424 HIS A CA 1
ATOM 3298 C C . HIS A 1 424 ? 2.627 -1.868 -27.058 1.00 84.94 424 HIS A C 1
ATOM 3300 O O . HIS A 1 424 ? 2.848 -0.690 -27.334 1.00 84.94 424 HIS A O 1
ATOM 3306 N N . PRO A 1 425 ? 1.386 -2.379 -27.166 1.00 84.69 425 PRO A N 1
ATOM 3307 C CA . PRO A 1 425 ? 0.267 -1.597 -27.707 1.00 84.69 425 PRO A CA 1
ATOM 3308 C C . PRO A 1 425 ? -0.030 -0.302 -26.930 1.00 84.69 425 PRO A C 1
ATOM 3310 O O . PRO A 1 425 ? -0.687 0.604 -27.426 1.00 84.69 425 PRO A O 1
ATOM 3313 N N . SER A 1 426 ? 0.437 -0.199 -25.680 1.00 74.75 426 SER A N 1
ATOM 3314 C CA . SER A 1 426 ? 0.331 1.020 -24.870 1.00 74.75 426 SER A CA 1
ATOM 3315 C C . SER A 1 426 ? 1.302 2.132 -25.283 1.00 74.75 426 SER A C 1
ATOM 3317 O O . SER A 1 426 ? 1.196 3.226 -24.738 1.00 74.75 426 SER A O 1
ATOM 3319 N N . LEU A 1 427 ? 2.275 1.841 -26.153 1.00 72.38 427 LEU A N 1
ATOM 3320 C CA . LEU A 1 427 ? 3.271 2.793 -26.653 1.00 72.38 427 LEU A CA 1
ATOM 3321 C C . LEU A 1 427 ? 2.986 3.255 -28.092 1.00 72.38 427 LEU A C 1
ATOM 3323 O O . LEU A 1 427 ? 3.767 4.022 -28.648 1.00 72.38 427 LEU A O 1
ATOM 3327 N N . THR A 1 428 ? 1.876 2.818 -28.693 1.00 74.19 428 THR A N 1
ATOM 3328 C CA . THR A 1 428 ? 1.502 3.201 -30.058 1.00 74.19 428 THR A CA 1
ATOM 3329 C C . THR A 1 428 ? 1.344 4.712 -30.195 1.00 74.19 428 THR A C 1
ATOM 3331 O O . THR A 1 428 ? 0.651 5.344 -29.394 1.00 74.19 428 THR A O 1
ATOM 3334 N N . GLY A 1 429 ? 1.990 5.287 -31.212 1.00 62.38 429 GLY A N 1
ATOM 3335 C CA . GLY A 1 429 ? 1.971 6.728 -31.477 1.00 62.38 429 GLY A CA 1
ATOM 3336 C C . GLY A 1 429 ? 2.757 7.581 -30.475 1.00 62.38 429 GLY A C 1
ATOM 3337 O O . GLY A 1 429 ? 2.702 8.806 -30.555 1.00 62.38 429 GLY A O 1
ATOM 3338 N N . ILE A 1 430 ? 3.482 6.961 -29.534 1.00 64.00 430 ILE A N 1
ATOM 3339 C CA . ILE A 1 430 ? 4.400 7.680 -28.642 1.00 64.00 430 ILE A CA 1
ATOM 3340 C C . ILE A 1 430 ? 5.687 8.040 -29.387 1.00 64.00 430 ILE A C 1
ATOM 3342 O O . ILE A 1 430 ? 6.174 9.155 -29.244 1.00 64.00 430 ILE A O 1
ATOM 3346 N N . PHE A 1 431 ? 6.233 7.129 -30.192 1.00 65.81 431 PHE A N 1
ATOM 3347 C CA . PHE A 1 431 ? 7.416 7.406 -31.007 1.00 65.81 431 PHE A CA 1
ATOM 3348 C C . PHE A 1 431 ? 7.003 8.023 -32.355 1.00 65.81 431 PHE A C 1
ATOM 3350 O O . PHE A 1 431 ? 6.043 7.545 -32.964 1.00 65.81 431 PHE A O 1
ATOM 3357 N N . PRO A 1 432 ? 7.682 9.084 -32.833 1.00 62.28 432 PRO A N 1
ATOM 3358 C CA . PRO A 1 432 ? 7.296 9.763 -34.064 1.00 62.28 432 PRO A CA 1
ATOM 3359 C C . PRO A 1 432 ? 7.553 8.885 -35.293 1.00 62.28 432 PRO A C 1
ATOM 3361 O O . PRO A 1 432 ? 8.615 8.283 -35.434 1.00 62.28 432 PRO A O 1
ATOM 3364 N N . ALA A 1 433 ? 6.597 8.861 -36.220 1.00 65.62 433 ALA A N 1
ATOM 3365 C CA . ALA A 1 433 ? 6.811 8.267 -37.533 1.00 65.62 433 ALA A CA 1
ATOM 3366 C C . ALA A 1 433 ? 7.772 9.139 -38.357 1.00 65.62 433 ALA A C 1
ATOM 3368 O O . ALA A 1 433 ? 7.630 10.364 -38.392 1.00 65.62 433 ALA A O 1
ATOM 3369 N N . VAL A 1 434 ? 8.728 8.508 -39.038 1.00 66.69 434 VAL A N 1
ATOM 3370 C CA . VAL A 1 434 ? 9.680 9.195 -39.921 1.00 66.69 434 VAL A CA 1
ATOM 3371 C C . VAL A 1 434 ? 9.169 9.098 -41.360 1.00 66.69 434 VAL A C 1
ATOM 3373 O O . VAL A 1 434 ? 8.876 7.987 -41.809 1.00 66.69 434 VAL A O 1
ATOM 3376 N N . PRO A 1 435 ? 9.038 10.219 -42.094 1.00 70.06 435 PRO A N 1
ATOM 3377 C CA . PRO A 1 435 ? 8.647 10.180 -43.503 1.00 70.06 435 PRO A CA 1
ATOM 3378 C C . PRO A 1 435 ? 9.697 9.438 -44.340 1.00 70.06 435 PRO A C 1
ATOM 3380 O O . PRO A 1 435 ? 10.828 9.255 -43.897 1.00 70.06 435 PRO A O 1
ATOM 3383 N N . GLU A 1 436 ? 9.346 9.016 -45.554 1.00 75.31 436 GLU A N 1
ATOM 3384 C CA . GLU A 1 436 ? 10.348 8.492 -46.489 1.00 75.31 436 GLU A CA 1
ATOM 3385 C C . GLU A 1 436 ? 11.425 9.553 -46.762 1.00 75.31 436 GLU A C 1
ATOM 3387 O O . GLU A 1 436 ? 11.110 10.713 -47.045 1.00 75.31 436 GLU A O 1
ATOM 3392 N N . LEU A 1 437 ? 12.693 9.152 -46.650 1.00 66.38 437 LEU A N 1
ATOM 3393 C CA . LEU A 1 437 ? 13.855 10.012 -46.859 1.00 66.38 437 LEU A CA 1
ATOM 3394 C C . LEU A 1 437 ? 14.447 9.753 -48.246 1.00 66.38 437 LEU A C 1
ATOM 3396 O O . LEU A 1 437 ? 14.638 8.604 -48.642 1.00 66.38 437 LEU A O 1
ATOM 3400 N N . GLN A 1 438 ? 14.749 10.818 -48.989 1.00 68.19 438 GLN A N 1
ATOM 3401 C CA . GLN A 1 438 ? 15.544 10.717 -50.215 1.00 68.19 438 GLN A CA 1
ATOM 3402 C C . GLN A 1 438 ? 17.030 10.500 -49.876 1.00 68.19 438 GLN A C 1
ATOM 3404 O O . GLN A 1 438 ? 17.446 10.817 -48.762 1.00 68.19 438 GLN A O 1
ATOM 3409 N N . PRO A 1 439 ? 17.850 9.997 -50.817 1.00 64.00 439 PRO A N 1
ATOM 3410 C CA . PRO A 1 439 ? 19.286 9.850 -50.600 1.00 64.00 439 PRO A CA 1
ATOM 3411 C C . PRO A 1 439 ? 19.938 11.166 -50.172 1.00 64.00 439 PRO A C 1
ATOM 3413 O O . PRO A 1 439 ? 19.758 12.196 -50.825 1.00 64.00 439 PRO A O 1
ATOM 3416 N N . GLY A 1 440 ? 20.692 11.119 -49.078 1.00 53.50 440 GLY A N 1
ATOM 3417 C CA . GLY A 1 440 ? 21.269 12.293 -48.447 1.00 53.50 440 GLY A CA 1
ATOM 3418 C C . GLY A 1 440 ? 20.252 13.101 -47.647 1.00 53.50 440 GLY A C 1
ATOM 3419 O O . GLY A 1 440 ? 20.449 14.288 -47.471 1.00 53.50 440 GLY A O 1
ATOM 3420 N N . GLN A 1 441 ? 19.138 12.544 -47.176 1.00 55.28 441 GLN A N 1
ATOM 3421 C CA . GLN A 1 441 ? 18.242 13.255 -46.257 1.00 55.28 441 GLN A CA 1
ATOM 3422 C C . GLN A 1 441 ? 18.347 12.696 -44.847 1.00 55.28 441 GLN A C 1
ATOM 3424 O O . GLN A 1 441 ? 18.515 11.496 -44.632 1.00 55.28 441 GLN A O 1
ATOM 3429 N N . ALA A 1 442 ? 18.211 13.597 -43.876 1.00 54.94 442 ALA A N 1
ATOM 3430 C CA . ALA A 1 442 ? 18.202 13.256 -42.465 1.00 54.94 442 ALA A CA 1
ATOM 3431 C C . ALA A 1 442 ? 16.986 13.856 -41.751 1.00 54.94 442 ALA A C 1
ATOM 3433 O O . ALA A 1 442 ? 16.550 14.974 -42.047 1.00 54.94 442 ALA A O 1
ATOM 3434 N N . PHE A 1 443 ? 16.470 13.120 -40.772 1.00 54.62 443 PHE A N 1
ATOM 3435 C CA . PHE A 1 443 ? 15.383 13.508 -39.889 1.00 54.62 443 PHE A CA 1
ATOM 3436 C C . PHE A 1 443 ? 15.854 13.440 -38.436 1.00 54.62 443 PHE A C 1
ATOM 3438 O O . PHE A 1 443 ? 16.136 12.370 -37.896 1.00 54.62 443 PHE A O 1
ATOM 3445 N N . ALA A 1 444 ? 15.963 14.601 -37.795 1.00 55.34 444 ALA A N 1
ATOM 3446 C CA . ALA A 1 444 ? 16.390 14.693 -36.407 1.00 55.34 444 ALA A CA 1
ATOM 3447 C C . ALA A 1 444 ? 15.214 14.434 -35.455 1.00 55.34 444 ALA A C 1
ATOM 3449 O O . ALA A 1 444 ? 14.214 15.153 -35.448 1.00 55.34 444 ALA A O 1
ATOM 3450 N N . ILE A 1 445 ? 15.367 13.427 -34.604 1.00 55.41 445 ILE A N 1
ATOM 3451 C CA . ILE A 1 445 ? 14.445 13.087 -33.529 1.00 55.41 445 ILE A CA 1
ATOM 3452 C C . ILE A 1 445 ? 15.135 13.416 -32.221 1.00 55.41 445 ILE A C 1
ATOM 3454 O O . ILE A 1 445 ? 15.958 12.659 -31.705 1.00 55.41 445 ILE A O 1
ATOM 3458 N N . ARG A 1 446 ? 14.775 14.556 -31.643 1.00 51.88 446 ARG A N 1
ATOM 3459 C CA . ARG A 1 446 ? 15.155 14.841 -30.270 1.00 51.88 446 ARG A CA 1
ATOM 3460 C C . ARG A 1 446 ? 14.108 14.234 -29.353 1.00 51.88 446 ARG A C 1
ATOM 3462 O O . ARG A 1 446 ? 13.006 14.759 -29.216 1.00 51.88 446 ARG A O 1
ATOM 3469 N N . THR A 1 447 ? 14.458 13.133 -28.702 1.00 48.12 447 THR A N 1
ATOM 3470 C CA . THR A 1 447 ? 13.642 12.618 -27.605 1.00 48.12 447 THR A CA 1
ATOM 3471 C C . THR A 1 447 ? 13.962 13.469 -26.381 1.00 48.12 447 THR A C 1
ATOM 3473 O O . THR A 1 447 ? 14.948 13.243 -25.693 1.00 48.12 447 THR A O 1
ATOM 3476 N N . ARG A 1 448 ? 13.210 14.547 -26.155 1.00 41.78 448 ARG A N 1
ATOM 3477 C CA . ARG A 1 448 ? 13.336 15.369 -24.946 1.00 41.78 448 ARG A CA 1
ATOM 3478 C C . ARG A 1 448 ? 11.973 15.471 -24.290 1.00 41.78 448 ARG A C 1
ATOM 3480 O O . ARG A 1 448 ? 11.001 15.795 -24.965 1.00 41.78 448 ARG A O 1
ATOM 3487 N N . PHE A 1 449 ? 11.922 15.261 -22.981 1.00 40.16 449 PHE A N 1
ATOM 3488 C CA . PHE A 1 449 ? 10.842 15.820 -22.178 1.00 40.16 449 PHE A CA 1
ATOM 3489 C C . PHE A 1 449 ? 11.073 17.335 -22.095 1.00 40.16 449 PHE A C 1
ATOM 3491 O O . PHE A 1 449 ? 11.935 17.784 -21.343 1.00 40.16 449 PHE A O 1
ATOM 3498 N N . GLU A 1 450 ? 10.394 18.130 -22.927 1.00 33.59 450 GLU A N 1
ATOM 3499 C CA . GLU A 1 450 ? 10.461 19.595 -22.859 1.00 33.59 450 GLU A CA 1
ATOM 3500 C C . GLU A 1 450 ? 9.081 20.193 -22.571 1.00 33.59 450 GLU A C 1
ATOM 3502 O O . GLU A 1 450 ? 8.058 19.775 -23.106 1.00 33.59 450 GLU A O 1
ATOM 3507 N N . GLU A 1 451 ? 9.081 21.152 -21.652 1.00 33.03 451 GLU A N 1
ATOM 3508 C CA . GLU A 1 451 ? 7.925 21.838 -21.094 1.00 33.03 451 GLU A CA 1
ATOM 3509 C C . GLU A 1 451 ? 7.480 22.964 -22.048 1.00 33.03 451 GLU A C 1
ATOM 3511 O O . GLU A 1 451 ? 8.109 24.023 -22.097 1.00 33.03 451 GLU A O 1
ATOM 3516 N N . GLU A 1 452 ? 6.384 22.796 -22.802 1.00 30.77 452 GLU A N 1
ATOM 3517 C CA . GLU A 1 452 ? 5.719 23.963 -23.397 1.00 30.77 452 GLU A CA 1
ATOM 3518 C C . GLU A 1 452 ? 5.024 2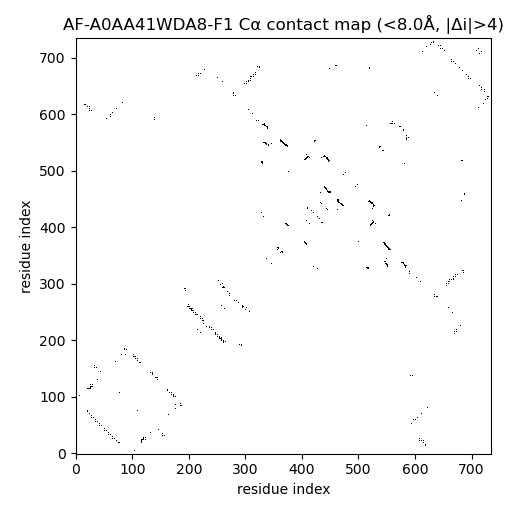4.744 -22.270 1.00 30.77 452 GLU A C 1
ATOM 3520 O O . GLU A 1 452 ? 3.970 24.364 -21.758 1.00 30.77 452 GLU A O 1
ATOM 3525 N N . ARG A 1 453 ? 5.612 25.877 -21.867 1.00 30.75 453 ARG A N 1
ATOM 3526 C CA . ARG A 1 453 ? 4.967 26.878 -21.001 1.00 30.75 453 ARG A CA 1
ATOM 3527 C C . ARG A 1 453 ? 3.759 27.512 -21.710 1.00 30.75 453 ARG A C 1
ATOM 3529 O O . ARG A 1 453 ? 3.813 28.678 -22.100 1.00 30.75 453 ARG A O 1
ATOM 3536 N N . ARG A 1 454 ? 2.641 26.798 -21.859 1.00 26.88 454 ARG A N 1
ATOM 3537 C CA . ARG A 1 454 ? 1.362 27.390 -22.287 1.00 26.88 454 ARG A CA 1
ATOM 3538 C C . ARG A 1 454 ? 0.170 26.825 -21.521 1.00 26.88 454 ARG A C 1
ATOM 3540 O O . ARG A 1 454 ? -0.511 25.929 -21.981 1.00 26.88 454 ARG A O 1
ATOM 3547 N N . GLY A 1 455 ? -0.147 27.486 -20.406 1.00 27.67 455 GLY A N 1
ATOM 3548 C CA . GLY A 1 455 ? -1.501 27.539 -19.847 1.00 27.67 455 GLY A CA 1
ATOM 3549 C C . GLY A 1 455 ? -2.024 26.249 -19.207 1.00 27.67 455 GLY A C 1
ATOM 3550 O O . GLY A 1 455 ? -1.744 25.135 -19.611 1.00 27.67 455 GLY A O 1
ATOM 3551 N N . TRP A 1 456 ? -2.848 26.416 -18.178 1.00 27.47 456 TRP A N 1
ATOM 3552 C CA . TRP A 1 456 ? -3.366 25.360 -17.299 1.00 27.47 456 TRP A CA 1
ATOM 3553 C C . TRP A 1 456 ? -4.295 24.307 -17.955 1.00 27.47 456 TRP A C 1
ATOM 3555 O O . TRP A 1 456 ? -4.933 23.561 -17.222 1.00 27.47 456 TRP A O 1
ATOM 3565 N N . ASN A 1 457 ? -4.420 24.251 -19.289 1.00 28.16 457 ASN A N 1
ATOM 3566 C CA . ASN A 1 457 ? -5.469 23.476 -19.970 1.00 28.16 457 ASN A CA 1
ATOM 3567 C C . ASN A 1 457 ? -5.093 22.850 -21.331 1.00 28.16 457 ASN A C 1
ATOM 3569 O O . ASN A 1 457 ? -6.004 22.382 -22.012 1.00 28.16 457 ASN A O 1
ATOM 3573 N N . ASP A 1 458 ? -3.819 22.799 -21.735 1.00 26.70 458 ASP A N 1
ATOM 3574 C CA . ASP A 1 458 ? -3.432 22.148 -23.000 1.00 26.70 458 ASP A CA 1
ATOM 3575 C C . ASP A 1 458 ? -2.514 20.928 -22.751 1.00 26.70 458 ASP A C 1
ATOM 3577 O O . ASP A 1 458 ? -1.332 21.098 -22.455 1.00 26.70 458 ASP A O 1
ATOM 3581 N N . PRO A 1 459 ? -3.040 19.686 -22.781 1.00 29.36 459 PRO A N 1
ATOM 3582 C CA . PRO A 1 459 ? -2.284 18.460 -22.516 1.00 29.36 459 PRO A CA 1
ATOM 3583 C C . PRO A 1 459 ? -1.573 17.940 -23.777 1.00 29.36 459 PRO A C 1
ATOM 3585 O O . PRO A 1 459 ? -1.649 16.753 -24.104 1.00 29.36 459 PRO A O 1
ATOM 3588 N N . ALA A 1 460 ? -0.902 18.821 -24.517 1.00 25.36 460 ALA A N 1
ATOM 3589 C CA . ALA A 1 460 ? -0.126 18.413 -25.677 1.00 25.36 460 ALA A CA 1
ATOM 3590 C C . ALA A 1 460 ? 1.247 17.891 -25.232 1.00 25.36 460 ALA A C 1
ATOM 3592 O O . ALA A 1 460 ? 2.129 18.649 -24.831 1.00 25.36 460 ALA A O 1
ATOM 3593 N N . VAL A 1 461 ? 1.447 16.577 -25.347 1.00 32.22 461 VAL A N 1
ATOM 3594 C CA . VAL A 1 461 ? 2.790 15.995 -25.428 1.00 32.22 461 VAL A CA 1
ATOM 3595 C C . VAL A 1 461 ? 3.375 16.423 -26.762 1.00 32.22 461 VAL A C 1
ATOM 3597 O O . VAL A 1 461 ? 3.138 15.773 -27.777 1.00 32.22 461 VAL A O 1
ATOM 3600 N N . GLN A 1 462 ? 4.122 17.519 -26.793 1.00 28.19 462 GLN A N 1
ATOM 3601 C CA . GLN A 1 462 ? 5.009 17.745 -27.920 1.00 28.19 462 GLN A CA 1
ATOM 3602 C C . GLN A 1 462 ? 6.318 17.025 -27.630 1.00 28.19 462 GLN A C 1
ATOM 3604 O O . GLN A 1 462 ? 7.190 17.520 -26.920 1.00 28.19 462 GLN A O 1
ATOM 3609 N N . TRP A 1 463 ? 6.480 15.851 -28.237 1.00 32.56 463 TRP A N 1
ATOM 3610 C CA . TRP A 1 463 ? 7.804 15.505 -28.727 1.00 32.56 463 TRP A CA 1
ATOM 3611 C C . TRP A 1 463 ? 8.210 16.669 -29.621 1.00 32.56 463 TRP A C 1
ATOM 3613 O O . TRP A 1 463 ? 7.595 16.883 -30.664 1.00 32.56 463 TRP A O 1
ATOM 3623 N N . LEU A 1 464 ? 9.196 17.462 -29.211 1.00 28.34 464 LEU A N 1
ATOM 3624 C CA . LEU A 1 464 ? 9.823 18.428 -30.103 1.00 28.34 464 LEU A CA 1
ATOM 3625 C C . LEU A 1 464 ? 10.645 17.639 -31.134 1.00 28.34 464 LEU A C 1
ATOM 3627 O O . LEU A 1 464 ? 11.874 17.662 -31.145 1.00 28.34 464 LEU A O 1
ATOM 3631 N N . SER A 1 465 ? 9.962 16.927 -32.034 1.00 29.69 465 SER A N 1
ATOM 3632 C CA . SER A 1 465 ? 10.493 16.697 -33.363 1.00 29.69 465 SER A CA 1
ATOM 3633 C C . SER A 1 465 ? 10.458 18.056 -34.046 1.00 29.69 465 SER A C 1
ATOM 3635 O O . SER A 1 465 ? 9.465 18.442 -34.666 1.00 29.69 465 SER A O 1
ATOM 3637 N N . VAL A 1 466 ? 11.541 18.819 -33.924 1.00 28.78 466 VAL A N 1
ATOM 3638 C CA . VAL A 1 466 ? 11.821 19.833 -34.937 1.00 28.78 466 VAL A CA 1
ATOM 3639 C C . VAL A 1 466 ? 12.206 19.050 -36.187 1.00 28.78 466 VAL A C 1
ATOM 3641 O O . VAL A 1 466 ? 13.377 18.813 -36.462 1.00 28.78 466 VAL A O 1
ATOM 3644 N N . GLY A 1 467 ? 11.192 18.579 -36.910 1.00 26.78 467 GLY A N 1
ATOM 3645 C CA . GLY A 1 467 ? 11.347 17.979 -38.221 1.00 26.78 467 GLY A CA 1
ATOM 3646 C C . GLY A 1 467 ? 11.703 19.082 -39.202 1.00 26.78 467 GLY A C 1
ATOM 3647 O O . GLY A 1 467 ? 10.835 19.619 -39.883 1.00 26.78 467 GLY A O 1
ATOM 3648 N N . ARG A 1 468 ? 12.978 19.462 -39.246 1.00 26.64 468 ARG A N 1
ATOM 3649 C CA . ARG A 1 468 ? 13.544 20.084 -40.436 1.00 26.64 468 ARG A CA 1
ATOM 3650 C C . ARG A 1 468 ? 14.247 18.975 -41.204 1.00 26.64 468 ARG A C 1
ATOM 3652 O O . ARG A 1 468 ? 15.183 18.367 -40.699 1.00 26.64 468 ARG A O 1
ATOM 3659 N N . THR A 1 469 ? 13.751 18.687 -42.399 1.00 24.77 469 THR A N 1
ATOM 3660 C CA . THR A 1 469 ? 14.502 17.944 -43.410 1.00 24.77 469 THR A CA 1
ATOM 3661 C C . THR A 1 469 ? 15.688 18.799 -43.828 1.00 24.77 469 THR A C 1
ATOM 3663 O O . THR A 1 469 ? 15.500 19.937 -44.263 1.00 24.77 469 THR A O 1
ATOM 3666 N N . PHE A 1 470 ? 16.892 18.255 -43.706 1.00 29.89 470 PHE A N 1
ATOM 3667 C CA . PHE A 1 470 ? 18.098 18.856 -44.263 1.00 29.89 470 PHE A CA 1
ATOM 3668 C C . PHE A 1 470 ? 18.631 17.938 -45.365 1.00 29.89 470 PHE A C 1
ATOM 3670 O O . PHE A 1 470 ? 18.594 16.715 -45.221 1.00 29.89 470 PHE A O 1
ATOM 3677 N N . ASN A 1 471 ? 19.094 18.532 -46.465 1.00 23.53 471 ASN A N 1
ATOM 3678 C CA . ASN A 1 471 ? 19.832 17.815 -47.500 1.00 23.53 471 ASN A CA 1
ATOM 3679 C C . ASN A 1 471 ? 21.294 17.676 -47.047 1.00 23.53 471 ASN A C 1
ATOM 3681 O O . ASN A 1 471 ? 22.027 18.655 -46.990 1.00 23.53 471 ASN A O 1
ATOM 3685 N N . VAL A 1 472 ? 21.708 16.456 -46.750 1.00 28.66 472 VAL A N 1
ATOM 3686 C CA . VAL A 1 472 ? 23.085 15.959 -46.716 1.00 28.66 472 VAL A CA 1
ATOM 3687 C C . VAL A 1 472 ? 23.546 15.751 -48.167 1.00 28.66 472 VAL A C 1
ATOM 3689 O O . VAL A 1 472 ? 23.497 14.654 -48.718 1.00 28.66 472 VAL A O 1
ATOM 3692 N N . LEU A 1 473 ? 23.931 16.835 -48.842 1.00 22.72 473 LEU A N 1
ATOM 3693 C CA . LEU A 1 473 ? 24.540 16.758 -50.171 1.00 22.72 473 LEU A CA 1
ATOM 3694 C C . LEU A 1 473 ? 26.065 16.682 -50.034 1.00 22.72 473 LEU A C 1
ATOM 3696 O O . LEU A 1 473 ? 26.696 17.679 -49.704 1.00 22.72 473 LEU A O 1
ATOM 3700 N N . GLY A 1 474 ? 26.639 15.520 -50.361 1.00 26.80 474 GLY A N 1
ATOM 3701 C CA . GLY A 1 474 ? 28.081 15.335 -50.566 1.00 26.80 474 GLY A CA 1
ATOM 3702 C C . GLY A 1 474 ? 28.779 14.559 -49.447 1.00 26.80 474 GLY A C 1
ATOM 3703 O O . GLY A 1 474 ? 28.792 14.976 -48.295 1.00 26.80 474 GLY A O 1
ATOM 3704 N N . TYR A 1 475 ? 29.381 13.424 -49.808 1.00 27.78 475 TYR A N 1
ATOM 3705 C CA . TYR A 1 475 ? 30.262 12.640 -48.941 1.00 27.78 475 TYR A CA 1
ATOM 3706 C C . TYR A 1 475 ? 31.699 13.126 -49.115 1.00 27.78 475 TYR A C 1
ATOM 3708 O O . TYR A 1 475 ? 32.451 12.529 -49.873 1.00 27.78 475 TYR A O 1
ATOM 3716 N N . ASP A 1 476 ? 32.081 14.181 -48.409 1.00 24.30 476 ASP A N 1
ATOM 3717 C CA . ASP A 1 476 ? 33.492 14.438 -48.118 1.00 24.30 476 ASP A CA 1
ATOM 3718 C C . ASP A 1 476 ? 33.651 14.450 -46.595 1.00 24.30 476 ASP A C 1
ATOM 3720 O O . ASP A 1 476 ? 33.818 15.478 -45.943 1.00 24.30 476 ASP A O 1
ATOM 3724 N N . VAL A 1 477 ? 33.546 13.257 -46.002 1.00 28.12 477 VAL A N 1
ATOM 3725 C CA . VAL A 1 477 ? 34.168 13.006 -44.701 1.00 28.12 477 VAL A CA 1
ATOM 3726 C C . VAL A 1 477 ? 35.669 13.054 -44.991 1.00 28.12 477 VAL A C 1
ATOM 3728 O O . VAL A 1 477 ? 36.123 12.326 -45.864 1.00 28.12 477 VAL A O 1
ATOM 3731 N N . PHE A 1 478 ? 36.403 13.931 -44.303 1.00 26.16 478 PHE A N 1
ATOM 3732 C CA . PHE A 1 478 ? 37.833 14.264 -44.460 1.00 26.16 478 PHE A CA 1
ATOM 3733 C C . PHE A 1 478 ? 38.170 15.458 -45.372 1.00 26.16 478 PHE A C 1
ATOM 3735 O O . PHE A 1 478 ? 38.560 15.309 -46.529 1.00 26.16 478 PHE A O 1
ATOM 3742 N N . ARG A 1 479 ? 38.289 16.641 -44.754 1.00 21.19 479 ARG A N 1
ATOM 3743 C CA . ARG A 1 479 ? 39.417 17.535 -45.048 1.00 21.19 479 ARG A CA 1
ATOM 3744 C C . ARG A 1 479 ? 39.949 18.195 -43.776 1.00 21.19 479 ARG A C 1
ATOM 3746 O O . ARG A 1 479 ? 39.249 18.910 -43.077 1.00 21.19 479 ARG A O 1
ATOM 3753 N N . VAL A 1 480 ? 41.217 17.925 -43.466 1.00 24.88 480 VAL A N 1
ATOM 3754 C CA . VAL A 1 480 ? 41.991 18.705 -42.491 1.00 24.88 480 VAL A CA 1
ATOM 3755 C C . VAL A 1 480 ? 42.466 19.982 -43.195 1.00 24.88 480 VAL A C 1
ATOM 3757 O O . VAL A 1 480 ? 42.965 19.908 -44.317 1.00 24.88 480 VAL A O 1
ATOM 3760 N N . ALA A 1 481 ? 42.265 21.125 -42.530 1.00 32.12 481 ALA A N 1
ATOM 3761 C CA . ALA A 1 481 ? 42.543 22.499 -42.973 1.00 32.12 481 ALA A CA 1
ATOM 3762 C C . ALA A 1 481 ? 43.958 22.716 -43.561 1.00 32.12 481 ALA A C 1
ATOM 3764 O O . ALA A 1 481 ? 44.884 21.970 -43.225 1.00 32.12 481 ALA A O 1
ATOM 3765 N N . PRO A 1 482 ? 44.167 23.772 -44.375 1.00 33.06 482 PRO A N 1
ATOM 3766 C CA . PRO A 1 482 ? 44.725 24.991 -43.769 1.00 33.06 482 PRO A CA 1
ATOM 3767 C C . PRO A 1 482 ? 44.273 26.328 -44.405 1.00 33.06 482 PRO A C 1
ATOM 3769 O O . PRO A 1 482 ? 44.009 26.409 -45.598 1.00 33.06 482 PRO A O 1
ATOM 3772 N N . GLU A 1 483 ? 44.323 27.374 -43.575 1.00 29.33 483 GLU A N 1
ATOM 3773 C CA . GLU A 1 483 ? 44.429 28.807 -43.917 1.00 29.33 483 GLU A CA 1
ATOM 3774 C C . GLU A 1 483 ? 43.189 29.569 -44.441 1.00 29.33 483 GLU A C 1
ATOM 3776 O O . GLU A 1 483 ? 42.370 29.080 -45.208 1.00 29.33 483 GLU A O 1
ATOM 3781 N N . GLU A 1 484 ? 43.077 30.792 -43.906 1.00 34.19 484 GLU A N 1
ATOM 3782 C CA . GLU A 1 484 ? 42.090 31.871 -44.079 1.00 34.19 484 GLU A CA 1
ATOM 3783 C C . GLU A 1 484 ? 41.108 31.745 -45.262 1.00 34.19 484 GLU A C 1
ATOM 3785 O O . GLU A 1 484 ? 41.386 32.180 -46.376 1.00 34.19 484 GLU A O 1
ATOM 3790 N N . VAL A 1 485 ? 39.898 31.249 -44.979 1.00 36.59 485 VAL A N 1
ATOM 3791 C CA . VAL A 1 485 ? 38.737 31.352 -45.881 1.00 36.59 485 VAL A CA 1
ATOM 3792 C C . VAL A 1 485 ? 37.931 32.596 -45.509 1.00 36.59 485 VAL A C 1
ATOM 3794 O O . VAL A 1 485 ? 37.643 32.838 -44.334 1.00 36.59 485 VAL A O 1
ATOM 3797 N N . THR A 1 486 ? 37.580 33.410 -46.504 1.00 34.88 486 THR A N 1
ATOM 3798 C CA . THR A 1 486 ? 36.884 34.687 -46.279 1.00 34.88 486 THR A CA 1
ATOM 3799 C C . THR A 1 486 ? 35.371 34.503 -46.044 1.00 34.88 486 THR A C 1
ATOM 3801 O O . THR A 1 486 ? 34.783 33.544 -46.549 1.00 34.88 486 THR A O 1
ATOM 3804 N N . PRO A 1 487 ? 34.692 35.413 -45.309 1.00 35.59 487 PRO A N 1
ATOM 3805 C CA . PRO A 1 487 ? 33.264 35.283 -44.973 1.00 35.59 487 PRO A CA 1
ATOM 3806 C C . PRO A 1 487 ? 32.324 35.103 -46.181 1.00 35.59 487 PRO A C 1
ATOM 3808 O O . PRO A 1 487 ? 31.324 34.392 -46.085 1.00 35.59 487 PRO A O 1
ATOM 3811 N N . ASP A 1 488 ? 32.667 35.684 -47.335 1.00 35.69 488 ASP A N 1
ATOM 3812 C CA . ASP A 1 488 ? 31.875 35.588 -48.571 1.00 35.69 488 ASP A CA 1
ATOM 3813 C C . ASP A 1 488 ? 31.976 34.215 -49.264 1.00 35.69 488 ASP A C 1
ATOM 3815 O O . ASP A 1 488 ? 31.073 33.834 -50.015 1.00 35.69 488 ASP A O 1
ATOM 3819 N N . GLU A 1 489 ? 33.047 33.454 -49.011 1.00 35.25 489 GLU A N 1
ATOM 3820 C CA . GLU A 1 489 ? 33.204 32.072 -49.486 1.00 35.25 489 GLU A CA 1
ATOM 3821 C C . GLU A 1 489 ? 32.422 31.091 -48.600 1.00 35.25 489 GLU A C 1
ATOM 3823 O O . GLU A 1 489 ? 31.819 30.149 -49.117 1.00 35.25 489 GLU A O 1
ATOM 3828 N N . LEU A 1 490 ? 32.325 31.368 -47.291 1.00 37.12 490 LEU A N 1
ATOM 3829 C CA . LEU A 1 490 ? 31.495 30.605 -46.348 1.00 37.12 490 LEU A CA 1
ATOM 3830 C C . LEU A 1 490 ? 29.991 30.737 -46.649 1.00 37.12 490 LEU A C 1
ATOM 3832 O O . LEU A 1 490 ? 29.252 29.762 -46.538 1.00 37.12 490 LEU A O 1
ATOM 3836 N N . ALA A 1 491 ? 29.538 31.920 -47.077 1.00 34.94 491 ALA A N 1
ATOM 3837 C CA . ALA A 1 491 ? 28.133 32.184 -47.406 1.00 34.94 491 ALA A CA 1
ATOM 3838 C C . ALA A 1 491 ? 27.637 31.456 -48.675 1.00 34.94 491 ALA A C 1
ATOM 3840 O O . ALA A 1 491 ? 26.431 31.383 -48.917 1.00 34.94 491 ALA A O 1
ATOM 3841 N N . ARG A 1 492 ? 28.551 30.926 -49.503 1.00 33.31 492 ARG A N 1
ATOM 3842 C CA . ARG A 1 492 ? 28.231 30.200 -50.748 1.00 33.31 492 ARG A CA 1
ATOM 3843 C C . ARG A 1 492 ? 28.504 28.697 -50.668 1.00 33.31 492 ARG A C 1
ATOM 3845 O O . ARG A 1 492 ? 28.185 27.984 -51.619 1.00 33.31 492 ARG A O 1
ATOM 3852 N N . ALA A 1 493 ? 29.081 28.216 -49.570 1.00 30.31 493 ALA A N 1
ATOM 3853 C CA . ALA A 1 493 ? 29.335 26.799 -49.358 1.00 30.31 493 ALA A CA 1
ATOM 3854 C C . ALA A 1 493 ? 28.037 26.070 -48.949 1.00 30.31 493 ALA A C 1
ATOM 3856 O O . ALA A 1 493 ? 27.299 26.564 -48.092 1.00 30.31 493 ALA A O 1
ATOM 3857 N N . PRO A 1 494 ? 27.733 24.888 -49.513 1.00 29.83 494 PRO A N 1
ATOM 3858 C CA . PRO A 1 494 ? 26.706 24.025 -48.945 1.00 29.83 494 PRO A CA 1
ATOM 3859 C C . PRO A 1 494 ? 27.190 23.520 -47.571 1.00 29.83 494 PRO A C 1
ATOM 3861 O O . PRO A 1 494 ? 28.063 22.665 -47.494 1.00 29.83 494 PRO A O 1
ATOM 3864 N N . LEU A 1 495 ? 26.653 24.069 -46.478 1.00 30.33 495 LEU A N 1
ATOM 3865 C CA . LEU A 1 495 ? 26.792 23.514 -45.118 1.00 30.33 495 LEU A CA 1
ATOM 3866 C C . LEU A 1 495 ? 26.184 22.088 -45.114 1.00 30.33 495 LEU A C 1
ATOM 3868 O O . LEU A 1 495 ? 25.063 21.926 -45.591 1.00 30.33 495 LEU A O 1
ATOM 3872 N N . LEU A 1 496 ? 26.833 21.017 -44.632 1.00 33.41 496 LEU A N 1
ATOM 3873 C CA . LEU A 1 496 ? 27.634 20.896 -43.407 1.00 33.41 496 LEU A CA 1
ATOM 3874 C C . LEU A 1 496 ? 28.831 19.922 -43.548 1.00 33.41 496 LEU A C 1
ATOM 3876 O O . LEU A 1 496 ? 28.682 18.808 -44.045 1.00 33.41 496 LEU A O 1
ATOM 3880 N N . GLU A 1 497 ? 29.978 20.325 -42.995 1.00 27.92 497 GLU A N 1
ATOM 3881 C CA . GLU A 1 497 ? 31.192 19.527 -42.768 1.00 27.92 497 GLU A CA 1
ATOM 3882 C C . GLU A 1 497 ? 31.066 18.746 -41.435 1.00 27.92 497 GLU A C 1
ATOM 3884 O O . GLU A 1 497 ? 30.750 19.328 -40.394 1.00 27.92 497 GLU A O 1
ATOM 3889 N N . VAL A 1 498 ? 31.272 17.421 -41.454 1.00 30.88 498 VAL A N 1
ATOM 3890 C CA . VAL A 1 498 ? 31.275 16.555 -40.255 1.00 30.88 498 VAL A CA 1
ATOM 3891 C C . VAL A 1 498 ? 32.719 16.329 -39.813 1.00 30.88 498 VAL A C 1
ATOM 3893 O O . VAL A 1 498 ? 33.433 15.516 -40.400 1.00 30.88 498 VAL A O 1
ATOM 3896 N N . THR A 1 499 ? 33.147 17.019 -38.754 1.00 27.42 499 THR A N 1
ATOM 3897 C CA . THR A 1 499 ? 34.512 16.890 -38.219 1.00 27.42 499 THR A CA 1
ATOM 3898 C C . THR A 1 499 ? 34.513 16.151 -36.879 1.00 27.42 499 THR A C 1
ATOM 3900 O O . THR A 1 499 ? 34.114 16.690 -35.846 1.00 27.42 499 THR A O 1
ATOM 3903 N N . LEU A 1 500 ? 35.008 14.909 -36.891 1.00 33.22 500 LEU A N 1
ATOM 3904 C CA . LEU A 1 500 ? 35.432 14.159 -35.705 1.00 33.22 500 LEU A CA 1
ATOM 3905 C C . LEU A 1 500 ? 36.777 14.724 -35.223 1.00 33.22 500 LEU A C 1
ATOM 3907 O O . LEU A 1 500 ? 37.820 14.429 -35.804 1.00 33.22 500 LEU A O 1
ATOM 3911 N N . VAL A 1 501 ? 36.770 15.540 -34.163 1.00 22.45 501 VAL A N 1
ATOM 3912 C CA . VAL A 1 501 ? 38.007 15.963 -33.486 1.00 22.45 501 VAL A CA 1
ATOM 3913 C C . VAL A 1 501 ? 38.022 15.445 -32.057 1.00 22.45 501 VAL A C 1
ATOM 3915 O O . VAL A 1 501 ? 37.358 15.981 -31.174 1.00 22.45 501 VAL A O 1
ATOM 3918 N N . GLY A 1 502 ? 38.864 14.438 -31.841 1.00 26.03 502 GLY A N 1
ATOM 3919 C CA . GLY A 1 502 ? 39.348 14.044 -30.526 1.00 26.03 502 GLY A CA 1
ATOM 3920 C C . GLY A 1 502 ? 39.079 12.582 -30.204 1.00 26.03 502 GLY A C 1
ATOM 3921 O O . GLY A 1 502 ? 37.941 12.132 -30.239 1.00 26.03 502 GLY A O 1
ATOM 3922 N N . ARG A 1 503 ? 40.144 11.867 -29.816 1.00 26.16 503 ARG A N 1
ATOM 3923 C CA . ARG A 1 503 ? 40.050 10.633 -29.027 1.00 26.16 503 ARG A CA 1
ATOM 3924 C C . ARG A 1 503 ? 39.120 10.935 -27.851 1.00 26.16 503 ARG A C 1
ATOM 3926 O O . ARG A 1 503 ? 39.528 11.664 -26.944 1.00 26.16 503 ARG A O 1
ATOM 3933 N N . ALA A 1 504 ? 37.898 10.410 -27.862 1.00 27.56 504 ALA A N 1
ATOM 3934 C CA . ALA A 1 504 ? 37.136 10.311 -26.631 1.00 27.56 504 ALA A CA 1
ATOM 3935 C C . ALA A 1 504 ? 38.023 9.502 -25.684 1.00 27.56 504 ALA A C 1
ATOM 3937 O O . ALA A 1 504 ? 38.411 8.374 -25.992 1.00 27.56 504 ALA A O 1
ATOM 3938 N N . SER A 1 505 ? 38.475 10.117 -24.591 1.00 25.73 505 SER A N 1
ATOM 3939 C CA . SER A 1 505 ? 39.160 9.355 -23.564 1.00 25.73 505 SER A CA 1
ATOM 3940 C C . SER A 1 505 ? 38.213 8.234 -23.153 1.00 25.73 505 SER A C 1
ATOM 3942 O O . SER A 1 505 ? 37.053 8.464 -22.819 1.00 25.73 505 SER A O 1
ATOM 3944 N N . THR A 1 506 ? 38.722 7.011 -23.202 1.00 26.12 506 THR A N 1
ATOM 3945 C CA . THR A 1 506 ? 38.080 5.740 -22.844 1.00 26.12 506 THR A CA 1
ATOM 3946 C C . THR A 1 506 ? 37.728 5.638 -21.350 1.00 26.12 506 THR A C 1
ATOM 3948 O O . THR A 1 506 ? 37.718 4.563 -20.757 1.00 26.12 506 THR A O 1
ATOM 3951 N N . ALA A 1 507 ? 37.421 6.760 -20.702 1.00 23.73 507 ALA A N 1
ATOM 3952 C CA . ALA A 1 507 ? 37.026 6.853 -19.309 1.00 23.73 507 ALA A CA 1
ATOM 3953 C C . ALA A 1 507 ? 35.522 7.139 -19.225 1.00 23.73 507 ALA A C 1
ATOM 3955 O O . ALA A 1 507 ? 35.098 8.251 -18.922 1.00 23.73 507 ALA A O 1
ATOM 3956 N N . GLY A 1 508 ? 34.731 6.099 -19.492 1.00 28.08 508 GLY A N 1
ATOM 3957 C CA . GLY A 1 508 ? 33.297 6.085 -19.219 1.00 28.08 508 GLY A CA 1
ATOM 3958 C C . GLY A 1 508 ? 32.424 6.196 -20.461 1.00 28.08 508 GLY A C 1
ATOM 3959 O O . GLY A 1 508 ? 31.655 7.145 -20.587 1.00 28.08 508 GLY A O 1
ATOM 3960 N N . LEU A 1 509 ? 32.444 5.169 -21.321 1.00 25.47 509 LEU A N 1
ATOM 3961 C CA . LEU A 1 509 ? 31.206 4.790 -22.007 1.00 25.47 509 LEU A CA 1
ATOM 3962 C C . LEU A 1 509 ? 30.130 4.712 -20.916 1.00 25.47 509 LEU A C 1
ATOM 3964 O O . LEU A 1 509 ? 30.333 3.968 -19.947 1.00 25.47 509 LEU A O 1
ATOM 3968 N N . PRO A 1 510 ? 29.030 5.483 -20.988 1.00 30.81 510 PRO A N 1
ATOM 3969 C CA . PRO A 1 510 ? 27.962 5.306 -20.037 1.00 30.81 510 PRO A CA 1
ATOM 3970 C C . PRO A 1 510 ? 27.479 3.878 -20.244 1.00 30.81 510 PRO A C 1
ATOM 3972 O O . PRO A 1 510 ? 26.814 3.555 -21.226 1.00 30.81 510 PRO A O 1
ATOM 3975 N N . THR A 1 511 ? 27.753 3.034 -19.260 1.00 30.66 511 THR A N 1
ATOM 3976 C CA . THR A 1 511 ? 27.155 1.714 -19.033 1.00 30.66 511 THR A CA 1
ATOM 3977 C C . THR A 1 511 ? 25.616 1.747 -19.010 1.00 30.66 511 THR A C 1
ATOM 3979 O O . THR A 1 511 ? 24.969 0.715 -18.867 1.00 30.66 511 THR A O 1
ATOM 3982 N N . ASN A 1 512 ? 25.030 2.927 -19.225 1.00 34.34 512 ASN A N 1
ATOM 3983 C CA . ASN A 1 512 ? 23.626 3.270 -19.228 1.00 34.34 512 ASN A CA 1
ATOM 3984 C C . ASN A 1 512 ? 23.056 3.571 -20.631 1.00 34.34 512 ASN A C 1
ATOM 3986 O O . ASN A 1 512 ? 21.955 4.091 -20.692 1.00 34.34 512 ASN A O 1
ATOM 3990 N N . MET A 1 513 ? 23.700 3.241 -21.765 1.00 37.03 513 MET A N 1
ATOM 3991 C CA . MET A 1 513 ? 22.930 3.106 -23.034 1.00 37.03 513 MET A CA 1
ATOM 3992 C C . MET A 1 513 ? 22.018 1.867 -23.042 1.00 37.03 513 MET A C 1
ATOM 3994 O O . MET A 1 513 ? 21.062 1.780 -23.803 1.00 37.03 513 MET A O 1
ATOM 3998 N N . ALA A 1 514 ? 22.263 0.975 -22.084 1.00 36.91 514 ALA A N 1
ATOM 3999 C CA . ALA A 1 514 ? 21.294 0.087 -21.455 1.00 36.91 514 ALA A CA 1
ATOM 4000 C C . ALA A 1 514 ? 19.998 0.770 -20.960 1.00 36.91 514 ALA A C 1
ATOM 4002 O O . ALA A 1 514 ? 19.019 0.095 -20.675 1.00 36.91 514 ALA A O 1
ATOM 4003 N N . ALA A 1 515 ? 19.998 2.095 -20.793 1.00 38.47 515 ALA A N 1
ATOM 4004 C CA . ALA A 1 515 ? 18.890 2.870 -20.263 1.00 38.47 515 ALA A CA 1
ATOM 4005 C C . ALA A 1 515 ? 18.456 3.935 -21.282 1.00 38.47 515 ALA A C 1
ATOM 4007 O O . ALA A 1 515 ? 19.126 4.951 -21.466 1.00 38.47 515 ALA A O 1
ATOM 4008 N N . GLY A 1 516 ? 17.286 3.745 -21.894 1.00 50.28 516 GLY A N 1
ATOM 4009 C CA . GLY A 1 516 ? 16.543 4.848 -22.506 1.00 50.28 516 GLY A CA 1
ATOM 4010 C C . GLY A 1 516 ? 16.698 5.031 -24.014 1.00 50.28 516 GLY A C 1
ATOM 4011 O O . GLY A 1 516 ? 17.683 5.599 -24.466 1.00 50.28 516 GLY A O 1
ATOM 4012 N N . PHE A 1 517 ? 15.623 4.776 -24.770 1.00 49.44 517 PHE A N 1
ATOM 4013 C CA . PHE A 1 517 ? 15.336 5.493 -26.034 1.00 49.44 517 PHE A CA 1
ATOM 4014 C C . PHE A 1 517 ? 14.938 6.965 -25.811 1.00 49.44 517 PHE A C 1
ATOM 4016 O O . PHE A 1 517 ? 14.665 7.695 -26.758 1.00 49.44 517 PHE A O 1
ATOM 4023 N N . VAL A 1 518 ? 14.854 7.392 -24.552 1.00 43.44 518 VAL A N 1
ATOM 4024 C CA . VAL A 1 518 ? 14.323 8.680 -24.109 1.00 43.44 518 VAL A CA 1
ATOM 4025 C C . VAL A 1 518 ? 15.471 9.526 -23.549 1.00 43.44 518 VAL A C 1
ATOM 4027 O O . VAL A 1 518 ? 16.357 8.990 -22.888 1.00 43.44 518 VAL A O 1
ATOM 4030 N N . ASN A 1 519 ? 15.467 10.839 -23.811 1.00 47.31 519 ASN A N 1
ATOM 4031 C CA . ASN A 1 519 ? 16.576 11.783 -23.566 1.00 47.31 519 ASN A CA 1
ATOM 4032 C C . ASN A 1 519 ? 17.817 11.586 -24.445 1.00 47.31 519 ASN A C 1
ATOM 4034 O O . ASN A 1 519 ? 18.917 12.016 -24.081 1.00 47.31 519 ASN A O 1
ATOM 4038 N N . GLN A 1 520 ? 17.631 10.979 -25.615 1.00 53.91 520 GLN A N 1
ATOM 4039 C CA . GLN A 1 520 ? 18.642 10.841 -26.658 1.00 53.91 520 GLN A CA 1
ATOM 4040 C C . GLN A 1 520 ? 18.254 11.621 -27.922 1.00 53.91 520 GLN A C 1
ATOM 4042 O O . GLN A 1 520 ? 17.075 11.797 -28.246 1.00 53.91 520 GLN A O 1
ATOM 4047 N N . THR A 1 521 ? 19.254 12.108 -28.650 1.00 57.09 521 THR A N 1
ATOM 4048 C CA . THR A 1 521 ? 19.035 12.715 -29.966 1.00 57.09 521 THR A CA 1
ATOM 4049 C C . THR A 1 521 ? 19.369 11.670 -31.014 1.00 57.09 521 THR A C 1
ATOM 4051 O O . THR A 1 521 ? 20.524 11.265 -31.110 1.00 57.09 521 THR A O 1
ATOM 4054 N N . PHE A 1 522 ? 18.373 11.238 -31.780 1.00 64.00 522 PHE A N 1
ATOM 4055 C CA . PHE A 1 522 ? 18.571 10.366 -32.929 1.00 64.00 522 PHE A CA 1
ATOM 4056 C C . PHE A 1 522 ? 18.586 11.195 -34.209 1.00 64.00 522 PHE A C 1
ATOM 4058 O O . PHE A 1 522 ? 17.753 12.081 -34.388 1.00 64.00 522 PHE A O 1
ATOM 4065 N N . LEU A 1 523 ? 19.506 10.896 -35.114 1.00 68.62 523 LEU A N 1
ATOM 4066 C CA . LEU A 1 523 ? 19.475 11.375 -36.486 1.00 68.62 523 LEU A CA 1
ATOM 4067 C C . LEU A 1 523 ? 19.144 10.183 -37.377 1.00 68.62 523 LEU A C 1
ATOM 4069 O O . LEU A 1 523 ? 19.955 9.272 -37.533 1.00 68.62 523 LEU A O 1
ATOM 4073 N N . VAL A 1 524 ? 17.931 10.172 -37.918 1.00 70.88 524 VAL A N 1
ATOM 4074 C CA . VAL A 1 524 ? 17.486 9.128 -38.836 1.00 70.88 524 VAL A CA 1
ATOM 4075 C C . VAL A 1 524 ? 17.902 9.529 -40.240 1.00 70.88 524 VAL A C 1
ATOM 4077 O O . VAL A 1 524 ? 17.456 10.562 -40.726 1.00 70.88 524 VAL A O 1
ATOM 4080 N N . VAL A 1 525 ? 18.765 8.751 -40.878 1.00 75.12 525 VAL A N 1
ATOM 4081 C CA . VAL A 1 525 ? 19.263 9.016 -42.238 1.00 75.12 525 VAL A CA 1
ATOM 4082 C C . VAL A 1 525 ? 18.790 7.925 -43.190 1.00 75.12 525 VAL A C 1
ATOM 4084 O O . VAL A 1 525 ? 18.432 6.833 -42.745 1.00 75.12 525 VAL A O 1
ATOM 4087 N N . ASP A 1 526 ? 18.771 8.187 -44.494 1.00 80.69 526 ASP A N 1
ATOM 4088 C CA . ASP A 1 526 ? 18.491 7.130 -45.468 1.00 80.69 526 ASP A CA 1
ATOM 4089 C C . ASP A 1 526 ? 19.540 5.999 -45.403 1.00 80.69 526 ASP A C 1
ATOM 4091 O O . ASP A 1 526 ? 20.683 6.194 -44.981 1.00 80.69 526 ASP A O 1
ATOM 4095 N N . ASP A 1 527 ? 19.146 4.794 -45.817 1.00 86.62 527 ASP A N 1
ATOM 4096 C CA . ASP A 1 527 ? 19.969 3.588 -45.677 1.00 86.62 527 ASP A CA 1
ATOM 4097 C C . ASP A 1 527 ? 21.295 3.647 -46.456 1.00 86.62 527 ASP A C 1
ATOM 4099 O O . ASP A 1 527 ? 22.293 3.064 -46.017 1.00 86.62 527 ASP A O 1
ATOM 4103 N N . ALA A 1 528 ? 21.339 4.361 -47.589 1.00 79.25 528 ALA A N 1
ATOM 4104 C CA . ALA A 1 528 ? 22.564 4.515 -48.372 1.00 79.25 528 ALA A CA 1
ATOM 4105 C C . ALA A 1 528 ? 23.563 5.425 -47.643 1.00 79.25 528 ALA A C 1
ATOM 4107 O O . ALA A 1 528 ? 24.736 5.064 -47.513 1.00 79.25 528 ALA A O 1
ATOM 4108 N N . THR A 1 529 ? 23.080 6.541 -47.087 1.00 75.69 529 THR A N 1
ATOM 4109 C CA . THR A 1 529 ? 23.876 7.443 -46.240 1.00 75.69 529 THR A CA 1
ATOM 4110 C C . THR A 1 529 ? 24.368 6.767 -44.976 1.00 75.69 529 THR A C 1
ATOM 4112 O O . THR A 1 529 ? 25.547 6.896 -44.641 1.00 75.69 529 THR A O 1
ATOM 4115 N N . PHE A 1 530 ? 23.518 5.986 -44.306 1.00 81.81 530 PHE A N 1
ATOM 4116 C CA . PHE A 1 530 ? 23.944 5.218 -43.140 1.00 81.81 530 PHE A CA 1
ATOM 4117 C C . PHE A 1 530 ? 25.064 4.230 -43.485 1.00 81.81 530 PHE A C 1
ATOM 4119 O O . PHE A 1 530 ? 26.062 4.164 -42.776 1.00 81.81 530 PHE A O 1
ATOM 4126 N N . SER A 1 531 ? 24.924 3.488 -44.587 1.00 84.00 531 SER A N 1
ATOM 4127 C CA . SER A 1 531 ? 25.898 2.464 -44.990 1.00 84.00 531 SER A CA 1
ATOM 4128 C C . SER A 1 531 ? 27.266 3.063 -45.332 1.00 84.00 531 SER A C 1
ATOM 4130 O O . SER A 1 531 ? 28.306 2.510 -44.964 1.00 84.00 531 SER A O 1
ATOM 4132 N N . ALA A 1 532 ? 27.276 4.213 -46.013 1.00 74.44 532 ALA A N 1
ATOM 4133 C CA . ALA A 1 532 ? 28.500 4.952 -46.299 1.00 74.44 532 ALA A CA 1
ATOM 4134 C C . ALA A 1 532 ? 29.165 5.456 -45.006 1.00 74.44 532 ALA A C 1
ATOM 4136 O O . ALA A 1 532 ? 30.358 5.233 -44.807 1.00 74.44 532 ALA A O 1
ATOM 4137 N N . LEU A 1 533 ? 28.382 6.047 -44.094 1.00 71.75 533 LEU A N 1
ATOM 4138 C CA . LEU A 1 533 ? 28.859 6.518 -42.792 1.00 71.75 533 LEU A CA 1
ATOM 4139 C C . LEU A 1 533 ? 29.419 5.374 -41.932 1.00 71.75 533 LEU A C 1
ATOM 4141 O O . LEU A 1 533 ? 30.500 5.510 -41.369 1.00 71.75 533 LEU A O 1
ATOM 4145 N N . GLU A 1 534 ? 28.708 4.247 -41.839 1.00 74.06 534 GLU A N 1
ATOM 4146 C CA . GLU A 1 534 ? 29.137 3.067 -41.082 1.00 74.06 534 GLU A CA 1
ATOM 4147 C C . GLU A 1 534 ? 30.487 2.557 -41.597 1.00 74.06 534 GLU A C 1
ATOM 4149 O O . GLU A 1 534 ? 31.385 2.279 -40.803 1.00 74.06 534 GLU A O 1
ATOM 4154 N N . THR A 1 535 ? 30.646 2.478 -42.921 1.00 75.25 535 THR A N 1
ATOM 4155 C CA . THR A 1 535 ? 31.893 2.027 -43.554 1.00 75.25 535 THR A CA 1
ATOM 4156 C C . THR A 1 535 ? 33.052 2.951 -43.192 1.00 75.25 535 THR A C 1
ATOM 4158 O O . THR A 1 535 ? 34.104 2.469 -42.777 1.00 75.25 535 THR A O 1
ATOM 4161 N N . SER A 1 536 ? 32.842 4.269 -43.275 1.00 68.38 536 SER A N 1
ATOM 4162 C CA . SER A 1 536 ? 33.850 5.253 -42.880 1.00 68.38 536 SER A CA 1
ATOM 4163 C C . SER A 1 536 ? 34.173 5.167 -41.388 1.00 68.38 536 SER A C 1
ATOM 4165 O O . SER A 1 536 ? 35.334 5.061 -41.023 1.00 68.38 536 SER A O 1
ATOM 4167 N N . VAL A 1 537 ? 33.187 5.150 -40.490 1.00 67.75 537 VAL A N 1
ATOM 4168 C CA . VAL A 1 537 ? 33.464 5.108 -39.042 1.00 67.75 537 VAL A CA 1
ATOM 4169 C C . VAL A 1 537 ? 34.167 3.814 -38.638 1.00 67.75 537 VAL A C 1
ATOM 4171 O O . VAL A 1 537 ? 35.079 3.856 -37.820 1.00 67.75 537 VAL A O 1
ATOM 4174 N N . ARG A 1 538 ? 33.832 2.676 -39.255 1.00 69.75 538 ARG A N 1
ATOM 4175 C CA . ARG A 1 538 ? 34.480 1.388 -38.965 1.00 69.75 538 ARG A CA 1
ATOM 4176 C C . ARG A 1 538 ? 35.983 1.394 -39.268 1.00 69.75 538 ARG A C 1
ATOM 4178 O O . ARG A 1 538 ? 36.726 0.665 -38.618 1.00 69.75 538 ARG A O 1
ATOM 4185 N N . GLU A 1 539 ? 36.424 2.193 -40.239 1.00 67.00 539 GLU A N 1
ATOM 4186 C CA . GLU A 1 539 ? 37.837 2.325 -40.609 1.00 67.00 539 GLU A CA 1
ATOM 4187 C C . GLU A 1 539 ? 38.621 3.219 -39.631 1.00 67.00 539 GLU A C 1
ATOM 4189 O O . GLU A 1 539 ? 39.782 2.935 -39.337 1.00 67.00 539 GLU A O 1
ATOM 4194 N N . PHE A 1 540 ? 37.988 4.267 -39.091 1.00 57.75 540 PHE A N 1
ATOM 4195 C CA . PHE A 1 540 ? 38.663 5.294 -38.284 1.00 57.75 540 PHE A CA 1
ATOM 4196 C C . PHE A 1 540 ? 38.469 5.142 -36.769 1.00 57.75 540 PHE A C 1
ATOM 4198 O O . PHE A 1 540 ? 39.393 5.430 -36.008 1.00 57.75 540 PHE A O 1
ATOM 4205 N N . ASP A 1 541 ? 37.286 4.712 -36.329 1.00 62.47 541 ASP A N 1
ATOM 4206 C CA . ASP A 1 541 ? 36.920 4.547 -34.921 1.00 62.47 541 ASP A CA 1
ATOM 4207 C C . ASP A 1 541 ? 35.856 3.439 -34.742 1.00 62.47 541 ASP A C 1
ATOM 4209 O O . ASP A 1 541 ? 34.666 3.714 -34.558 1.00 62.47 541 ASP A O 1
ATOM 4213 N N . PRO A 1 542 ? 36.255 2.157 -34.817 1.00 65.31 542 PRO A N 1
ATOM 4214 C CA . PRO A 1 542 ? 35.323 1.034 -34.734 1.00 65.31 542 PRO A CA 1
ATOM 4215 C C . PRO A 1 542 ? 34.592 0.932 -33.385 1.00 65.31 542 PRO A C 1
ATOM 4217 O O . PRO A 1 542 ? 33.520 0.329 -33.336 1.00 65.31 542 PRO A O 1
ATOM 4220 N N . GLU A 1 543 ? 35.120 1.532 -32.310 1.00 65.81 543 GLU A N 1
ATOM 4221 C CA . GLU A 1 543 ? 34.472 1.569 -30.987 1.00 65.81 543 GLU A CA 1
ATOM 4222 C C . GLU A 1 543 ? 33.236 2.486 -30.959 1.00 65.81 543 GLU A C 1
ATOM 4224 O O . GLU A 1 543 ? 32.359 2.325 -30.110 1.00 65.81 543 GLU A O 1
ATOM 4229 N N . SER A 1 544 ? 33.124 3.405 -31.922 1.00 66.12 544 SER A N 1
ATOM 4230 C CA . SER A 1 544 ? 31.960 4.277 -32.099 1.00 66.12 544 SER A CA 1
ATOM 4231 C C . SER A 1 544 ? 30.778 3.581 -32.785 1.00 66.12 544 SER A C 1
ATOM 4233 O O . SER A 1 544 ? 29.685 4.140 -32.853 1.00 66.12 544 SER A O 1
ATOM 4235 N N . ILE A 1 545 ? 30.939 2.351 -33.280 1.00 71.88 545 ILE A N 1
ATOM 4236 C CA . ILE A 1 545 ? 29.810 1.556 -33.773 1.00 71.88 545 ILE A CA 1
ATOM 4237 C C . ILE A 1 545 ? 29.271 0.724 -32.619 1.00 71.88 545 ILE A C 1
ATOM 4239 O O . ILE A 1 545 ? 29.965 -0.124 -32.069 1.00 71.88 545 ILE A O 1
ATOM 4243 N N . TYR A 1 546 ? 27.999 0.916 -32.300 1.00 78.31 546 TYR A N 1
ATOM 4244 C CA . TYR A 1 546 ? 27.300 0.144 -31.286 1.00 78.31 546 TYR A CA 1
ATOM 4245 C C . TYR A 1 546 ? 26.250 -0.746 -31.934 1.00 78.31 546 TYR A C 1
ATOM 4247 O O . TYR A 1 546 ? 25.362 -0.259 -32.635 1.00 78.31 546 TYR A O 1
ATOM 4255 N N . SER A 1 547 ? 26.332 -2.052 -31.694 1.00 82.38 547 SER A N 1
ATOM 4256 C CA . SER A 1 547 ? 25.340 -3.013 -32.162 1.00 82.38 547 SER A CA 1
ATOM 4257 C C . SER A 1 547 ? 24.616 -3.681 -31.000 1.00 82.38 547 SER A C 1
ATOM 4259 O O . SER A 1 547 ? 25.186 -3.973 -29.945 1.00 82.38 547 SER A O 1
ATOM 4261 N N . PHE A 1 548 ? 23.326 -3.923 -31.199 1.00 85.56 548 PHE A N 1
ATOM 4262 C CA . PHE A 1 548 ? 22.532 -4.734 -30.293 1.00 85.56 548 PHE A CA 1
ATOM 4263 C C . PHE A 1 548 ? 21.412 -5.442 -31.044 1.00 85.56 548 PHE A C 1
ATOM 4265 O O . PHE A 1 548 ? 20.938 -4.974 -32.083 1.00 85.56 548 PHE A O 1
ATOM 4272 N N . THR A 1 549 ? 20.949 -6.554 -30.482 1.00 88.94 549 THR A N 1
ATOM 4273 C CA . THR A 1 549 ? 19.755 -7.243 -30.972 1.00 88.94 549 THR A CA 1
ATOM 4274 C C . THR A 1 549 ? 18.652 -7.146 -29.933 1.00 88.94 549 THR A C 1
ATOM 4276 O O . THR A 1 549 ? 18.829 -7.522 -28.772 1.00 88.94 549 THR A O 1
ATOM 4279 N N . GLY A 1 550 ? 17.509 -6.613 -30.359 1.00 90.50 550 GLY A N 1
ATOM 4280 C CA . GLY A 1 550 ? 16.280 -6.574 -29.583 1.00 90.50 550 GLY A CA 1
ATOM 4281 C C . GLY A 1 550 ? 15.356 -7.718 -29.980 1.00 90.50 550 GLY A C 1
ATOM 4282 O O . GLY A 1 550 ? 15.046 -7.884 -31.159 1.00 90.50 550 GLY A O 1
ATOM 4283 N N . LEU A 1 551 ? 14.891 -8.498 -29.010 1.00 93.38 551 LEU A N 1
ATOM 4284 C CA . LEU A 1 551 ? 13.808 -9.459 -29.217 1.00 93.38 551 LEU A CA 1
ATOM 4285 C C . LEU A 1 551 ? 12.483 -8.813 -28.829 1.00 93.38 551 LEU A C 1
ATOM 4287 O O . LEU A 1 551 ? 12.391 -8.217 -27.759 1.00 93.38 551 LEU A O 1
ATOM 4291 N N . PHE A 1 552 ? 11.458 -8.983 -29.660 1.00 93.31 552 PHE A N 1
ATOM 4292 C CA . PHE A 1 552 ? 10.116 -8.436 -29.469 1.00 93.31 552 PHE A CA 1
ATOM 4293 C C . PHE A 1 552 ? 9.075 -9.532 -29.642 1.00 93.31 552 PHE A C 1
ATOM 4295 O O . PHE A 1 552 ? 9.126 -10.315 -30.590 1.00 93.31 552 PHE A O 1
ATOM 4302 N N . TYR A 1 553 ? 8.141 -9.617 -28.700 1.00 93.62 553 TYR A N 1
ATOM 4303 C CA . TYR A 1 553 ? 7.096 -10.634 -28.713 1.00 93.62 553 TYR A CA 1
ATOM 4304 C C . TYR A 1 553 ? 5.921 -10.235 -27.807 1.00 93.62 553 TYR A C 1
ATOM 4306 O O . TYR A 1 553 ? 6.104 -9.514 -26.817 1.00 93.62 553 TYR A O 1
ATOM 4314 N N . PRO A 1 554 ? 4.694 -10.691 -28.117 1.00 89.19 554 PRO A N 1
ATOM 4315 C CA . PRO A 1 554 ? 3.524 -10.401 -27.300 1.00 89.19 554 PRO A CA 1
ATOM 4316 C C . PRO A 1 554 ? 3.578 -11.148 -25.959 1.00 89.19 554 PRO A C 1
ATOM 4318 O O . PRO A 1 554 ? 4.245 -12.169 -25.810 1.00 89.19 554 PRO A O 1
ATOM 4321 N N . ARG A 1 555 ? 2.814 -10.669 -24.967 1.00 91.12 555 ARG A N 1
ATOM 4322 C CA . ARG A 1 555 ? 2.726 -11.274 -23.615 1.00 91.12 555 ARG A CA 1
ATOM 4323 C C . ARG A 1 555 ? 4.076 -11.430 -22.908 1.00 91.12 555 ARG A C 1
ATOM 4325 O O . ARG A 1 555 ? 4.238 -12.286 -22.043 1.00 91.12 555 ARG A O 1
ATOM 4332 N N . TRP A 1 556 ? 5.030 -10.559 -23.213 1.00 92.00 556 TRP A N 1
ATOM 4333 C CA . TRP A 1 556 ? 6.358 -10.599 -22.610 1.00 92.00 556 TRP A CA 1
ATOM 4334 C C . TRP A 1 556 ? 6.367 -10.511 -21.080 1.00 92.00 556 TRP A C 1
ATOM 4336 O O . TRP A 1 556 ? 7.278 -11.013 -20.440 1.00 92.00 556 TRP A O 1
ATOM 4346 N N . ARG A 1 557 ? 5.336 -9.935 -20.453 1.00 90.38 557 ARG A N 1
ATOM 4347 C CA . ARG A 1 557 ? 5.217 -9.903 -18.983 1.00 90.38 557 ARG A CA 1
ATOM 4348 C C . ARG A 1 557 ? 5.139 -11.303 -18.365 1.00 90.38 557 ARG A C 1
ATOM 4350 O O . ARG A 1 557 ? 5.551 -11.477 -17.224 1.00 90.38 557 ARG A O 1
ATOM 4357 N N . ASP A 1 558 ? 4.641 -12.282 -19.117 1.00 91.00 558 ASP A N 1
ATOM 4358 C CA . ASP A 1 558 ? 4.441 -13.652 -18.644 1.00 91.00 558 ASP A CA 1
ATOM 4359 C C . ASP A 1 558 ? 5.667 -14.550 -18.918 1.00 91.00 558 ASP A C 1
ATOM 4361 O O . ASP A 1 558 ? 5.746 -15.663 -18.395 1.00 91.00 558 ASP A O 1
ATOM 4365 N N . SER A 1 559 ? 6.659 -14.081 -19.690 1.00 91.94 559 SER A N 1
ATOM 4366 C CA . SER A 1 559 ? 7.867 -14.856 -20.028 1.00 91.94 559 SER A CA 1
ATOM 4367 C C . SER A 1 559 ? 8.923 -14.879 -18.920 1.00 91.94 559 SER A C 1
ATOM 4369 O O . SER A 1 559 ? 9.932 -15.576 -19.043 1.00 91.94 559 SER A O 1
ATOM 4371 N N . GLN A 1 560 ? 8.677 -14.187 -17.800 1.00 88.56 560 GLN A N 1
ATOM 4372 C CA . GLN A 1 560 ? 9.579 -14.113 -16.647 1.00 88.56 560 GLN A CA 1
ATOM 4373 C C . GLN A 1 560 ? 10.067 -15.500 -16.198 1.00 88.56 560 GLN A C 1
ATOM 4375 O O . GLN A 1 560 ? 11.256 -15.692 -15.968 1.00 88.56 560 GLN A O 1
ATOM 4380 N N . ALA A 1 561 ? 9.171 -16.486 -16.088 1.00 86.38 561 ALA A N 1
ATOM 4381 C CA . ALA A 1 561 ? 9.531 -17.825 -15.614 1.00 86.38 561 ALA A CA 1
ATOM 4382 C C . ALA A 1 561 ? 10.504 -18.556 -16.552 1.00 86.38 561 ALA A C 1
ATOM 4384 O O . ALA A 1 561 ? 11.353 -19.314 -16.085 1.00 86.38 561 ALA A O 1
ATOM 4385 N N . VAL A 1 562 ? 10.372 -18.336 -17.863 1.00 89.56 562 VAL A N 1
ATOM 4386 C CA . VAL A 1 562 ? 11.255 -18.914 -18.883 1.00 89.56 562 VAL A CA 1
ATOM 4387 C C . VAL A 1 562 ? 12.607 -18.213 -18.838 1.00 89.56 562 VAL A C 1
ATOM 4389 O O . VAL A 1 562 ? 13.635 -18.874 -18.740 1.00 89.56 562 VAL A O 1
ATOM 4392 N N . LEU A 1 563 ? 12.608 -16.879 -18.804 1.00 88.88 563 LEU A N 1
ATOM 4393 C CA . LEU A 1 563 ? 13.834 -16.082 -18.767 1.00 88.88 563 LEU A CA 1
ATOM 4394 C C . LEU A 1 563 ? 14.659 -16.319 -17.498 1.00 88.88 563 LEU A C 1
ATOM 4396 O O . LEU A 1 563 ? 15.870 -16.440 -17.597 1.00 88.88 563 LEU A O 1
ATOM 4400 N N . MET A 1 564 ? 14.025 -16.503 -16.336 1.00 84.38 564 MET A N 1
ATOM 4401 C CA . MET A 1 564 ? 14.721 -16.887 -15.097 1.00 84.38 564 MET A CA 1
ATOM 4402 C C . MET A 1 564 ? 15.442 -18.242 -15.201 1.00 84.38 564 MET A C 1
ATOM 4404 O O . MET A 1 564 ? 16.413 -18.470 -14.489 1.00 84.38 564 MET A O 1
ATOM 4408 N N . ARG A 1 565 ? 14.957 -19.165 -16.046 1.00 84.38 565 ARG A N 1
ATOM 4409 C CA . ARG A 1 565 ? 15.622 -20.459 -16.290 1.00 84.38 565 ARG A CA 1
ATOM 4410 C C . ARG A 1 565 ? 16.743 -20.340 -17.318 1.00 84.38 565 ARG A C 1
ATOM 4412 O O . ARG A 1 565 ? 17.733 -21.050 -17.202 1.00 84.38 565 ARG A O 1
ATOM 4419 N N . LEU A 1 566 ? 16.565 -19.479 -18.321 1.00 85.69 566 LEU A N 1
ATOM 4420 C CA . LEU A 1 566 ? 17.545 -19.244 -19.387 1.00 85.69 566 LEU A CA 1
ATOM 4421 C C . LEU A 1 566 ? 18.719 -18.368 -18.941 1.00 85.69 566 LEU A C 1
ATOM 4423 O O . LEU A 1 566 ? 19.807 -18.497 -19.499 1.00 85.69 566 LEU A O 1
ATOM 4427 N N . LEU A 1 567 ? 18.477 -17.489 -17.966 1.00 83.81 567 LEU A N 1
ATOM 4428 C CA . LEU A 1 567 ? 19.413 -16.501 -17.434 1.00 83.81 567 LEU A CA 1
ATOM 4429 C C . LEU A 1 567 ? 19.513 -16.650 -15.900 1.00 83.81 567 LEU A C 1
ATOM 4431 O O . LEU A 1 567 ? 19.104 -15.745 -15.169 1.00 83.81 567 LEU A O 1
ATOM 4435 N N . PRO A 1 568 ? 20.003 -17.796 -15.387 1.00 72.69 568 PRO A N 1
ATOM 4436 C CA . PRO A 1 568 ? 20.044 -18.064 -13.947 1.00 72.69 568 PRO A CA 1
ATOM 4437 C C . PRO A 1 568 ? 20.986 -17.117 -13.188 1.00 72.69 568 PRO A C 1
ATOM 4439 O O . PRO A 1 568 ? 20.741 -16.837 -12.016 1.00 72.69 568 PRO A O 1
ATOM 4442 N N . ASP A 1 569 ? 22.013 -16.594 -13.864 1.00 69.94 569 ASP A N 1
ATOM 4443 C CA . ASP A 1 569 ? 23.029 -15.702 -13.293 1.00 69.94 569 ASP A CA 1
ATOM 4444 C C . ASP A 1 569 ? 22.674 -14.206 -13.420 1.00 69.94 569 ASP A C 1
ATOM 4446 O O . ASP A 1 569 ? 23.498 -13.346 -13.115 1.00 69.94 569 ASP A O 1
ATOM 4450 N N . TYR A 1 570 ? 21.452 -13.865 -13.855 1.00 66.88 570 TYR A N 1
ATOM 4451 C CA . TYR A 1 570 ? 20.989 -12.476 -13.916 1.00 66.88 570 TYR A CA 1
ATOM 4452 C C . TYR A 1 570 ? 20.779 -11.883 -12.494 1.00 66.88 570 TYR A C 1
ATOM 4454 O O . TYR A 1 570 ? 20.123 -12.512 -11.657 1.00 66.88 570 TYR A O 1
ATOM 4462 N N . PRO A 1 571 ? 21.300 -10.670 -12.192 1.00 60.12 571 PRO A N 1
ATOM 4463 C CA . PRO A 1 571 ? 21.973 -9.756 -13.106 1.00 60.12 571 PRO A CA 1
ATOM 4464 C C . PRO A 1 571 ? 23.411 -10.224 -13.316 1.00 60.12 571 PRO A C 1
ATOM 4466 O O . PRO A 1 571 ? 24.120 -10.467 -12.337 1.00 60.12 571 PRO A O 1
ATOM 4469 N N . VAL A 1 572 ? 23.836 -10.335 -14.578 1.00 55.38 572 VAL A N 1
ATOM 4470 C CA . VAL A 1 572 ? 25.201 -10.750 -14.913 1.00 55.38 572 VAL A CA 1
ATOM 4471 C C . VAL A 1 572 ? 26.140 -9.793 -14.178 1.00 55.38 572 VAL A C 1
ATOM 4473 O O . VAL A 1 572 ? 26.147 -8.590 -14.448 1.00 55.38 572 VAL A O 1
ATOM 4476 N N . ARG A 1 573 ? 26.895 -10.289 -13.184 1.00 45.09 573 ARG A N 1
ATOM 4477 C CA . ARG A 1 573 ? 28.076 -9.561 -12.699 1.00 45.09 573 ARG A CA 1
ATOM 4478 C C . ARG A 1 573 ? 28.887 -9.312 -13.950 1.00 45.09 573 ARG A C 1
ATOM 4480 O O . ARG A 1 573 ? 29.191 -10.308 -14.581 1.00 45.09 573 ARG A O 1
ATOM 4487 N N . MET A 1 574 ? 29.164 -8.056 -14.301 1.00 46.00 574 MET A N 1
ATOM 4488 C CA . MET A 1 574 ? 29.938 -7.669 -15.486 1.00 46.00 574 MET A CA 1
ATOM 4489 C C . MET A 1 574 ? 31.193 -8.548 -15.623 1.00 46.00 574 MET A C 1
ATOM 4491 O O . MET A 1 574 ? 32.246 -8.248 -15.064 1.00 46.00 574 MET A O 1
ATOM 4495 N N . THR A 1 575 ? 31.047 -9.681 -16.296 1.00 46.72 575 THR A N 1
ATOM 4496 C CA . THR A 1 575 ? 32.105 -10.554 -16.768 1.00 46.72 575 THR A CA 1
ATOM 4497 C C . THR A 1 575 ? 32.389 -10.124 -18.201 1.00 46.72 575 THR A C 1
ATOM 4499 O O . THR A 1 575 ? 31.647 -9.336 -18.788 1.00 46.72 575 THR A O 1
ATOM 4502 N N . SER A 1 576 ? 33.470 -10.620 -18.788 1.00 49.41 576 SER A N 1
ATOM 4503 C CA . SER A 1 576 ? 33.815 -10.428 -20.202 1.00 49.41 576 SER A CA 1
ATOM 4504 C C . SER A 1 576 ? 32.809 -11.067 -21.183 1.00 49.41 576 SER A C 1
ATOM 4506 O O . SER A 1 576 ? 33.166 -11.357 -22.316 1.00 49.41 576 SER A O 1
ATOM 4508 N N . GLU A 1 577 ? 31.584 -11.357 -20.744 1.00 64.12 577 GLU A N 1
ATOM 4509 C CA . GLU A 1 577 ? 30.558 -12.111 -21.460 1.00 64.12 577 GLU A CA 1
ATOM 4510 C C . GLU A 1 577 ? 29.337 -11.207 -21.721 1.00 64.12 577 GLU A C 1
ATOM 4512 O O . GLU A 1 577 ? 29.124 -10.211 -21.029 1.00 64.12 577 GLU A O 1
ATOM 4517 N N . LEU A 1 578 ? 28.566 -11.535 -22.764 1.00 74.38 578 LEU A N 1
ATOM 4518 C CA . LEU A 1 578 ? 27.374 -10.821 -23.253 1.00 74.38 578 LEU A CA 1
ATOM 4519 C C . LEU A 1 578 ? 26.529 -10.153 -22.148 1.00 74.38 578 LEU A C 1
ATOM 4521 O O . LEU A 1 578 ? 26.160 -10.770 -21.150 1.00 74.38 578 LEU A O 1
ATOM 4525 N N . ASN A 1 579 ? 26.113 -8.907 -22.383 1.00 79.44 579 ASN A N 1
ATOM 4526 C CA . ASN A 1 579 ? 25.167 -8.194 -21.530 1.00 79.44 579 ASN A CA 1
ATOM 4527 C C . ASN A 1 579 ? 23.738 -8.353 -22.076 1.00 79.44 579 ASN A C 1
ATOM 4529 O O . ASN A 1 579 ? 23.392 -7.804 -23.128 1.00 79.44 579 ASN A O 1
ATOM 4533 N N . VAL A 1 580 ? 22.916 -9.099 -21.331 1.00 83.06 580 VAL A N 1
ATOM 4534 C CA . VAL A 1 580 ? 21.500 -9.360 -21.625 1.00 83.06 580 VAL A CA 1
ATOM 4535 C C . VAL A 1 580 ? 20.619 -8.597 -20.641 1.00 83.06 580 VAL A C 1
ATOM 4537 O O . VAL A 1 580 ? 20.721 -8.776 -19.426 1.00 83.06 580 VAL A O 1
ATOM 4540 N N . GLN A 1 581 ? 19.705 -7.788 -21.171 1.00 83.44 581 GLN A N 1
ATOM 4541 C CA . GLN A 1 581 ? 18.775 -6.959 -20.407 1.00 83.44 581 GLN A CA 1
ATOM 4542 C C . GLN A 1 581 ? 17.330 -7.365 -20.700 1.00 83.44 581 GLN A C 1
ATOM 4544 O O . GLN A 1 581 ? 16.721 -6.914 -21.673 1.00 83.44 581 GLN A O 1
ATOM 4549 N N . PRO A 1 582 ? 16.772 -8.268 -19.880 1.00 87.88 582 PRO A N 1
ATOM 4550 C CA . PRO A 1 582 ? 15.409 -8.740 -20.030 1.00 87.88 582 PRO A CA 1
ATOM 4551 C C . PRO A 1 582 ? 14.426 -7.824 -19.286 1.00 87.88 582 PRO A C 1
ATOM 4553 O O . PRO A 1 582 ? 14.246 -7.929 -18.067 1.00 87.88 582 PRO A O 1
ATOM 4556 N N . LEU A 1 583 ? 13.694 -6.996 -20.034 1.00 87.94 583 LEU A N 1
ATOM 4557 C CA . LEU A 1 583 ? 12.597 -6.173 -19.517 1.00 87.94 583 LEU A CA 1
ATOM 4558 C C . LEU A 1 583 ? 11.576 -6.961 -18.672 1.00 87.94 583 LEU A C 1
ATOM 4560 O O . LEU A 1 583 ? 11.165 -6.436 -17.636 1.00 87.94 583 LEU A O 1
ATOM 4564 N N . PRO A 1 584 ? 11.177 -8.210 -19.014 1.00 90.25 584 PRO A N 1
ATOM 4565 C CA . PRO A 1 584 ? 10.280 -8.995 -18.166 1.00 90.25 584 PRO A CA 1
ATOM 4566 C C . PRO A 1 584 ? 10.793 -9.198 -16.734 1.00 90.25 584 PRO A C 1
ATOM 4568 O O . PRO A 1 584 ? 9.992 -9.177 -15.799 1.00 90.25 584 PRO A O 1
ATOM 4571 N N . LEU A 1 585 ? 12.109 -9.375 -16.539 1.00 86.81 585 LEU A N 1
ATOM 4572 C CA . LEU A 1 585 ? 12.687 -9.571 -15.204 1.00 86.81 585 LEU A CA 1
ATOM 4573 C C . LEU A 1 585 ? 12.772 -8.245 -14.443 1.00 86.81 585 LEU A C 1
ATOM 4575 O O . LEU A 1 585 ? 12.337 -8.196 -13.293 1.00 86.81 585 LEU A O 1
ATOM 4579 N N . ILE A 1 586 ? 13.230 -7.173 -15.103 1.00 84.69 586 ILE A N 1
ATOM 4580 C CA . ILE A 1 586 ? 13.308 -5.814 -14.531 1.00 84.69 586 ILE A CA 1
ATOM 4581 C C . ILE A 1 586 ? 11.918 -5.343 -14.084 1.00 84.69 586 ILE A C 1
ATOM 4583 O O . ILE A 1 586 ? 11.723 -4.900 -12.952 1.00 84.69 586 ILE A O 1
AT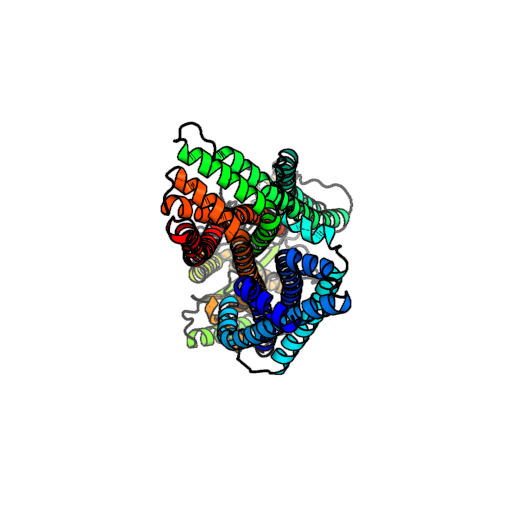OM 4587 N N . TYR A 1 587 ? 10.918 -5.500 -14.955 1.00 87.38 587 TYR A N 1
ATOM 4588 C CA . TYR A 1 587 ? 9.533 -5.136 -14.668 1.00 87.38 587 TYR A CA 1
ATOM 4589 C C . TYR A 1 587 ? 8.973 -5.937 -13.484 1.00 87.38 587 TYR A C 1
ATOM 4591 O O . TYR A 1 587 ? 8.311 -5.380 -12.608 1.00 87.38 587 TYR A O 1
ATOM 4599 N N . ALA A 1 588 ? 9.239 -7.246 -13.430 1.00 87.38 588 ALA A N 1
ATOM 4600 C CA . ALA A 1 588 ? 8.783 -8.104 -12.341 1.00 87.38 588 ALA A CA 1
ATOM 4601 C C . ALA A 1 588 ? 9.500 -7.839 -11.007 1.00 87.38 588 ALA A C 1
ATOM 4603 O O . ALA A 1 588 ? 8.913 -8.052 -9.945 1.00 87.38 588 ALA A O 1
ATOM 4604 N N . GLU A 1 589 ? 10.766 -7.424 -11.034 1.00 85.12 589 GLU A N 1
ATOM 4605 C CA . GLU A 1 589 ? 11.520 -7.004 -9.849 1.00 85.12 589 GLU A CA 1
ATOM 4606 C C . GLU A 1 589 ? 10.903 -5.738 -9.248 1.00 85.12 589 GLU A C 1
ATOM 4608 O O . GLU A 1 589 ? 10.431 -5.777 -8.111 1.00 85.12 589 GLU A O 1
ATOM 4613 N N . GLN A 1 590 ? 10.751 -4.676 -10.046 1.00 84.00 590 GLN A N 1
ATOM 4614 C CA . GLN A 1 590 ? 10.106 -3.434 -9.606 1.00 84.00 590 GLN A CA 1
ATOM 4615 C C . GLN A 1 590 ? 8.671 -3.670 -9.119 1.00 84.00 590 GLN A C 1
ATOM 4617 O O . GLN A 1 590 ? 8.261 -3.164 -8.073 1.00 84.00 590 GLN A O 1
ATOM 4622 N N . TYR A 1 591 ? 7.893 -4.486 -9.841 1.00 88.31 591 TYR A N 1
ATOM 4623 C CA . TYR A 1 591 ? 6.537 -4.833 -9.422 1.00 88.31 591 TYR A CA 1
ATOM 4624 C C . TYR A 1 591 ? 6.526 -5.503 -8.039 1.00 88.31 591 TYR A C 1
ATOM 4626 O O . TYR A 1 591 ? 5.667 -5.181 -7.218 1.00 88.31 591 TYR A O 1
ATOM 4634 N N . ARG A 1 592 ? 7.477 -6.404 -7.755 1.00 88.00 592 ARG A N 1
ATOM 4635 C CA . ARG A 1 592 ? 7.578 -7.120 -6.473 1.00 88.00 592 ARG A CA 1
ATOM 4636 C C . ARG A 1 592 ? 7.969 -6.221 -5.313 1.00 88.00 592 ARG A C 1
ATOM 4638 O O . ARG A 1 592 ? 7.352 -6.338 -4.255 1.00 88.00 592 ARG A O 1
ATOM 4645 N N . GLU A 1 593 ? 8.947 -5.341 -5.508 1.00 83.94 593 GLU A N 1
ATOM 4646 C CA . GLU A 1 593 ? 9.412 -4.414 -4.469 1.00 83.94 593 GLU A CA 1
ATOM 4647 C C . GLU A 1 593 ? 8.248 -3.541 -3.963 1.00 83.94 593 GLU A C 1
ATOM 4649 O O . GLU A 1 593 ? 7.944 -3.525 -2.766 1.00 83.94 593 GLU A O 1
ATOM 4654 N N . PHE A 1 594 ? 7.491 -2.927 -4.879 1.00 85.81 594 PHE A N 1
ATOM 4655 C CA . PHE A 1 594 ? 6.275 -2.183 -4.530 1.00 85.81 594 PHE A CA 1
ATOM 4656 C C . PHE A 1 594 ? 5.126 -3.090 -4.061 1.00 85.81 594 PHE A C 1
ATOM 4658 O O . PHE A 1 594 ? 4.356 -2.713 -3.175 1.00 85.81 594 PHE A O 1
ATOM 4665 N N . GLY A 1 595 ? 5.010 -4.299 -4.618 1.00 86.94 595 GLY A N 1
ATOM 4666 C CA . GLY A 1 595 ? 3.962 -5.266 -4.290 1.00 86.94 595 GLY A CA 1
ATOM 4667 C C . GLY A 1 595 ? 3.983 -5.710 -2.825 1.00 86.94 595 GLY A C 1
ATOM 4668 O O . GLY A 1 595 ? 2.926 -5.788 -2.200 1.00 86.94 595 GLY A O 1
ATOM 4669 N N . VAL A 1 596 ? 5.167 -5.932 -2.241 1.00 86.00 596 VAL A N 1
ATOM 4670 C CA . VAL A 1 596 ? 5.324 -6.269 -0.810 1.00 86.00 596 VAL A CA 1
ATOM 4671 C C . VAL A 1 596 ? 4.825 -5.140 0.094 1.00 86.00 596 VAL A C 1
ATOM 4673 O O . VAL A 1 596 ? 4.092 -5.383 1.062 1.00 86.00 596 VAL A O 1
ATOM 4676 N N . LEU A 1 597 ? 5.194 -3.900 -0.227 1.00 86.62 597 LEU A N 1
ATOM 4677 C CA . LEU A 1 597 ? 4.766 -2.717 0.518 1.00 86.62 597 LEU A CA 1
ATOM 4678 C C . LEU A 1 597 ? 3.243 -2.524 0.411 1.00 86.62 597 LEU A C 1
ATOM 4680 O O . LEU A 1 597 ? 2.568 -2.364 1.429 1.00 86.62 597 LEU A O 1
ATOM 4684 N N . LEU A 1 598 ? 2.680 -2.642 -0.796 1.00 86.88 598 LEU A N 1
ATOM 4685 C CA . LEU A 1 598 ? 1.237 -2.547 -1.044 1.00 86.88 598 LEU A CA 1
ATOM 4686 C C . LEU A 1 598 ? 0.438 -3.620 -0.314 1.00 86.88 598 LEU A C 1
ATOM 4688 O O . LEU A 1 598 ? -0.609 -3.334 0.275 1.00 86.88 598 LEU A O 1
ATOM 4692 N N . PHE A 1 599 ? 0.933 -4.854 -0.334 1.00 86.31 599 PHE A N 1
ATOM 4693 C CA . PHE A 1 599 ? 0.314 -5.967 0.367 1.00 86.31 599 PHE A CA 1
ATOM 4694 C C . PHE A 1 599 ? 0.292 -5.723 1.883 1.00 86.31 599 PHE A C 1
ATOM 4696 O O . PHE A 1 599 ? -0.729 -5.946 2.539 1.00 86.31 599 PHE A O 1
ATOM 4703 N N . THR A 1 600 ? 1.376 -5.165 2.429 1.00 85.12 600 THR A N 1
ATOM 4704 C CA . THR A 1 600 ? 1.459 -4.773 3.842 1.00 85.12 600 THR A CA 1
ATOM 4705 C C . THR A 1 600 ? 0.485 -3.662 4.194 1.00 85.12 600 THR A C 1
ATOM 4707 O O . THR A 1 600 ? -0.301 -3.814 5.131 1.00 85.12 600 THR A O 1
ATOM 4710 N N . LEU A 1 601 ? 0.492 -2.561 3.443 1.00 85.31 601 LEU A N 1
ATOM 4711 C CA . LEU A 1 601 ? -0.400 -1.432 3.702 1.00 85.31 601 LEU A CA 1
ATOM 4712 C C . LEU A 1 601 ? -1.872 -1.837 3.585 1.00 85.31 601 LEU A C 1
ATOM 4714 O O . LEU A 1 601 ? -2.680 -1.433 4.416 1.00 85.31 601 LEU A O 1
ATOM 4718 N N . SER A 1 602 ? -2.209 -2.726 2.647 1.00 80.31 602 SER A N 1
ATOM 4719 C CA . SER A 1 602 ? -3.560 -3.285 2.514 1.00 80.31 602 SER A CA 1
ATOM 4720 C C . SER A 1 602 ? -3.969 -4.129 3.731 1.00 80.31 602 SER A C 1
ATOM 4722 O O . SER A 1 602 ? -5.101 -4.027 4.209 1.00 80.31 602 SER A O 1
ATOM 4724 N N . ALA A 1 603 ? -3.053 -4.931 4.285 1.00 81.19 603 ALA A N 1
ATOM 4725 C CA . ALA A 1 603 ? -3.303 -5.698 5.507 1.00 81.19 603 ALA A CA 1
ATOM 4726 C C . ALA A 1 603 ? -3.453 -4.790 6.742 1.00 81.19 603 ALA A C 1
ATOM 4728 O O . ALA A 1 603 ? -4.345 -4.999 7.569 1.00 81.19 603 ALA A O 1
ATOM 4729 N N . ILE A 1 604 ? -2.629 -3.742 6.845 1.00 82.69 604 ILE A N 1
ATOM 4730 C CA . ILE A 1 604 ? -2.748 -2.714 7.885 1.00 82.69 604 ILE A CA 1
ATOM 4731 C C . ILE A 1 604 ? -4.087 -1.975 7.739 1.00 82.69 604 ILE A C 1
ATOM 4733 O O . ILE A 1 604 ? -4.807 -1.822 8.724 1.00 82.69 604 ILE A O 1
ATOM 4737 N N . ALA A 1 605 ? -4.494 -1.597 6.525 1.00 78.69 605 ALA A N 1
ATOM 4738 C CA . ALA A 1 605 ? -5.780 -0.947 6.260 1.00 78.69 605 ALA A CA 1
ATOM 4739 C C . ALA A 1 605 ? -6.952 -1.791 6.773 1.00 78.69 605 ALA A C 1
ATOM 4741 O O . ALA A 1 605 ? -7.873 -1.277 7.415 1.00 78.69 605 ALA A O 1
ATOM 4742 N N . LEU A 1 606 ? -6.885 -3.105 6.550 1.00 76.50 606 LEU A N 1
ATOM 4743 C CA . LEU A 1 606 ? -7.873 -4.053 7.047 1.00 76.50 606 LEU A CA 1
ATOM 4744 C C . LEU A 1 606 ? -7.902 -4.100 8.586 1.00 76.50 606 LEU A C 1
ATOM 4746 O O . LEU A 1 606 ? -8.988 -4.071 9.172 1.00 76.50 606 LEU A O 1
ATOM 4750 N N . LEU A 1 607 ? -6.741 -4.097 9.254 1.00 79.62 607 LEU A N 1
ATOM 4751 C CA . LEU A 1 607 ? -6.647 -3.995 10.719 1.00 79.62 607 LEU A CA 1
ATOM 4752 C C . LEU A 1 607 ? -7.327 -2.717 11.233 1.00 79.62 607 LEU A C 1
ATOM 4754 O O . LEU A 1 607 ? -8.134 -2.781 12.163 1.00 79.62 607 LEU A O 1
ATOM 4758 N N . PHE A 1 608 ? -7.052 -1.571 10.604 1.00 76.06 608 PHE A N 1
ATOM 4759 C CA . PHE A 1 608 ? -7.665 -0.284 10.949 1.00 76.06 608 PHE A CA 1
ATOM 4760 C C . PHE A 1 608 ? -9.183 -0.293 10.773 1.00 76.06 608 PHE A C 1
ATOM 4762 O O . PHE A 1 608 ? -9.915 0.247 11.608 1.00 76.06 608 PHE A O 1
ATOM 4769 N N . LEU A 1 609 ? -9.669 -0.945 9.721 1.00 74.38 609 LEU A N 1
ATOM 4770 C CA . LEU A 1 609 ? -11.091 -1.086 9.451 1.00 74.38 609 LEU A CA 1
ATOM 4771 C C . LEU A 1 609 ? -11.793 -1.933 10.523 1.00 74.38 609 LEU A C 1
ATOM 4773 O O . LEU A 1 609 ? -12.816 -1.507 11.070 1.00 74.38 609 LEU A O 1
ATOM 4777 N N . PHE A 1 610 ? -11.224 -3.087 10.891 1.00 75.19 610 PHE A N 1
ATOM 4778 C CA . PHE A 1 610 ? -11.749 -3.923 11.977 1.00 75.19 610 PHE A CA 1
ATOM 4779 C C . PHE A 1 610 ? -11.678 -3.221 13.333 1.00 75.19 610 PHE A C 1
ATOM 4781 O O . PHE A 1 610 ? -12.645 -3.271 14.099 1.00 75.19 610 PHE A O 1
ATOM 4788 N N . ALA A 1 611 ? -10.577 -2.524 13.616 1.00 73.50 611 ALA A N 1
ATOM 4789 C CA . ALA A 1 611 ? -10.424 -1.752 14.839 1.00 73.50 611 ALA A CA 1
ATOM 4790 C C . ALA A 1 611 ? -11.482 -0.644 14.930 1.00 73.50 611 ALA A C 1
ATOM 4792 O O . ALA A 1 611 ? -12.170 -0.529 15.944 1.00 73.50 611 ALA A O 1
ATOM 4793 N N . SER A 1 612 ? -11.689 0.114 13.850 1.00 72.50 612 SER A N 1
ATOM 4794 C CA . SER A 1 612 ? -12.741 1.130 13.757 1.00 72.50 612 SER A CA 1
ATOM 4795 C C . SER A 1 612 ? -14.128 0.538 14.010 1.00 72.50 612 SER A C 1
ATOM 4797 O O . SER A 1 612 ? -14.872 1.027 14.867 1.00 72.50 612 SER A O 1
ATOM 4799 N N . GLY A 1 613 ? -14.443 -0.580 13.347 1.00 71.06 613 GLY A N 1
ATOM 4800 C CA . GLY A 1 613 ? -15.681 -1.321 13.562 1.00 71.06 613 GLY A CA 1
ATOM 4801 C C . GLY A 1 613 ? -15.870 -1.688 15.032 1.00 71.06 613 GLY A C 1
ATOM 4802 O O . GLY A 1 613 ? -16.879 -1.323 15.642 1.00 71.06 613 GLY A O 1
ATOM 4803 N N . ALA A 1 614 ? -14.891 -2.339 15.648 1.00 72.81 614 ALA A N 1
ATOM 4804 C CA . ALA A 1 614 ? -14.986 -2.760 17.038 1.00 72.81 614 ALA A CA 1
ATOM 4805 C C . ALA A 1 614 ? -15.082 -1.583 18.029 1.00 72.81 614 ALA A C 1
ATOM 4807 O O . ALA A 1 614 ? -15.788 -1.707 19.033 1.00 72.81 614 ALA A O 1
ATOM 4808 N N . VAL A 1 615 ? -14.486 -0.417 17.736 1.00 71.88 615 VAL A N 1
ATOM 4809 C CA . VAL A 1 615 ? -14.671 0.791 18.563 1.00 71.88 615 VAL A CA 1
ATOM 4810 C C . VAL A 1 615 ? -16.115 1.253 18.480 1.00 71.88 615 VAL A C 1
ATOM 4812 O O . VAL A 1 615 ? -16.723 1.570 19.505 1.00 71.88 615 VAL A O 1
ATOM 4815 N N . ILE A 1 616 ? -16.681 1.273 17.272 1.00 68.44 616 ILE A N 1
ATOM 4816 C CA . ILE A 1 616 ? -18.093 1.597 17.069 1.00 68.44 616 ILE A CA 1
ATOM 4817 C C . ILE A 1 616 ? -18.960 0.598 17.845 1.00 68.44 616 ILE A C 1
ATOM 4819 O O . ILE A 1 616 ? -19.828 1.027 18.599 1.00 68.44 616 ILE A O 1
ATOM 4823 N N . HIS A 1 617 ? -18.694 -0.710 17.753 1.00 70.25 617 HIS A N 1
ATOM 4824 C CA . HIS A 1 617 ? -19.444 -1.736 18.491 1.00 70.25 617 HIS A CA 1
ATOM 4825 C C . HIS A 1 617 ? -19.391 -1.530 20.007 1.00 70.25 617 HIS A C 1
ATOM 4827 O O . HIS A 1 617 ? -20.417 -1.629 20.688 1.00 70.25 617 HIS A O 1
ATOM 4833 N N . PHE A 1 618 ? -18.197 -1.252 20.536 1.00 70.00 618 PHE A N 1
ATOM 4834 C CA . PHE A 1 618 ? -17.977 -1.007 21.955 1.00 70.00 618 PHE A CA 1
ATOM 4835 C C . PHE A 1 618 ? -18.774 0.218 22.420 1.00 70.00 618 PHE A C 1
ATOM 4837 O O . PHE A 1 618 ? -19.586 0.115 23.340 1.00 70.00 618 PHE A O 1
ATOM 4844 N N . LYS A 1 619 ? -18.633 1.347 21.714 1.00 67.94 619 LYS A N 1
ATOM 4845 C CA . LYS A 1 619 ? -19.344 2.602 22.017 1.00 67.94 619 LYS A CA 1
ATOM 4846 C C . LYS A 1 619 ? -20.861 2.447 21.952 1.00 67.94 619 LYS A C 1
ATOM 4848 O O . LYS A 1 619 ? -21.579 2.972 22.799 1.00 67.94 619 LYS A O 1
ATOM 4853 N N . VAL A 1 620 ? -21.341 1.716 20.951 1.00 64.94 620 VAL A N 1
ATOM 4854 C CA . VAL A 1 620 ? -22.754 1.371 20.767 1.00 64.94 620 VAL A CA 1
ATOM 4855 C C . VAL A 1 620 ? -23.256 0.511 21.934 1.00 64.94 620 VAL A C 1
ATOM 4857 O O . VAL A 1 620 ? -24.348 0.728 22.449 1.00 64.94 620 VAL A O 1
ATOM 4860 N N . SER A 1 621 ? -22.453 -0.439 22.411 1.00 65.88 621 SER A N 1
ATOM 4861 C CA . SER A 1 621 ? -22.842 -1.331 23.510 1.00 65.88 621 SER A CA 1
ATOM 4862 C C . SER A 1 621 ? -22.904 -0.624 24.867 1.00 65.88 621 SER A C 1
ATOM 4864 O O . SER A 1 621 ? -23.838 -0.871 25.629 1.00 65.88 621 SER A O 1
ATOM 4866 N N . GLU A 1 622 ? -21.964 0.277 25.156 1.00 66.56 622 GLU A N 1
ATOM 4867 C CA . GLU A 1 622 ? -21.917 1.033 26.417 1.00 66.56 622 GLU A CA 1
ATOM 4868 C C . GLU A 1 622 ? -23.110 1.998 26.567 1.00 66.56 622 GLU A C 1
ATOM 4870 O O . GLU A 1 622 ? -23.622 2.221 27.664 1.00 66.56 622 GLU A O 1
ATOM 4875 N N . ARG A 1 623 ? -23.601 2.551 25.450 1.00 64.06 623 ARG A N 1
ATOM 4876 C CA . ARG A 1 623 ? -24.637 3.600 25.431 1.00 64.06 623 ARG A CA 1
ATOM 4877 C C . ARG A 1 623 ? -26.063 3.078 25.275 1.00 64.06 623 ARG A C 1
ATOM 4879 O O . ARG A 1 623 ? -27.000 3.878 25.214 1.00 64.06 623 ARG A O 1
ATOM 4886 N N . LEU A 1 624 ? -26.262 1.759 25.271 1.00 68.62 624 LEU A N 1
ATOM 4887 C CA . LEU A 1 624 ? -27.569 1.145 25.021 1.00 68.62 624 LEU A CA 1
ATOM 4888 C C . LEU A 1 624 ? -28.676 1.711 25.930 1.00 68.62 624 LEU A C 1
ATOM 4890 O O . LEU A 1 624 ? -29.761 2.029 25.451 1.00 68.62 624 LEU A O 1
ATOM 4894 N N . GLU A 1 625 ? -28.417 1.893 27.228 1.00 68.38 625 GLU A N 1
ATOM 4895 C CA . GLU A 1 625 ? -29.419 2.428 28.164 1.00 68.38 625 GLU A CA 1
ATOM 4896 C C . GLU A 1 625 ? -29.746 3.909 27.932 1.00 68.38 625 GLU A C 1
ATOM 4898 O O . GLU A 1 625 ? -30.914 4.307 27.984 1.00 68.38 625 GLU A O 1
ATOM 4903 N N . SER A 1 626 ? -28.738 4.750 27.667 1.00 67.44 626 SER A N 1
ATOM 4904 C CA . SER A 1 626 ? -28.979 6.154 27.313 1.00 67.44 626 SER A CA 1
ATOM 4905 C C . SER A 1 626 ? -29.731 6.274 25.993 1.00 67.44 626 SER A C 1
ATOM 4907 O O . SER A 1 626 ? -30.606 7.132 25.860 1.00 67.44 626 SER A O 1
ATOM 4909 N N . ASP A 1 627 ? -29.441 5.384 25.048 1.00 72.44 627 ASP A N 1
ATOM 4910 C CA . ASP A 1 627 ? -30.060 5.384 23.735 1.00 72.44 627 ASP A CA 1
ATOM 4911 C C . ASP A 1 627 ? -31.511 4.920 23.782 1.00 72.44 627 ASP A C 1
ATOM 4913 O O . ASP A 1 627 ? -32.353 5.536 23.130 1.00 72.44 627 ASP A O 1
ATOM 4917 N N . VAL A 1 628 ? -31.834 3.920 24.609 1.00 76.19 628 VAL A N 1
ATOM 4918 C CA . VAL A 1 628 ? -33.223 3.531 24.895 1.00 76.19 628 VAL A CA 1
ATOM 4919 C C . VAL A 1 628 ? -34.003 4.710 25.462 1.00 76.19 628 VAL A C 1
ATOM 4921 O O . VAL A 1 628 ? -35.055 5.039 24.923 1.00 76.19 628 VAL A O 1
ATOM 4924 N N . ARG A 1 629 ? -33.475 5.425 26.466 1.00 74.62 629 ARG A N 1
ATOM 4925 C CA . ARG A 1 629 ? -34.147 6.617 27.024 1.00 74.62 629 ARG A CA 1
ATOM 4926 C C . ARG A 1 629 ? -34.425 7.684 25.959 1.00 74.62 629 ARG A C 1
ATOM 4928 O O . ARG A 1 629 ? -35.516 8.256 25.920 1.00 74.62 629 ARG A O 1
ATOM 4935 N N . GLN A 1 630 ? -33.459 7.942 25.079 1.00 72.31 630 GLN A N 1
ATOM 4936 C CA . GLN A 1 630 ? -33.611 8.925 24.005 1.00 72.31 630 GLN A CA 1
ATOM 4937 C C . GLN A 1 630 ? -34.617 8.481 22.936 1.00 72.31 630 GLN A C 1
ATOM 4939 O O . GLN A 1 630 ? -35.439 9.301 22.520 1.00 72.31 630 GLN A O 1
ATOM 4944 N N . VAL A 1 631 ? -34.591 7.211 22.521 1.00 74.56 631 VAL A N 1
ATOM 4945 C CA . VAL A 1 631 ? -35.528 6.658 21.530 1.00 74.56 631 VAL A CA 1
ATOM 4946 C C . VAL A 1 631 ? -36.946 6.581 22.086 1.00 74.56 631 VAL A C 1
ATOM 4948 O O . VAL A 1 631 ? -37.877 6.926 21.367 1.00 74.56 631 VAL A O 1
ATOM 4951 N N . THR A 1 632 ? -37.132 6.257 23.368 1.00 78.88 632 THR A N 1
ATOM 4952 C CA . THR A 1 632 ? -38.447 6.324 24.029 1.00 78.88 632 THR A CA 1
ATOM 4953 C C . THR A 1 632 ? -39.045 7.725 23.926 1.00 78.88 632 THR A C 1
ATOM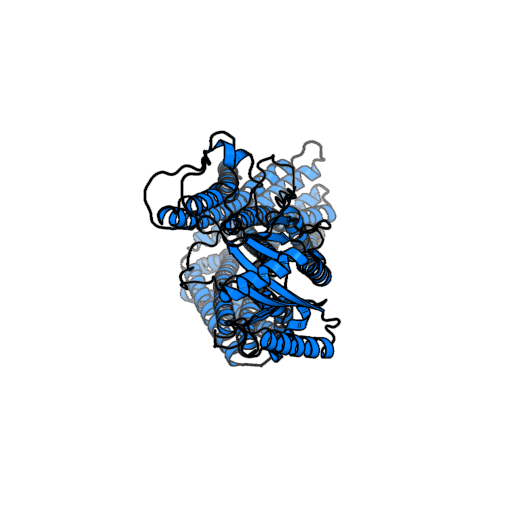 4955 O O . THR A 1 632 ? -40.223 7.880 23.615 1.00 78.88 632 THR A O 1
ATOM 4958 N N . ALA A 1 633 ? -38.236 8.765 24.136 1.00 75.12 633 ALA A N 1
ATOM 4959 C CA . ALA A 1 633 ? -38.690 10.141 23.980 1.00 75.12 633 ALA A CA 1
ATOM 4960 C C . ALA A 1 633 ? -38.956 10.519 22.510 1.00 75.12 633 ALA A C 1
ATOM 4962 O O . ALA A 1 633 ? -39.920 11.225 22.254 1.00 75.12 633 ALA A O 1
ATOM 4963 N N . LEU A 1 634 ? -38.172 10.024 21.545 1.00 74.38 634 LEU A N 1
ATOM 4964 C CA . LEU A 1 634 ? -38.458 10.230 20.115 1.00 74.38 634 LEU A CA 1
ATOM 4965 C C . LEU A 1 634 ? -39.757 9.535 19.682 1.00 74.38 634 LEU A C 1
ATOM 4967 O O . LEU A 1 634 ? -40.541 10.104 18.929 1.00 74.38 634 LEU A O 1
ATOM 4971 N N . ARG A 1 635 ? -40.020 8.334 20.203 1.00 77.94 635 ARG A N 1
ATOM 4972 C CA . ARG A 1 635 ? -41.234 7.556 19.930 1.00 77.94 635 ARG A CA 1
ATOM 4973 C C . ARG A 1 635 ? -42.497 8.236 20.463 1.00 77.94 635 ARG A C 1
ATOM 4975 O O . ARG A 1 635 ? -43.538 8.151 19.826 1.00 77.94 635 ARG A O 1
ATOM 4982 N N . ARG A 1 636 ? -42.401 8.950 21.594 1.00 79.94 636 ARG A N 1
ATOM 4983 C CA . ARG A 1 636 ? -43.497 9.787 22.129 1.00 79.94 636 ARG A CA 1
ATOM 4984 C C . ARG A 1 636 ? -43.844 10.976 21.229 1.00 79.94 636 ARG A C 1
ATOM 4986 O O . ARG A 1 636 ? -44.950 11.483 21.322 1.00 79.94 636 ARG A O 1
ATOM 4993 N N . VAL A 1 637 ? -42.914 11.398 20.375 1.00 73.81 637 VAL A N 1
ATOM 4994 C CA . VAL A 1 637 ? -43.064 12.518 19.432 1.00 73.81 637 VAL A CA 1
ATOM 4995 C C . VAL A 1 637 ? -43.267 11.986 18.000 1.00 73.81 637 VAL A C 1
ATOM 4997 O O . VAL A 1 637 ? -42.885 12.628 17.036 1.00 73.81 637 VAL A O 1
ATOM 5000 N N . GLY A 1 638 ? -43.793 10.765 17.842 1.00 77.94 638 GLY A N 1
ATOM 5001 C CA . GLY A 1 638 ? -44.177 10.219 16.531 1.00 77.94 638 GLY A CA 1
ATOM 5002 C C . GLY A 1 638 ? -43.057 9.579 15.696 1.00 77.94 638 GLY A C 1
ATOM 5003 O O . GLY A 1 638 ? -43.313 9.102 14.591 1.00 77.94 638 GLY A O 1
ATOM 5004 N N . ALA A 1 639 ? -41.812 9.494 16.187 1.00 75.25 639 ALA A N 1
ATOM 5005 C CA . ALA A 1 639 ? -40.731 8.870 15.416 1.00 75.25 639 ALA A CA 1
ATOM 5006 C C . ALA A 1 639 ? -40.977 7.366 15.185 1.00 75.25 639 ALA A C 1
ATOM 5008 O O . ALA A 1 639 ? -41.391 6.659 16.098 1.00 75.25 639 ALA A O 1
ATOM 5009 N N . THR A 1 640 ? -40.647 6.858 13.992 1.00 81.12 640 THR A N 1
ATOM 5010 C CA . THR A 1 640 ? -40.833 5.453 13.591 1.00 81.12 640 THR A CA 1
ATOM 5011 C C . THR A 1 640 ? -39.529 4.649 13.696 1.00 81.12 640 THR A C 1
ATOM 5013 O O . THR A 1 640 ? -38.431 5.211 13.758 1.00 81.12 640 THR A O 1
ATOM 5016 N N . LYS A 1 641 ? -39.620 3.309 13.641 1.00 77.94 641 LYS A N 1
ATOM 5017 C CA . LYS A 1 641 ? -38.448 2.406 13.609 1.00 77.94 641 LYS A CA 1
ATOM 5018 C C . LYS A 1 641 ? -37.505 2.722 12.438 1.00 77.94 641 LYS A C 1
ATOM 5020 O O . LYS A 1 641 ? -36.287 2.634 12.590 1.00 77.94 641 LYS A O 1
ATOM 5025 N N . TRP A 1 642 ? -38.054 3.138 11.294 1.00 71.88 642 TRP A N 1
ATOM 5026 C CA . TRP A 1 642 ? -37.289 3.562 10.117 1.00 71.88 642 TRP A CA 1
ATOM 5027 C C . TRP A 1 642 ? -36.526 4.864 10.353 1.00 71.88 642 TRP A C 1
ATOM 5029 O O . TRP A 1 642 ? -35.344 4.934 10.018 1.00 71.88 642 TRP A O 1
ATOM 5039 N N . HIS A 1 643 ? -37.148 5.850 11.009 1.00 71.88 643 HIS A N 1
ATOM 5040 C CA . HIS A 1 643 ? -36.459 7.080 11.405 1.00 71.88 643 HIS A CA 1
ATOM 5041 C C . HIS A 1 643 ? -35.266 6.774 12.321 1.00 71.88 643 HIS A C 1
ATOM 5043 O O . HIS A 1 643 ? -34.161 7.240 12.060 1.00 71.88 643 HIS A O 1
ATOM 5049 N N . VAL A 1 644 ? -35.445 5.920 13.335 1.00 70.25 644 VAL A N 1
ATOM 5050 C CA . VAL A 1 644 ? -34.359 5.530 14.255 1.00 70.25 644 VAL A CA 1
ATOM 5051 C C . VAL A 1 644 ? -33.237 4.776 13.533 1.00 70.25 644 VAL A C 1
ATOM 5053 O O . VAL A 1 644 ? -32.067 5.048 13.779 1.00 70.25 644 VAL A O 1
ATOM 5056 N N . ARG A 1 645 ? -33.556 3.867 12.605 1.00 73.56 645 ARG A N 1
ATOM 5057 C CA . ARG A 1 645 ? -32.541 3.165 11.798 1.00 73.56 645 ARG A CA 1
ATOM 5058 C C . ARG A 1 645 ? -31.749 4.118 10.901 1.00 73.56 645 ARG A C 1
ATOM 5060 O O . ARG A 1 645 ? -30.523 4.066 10.906 1.00 73.56 645 ARG A O 1
ATOM 5067 N N . GLY A 1 646 ? -32.431 5.009 10.180 1.00 68.81 646 GLY A N 1
ATOM 5068 C CA . GLY A 1 646 ? -31.786 5.979 9.288 1.00 68.81 646 GLY A CA 1
ATOM 5069 C C . GLY A 1 646 ? -30.838 6.933 10.021 1.00 68.81 646 GLY A C 1
ATOM 5070 O O . GLY A 1 646 ? -29.801 7.306 9.477 1.00 68.81 646 GLY A O 1
ATOM 5071 N N . ILE A 1 647 ? -31.156 7.270 11.274 1.00 69.94 647 ILE A N 1
ATOM 5072 C CA . ILE A 1 647 ? -30.304 8.057 12.174 1.00 69.94 647 ILE A CA 1
ATOM 5073 C C . ILE A 1 647 ? -28.936 7.390 12.371 1.00 69.94 647 ILE A C 1
ATOM 5075 O O . ILE A 1 647 ? -27.913 8.001 12.066 1.00 69.94 647 ILE A O 1
ATOM 5079 N N . PHE A 1 648 ? -28.916 6.136 12.826 1.00 69.62 648 PHE A N 1
ATOM 5080 C CA . PHE A 1 648 ? -27.662 5.445 13.125 1.00 69.62 648 PHE A CA 1
ATOM 5081 C C . PHE A 1 648 ? -26.863 5.083 11.863 1.00 69.62 648 PHE A C 1
ATOM 5083 O O . PHE A 1 648 ? -25.635 5.112 11.885 1.00 69.62 648 PHE A O 1
ATOM 5090 N N . VAL A 1 649 ? -27.540 4.762 10.752 1.00 70.75 649 VAL A N 1
ATOM 5091 C CA . VAL A 1 649 ? -26.868 4.457 9.476 1.00 70.75 649 VAL A CA 1
ATOM 5092 C C . VAL A 1 649 ? -26.140 5.688 8.935 1.00 70.75 649 VAL A C 1
ATOM 5094 O O . VAL A 1 649 ? -24.972 5.586 8.573 1.00 70.75 649 VAL A O 1
ATOM 5097 N N . ARG A 1 650 ? -26.785 6.864 8.927 1.00 69.81 650 ARG A N 1
ATOM 5098 C CA . ARG A 1 650 ? -26.140 8.118 8.496 1.00 69.81 650 ARG A CA 1
ATOM 5099 C C . ARG A 1 650 ? -24.962 8.492 9.392 1.00 69.81 650 ARG A C 1
ATOM 5101 O O . ARG A 1 650 ? -23.964 8.999 8.899 1.00 69.81 650 ARG A O 1
ATOM 5108 N N . GLU A 1 651 ? -25.069 8.226 10.689 1.00 68.62 651 GLU A N 1
ATOM 5109 C CA . GLU A 1 651 ? -23.991 8.463 11.647 1.00 68.62 651 GLU A CA 1
ATOM 5110 C C . GLU A 1 651 ? -22.755 7.604 11.360 1.00 68.62 651 GLU A C 1
ATOM 5112 O O . GLU A 1 651 ? -21.652 8.139 11.243 1.00 68.62 651 GLU A O 1
ATOM 5117 N N . ALA A 1 652 ? -22.932 6.298 11.161 1.00 69.25 652 ALA A N 1
ATOM 5118 C CA . ALA A 1 652 ? -21.823 5.428 10.787 1.00 69.25 652 ALA A CA 1
ATOM 5119 C C . ALA A 1 652 ? -21.262 5.749 9.398 1.00 69.25 652 ALA A C 1
ATOM 5121 O O . ALA A 1 652 ? -20.048 5.729 9.222 1.00 69.25 652 ALA A O 1
ATOM 5122 N N . ALA A 1 653 ? -22.122 6.104 8.438 1.00 71.19 653 ALA A N 1
ATOM 5123 C CA . ALA A 1 653 ? -21.689 6.511 7.105 1.00 71.19 653 ALA A CA 1
ATOM 5124 C C . ALA A 1 653 ? -20.786 7.749 7.165 1.00 71.19 653 ALA A C 1
ATOM 5126 O O . ALA A 1 653 ? -19.720 7.756 6.567 1.00 71.19 653 ALA A O 1
ATOM 5127 N N . VAL A 1 654 ? -21.155 8.774 7.936 1.00 71.94 654 VAL A N 1
ATOM 5128 C CA . VAL A 1 654 ? -20.330 9.979 8.101 1.00 71.94 654 VAL A CA 1
ATOM 5129 C C . VAL A 1 654 ? -18.982 9.661 8.759 1.00 71.94 654 VAL A C 1
ATOM 5131 O O . VAL A 1 654 ? -17.959 10.172 8.314 1.00 71.94 654 VAL A O 1
ATOM 5134 N N . LEU A 1 655 ? -18.963 8.803 9.784 1.00 70.25 655 LEU A N 1
ATOM 5135 C CA . LEU A 1 655 ? -17.730 8.420 10.483 1.00 70.25 655 LEU A CA 1
ATOM 5136 C C . LEU A 1 655 ? -16.782 7.566 9.627 1.00 70.25 655 LEU A C 1
ATOM 5138 O O . LEU A 1 655 ? -15.575 7.627 9.839 1.00 70.25 655 LEU A O 1
ATOM 5142 N N . LEU A 1 656 ? -17.314 6.787 8.682 1.00 70.56 656 LEU A N 1
ATOM 5143 C CA . LEU A 1 656 ? -16.527 5.898 7.820 1.00 70.56 656 LEU A CA 1
ATOM 5144 C C . LEU A 1 656 ? -16.149 6.543 6.477 1.00 70.56 656 LEU A C 1
ATOM 5146 O O . LEU A 1 656 ? -15.063 6.279 5.972 1.00 70.56 656 LEU A O 1
ATOM 5150 N N . LEU A 1 657 ? -16.999 7.408 5.910 1.00 73.88 657 LEU A N 1
ATOM 5151 C CA . LEU A 1 657 ? -16.774 8.028 4.596 1.00 73.88 657 LEU A CA 1
ATOM 5152 C C . LEU A 1 657 ? -15.977 9.335 4.662 1.00 73.88 657 LEU A C 1
ATOM 5154 O O . LEU A 1 657 ? -15.176 9.596 3.771 1.00 73.88 657 LEU A O 1
ATOM 5158 N N . ALA A 1 658 ? -16.168 10.168 5.692 1.00 75.69 658 ALA A N 1
ATOM 5159 C CA . ALA A 1 658 ? -15.431 11.433 5.805 1.00 75.69 658 ALA A CA 1
ATOM 5160 C C . ALA A 1 658 ? -13.895 11.264 5.807 1.00 75.69 658 ALA A C 1
ATOM 5162 O O . ALA A 1 658 ? -13.227 12.024 5.108 1.00 75.69 658 ALA A O 1
ATOM 5163 N N . PRO A 1 659 ? -13.311 10.284 6.523 1.00 77.62 659 PRO A N 1
ATOM 5164 C CA . PRO A 1 659 ? -11.863 10.096 6.532 1.00 77.62 659 PRO A CA 1
ATOM 5165 C C . PRO A 1 659 ? -11.349 9.509 5.215 1.00 77.62 659 PRO A C 1
ATOM 5167 O O . PRO A 1 659 ? -10.248 9.827 4.788 1.00 77.62 659 PRO A O 1
ATOM 5170 N N . PHE A 1 660 ? -12.173 8.706 4.542 1.00 75.56 660 PHE A N 1
ATOM 5171 C CA . PHE A 1 660 ? -11.867 8.168 3.223 1.00 75.56 660 PHE A CA 1
ATOM 5172 C C . PHE A 1 660 ? -11.779 9.268 2.157 1.00 75.56 660 PHE A C 1
ATOM 5174 O O . PHE A 1 660 ? -10.796 9.343 1.427 1.00 75.56 660 PHE A O 1
ATOM 5181 N N . LEU A 1 661 ? -12.770 10.167 2.114 1.00 79.31 661 LEU A N 1
ATOM 5182 C CA . LEU A 1 661 ? -12.754 11.322 1.211 1.00 79.31 661 LEU A CA 1
ATOM 5183 C C . LEU A 1 661 ? -11.563 12.241 1.490 1.00 79.31 661 LEU A C 1
ATOM 5185 O O . LEU A 1 661 ? -10.962 12.773 0.565 1.00 79.31 661 LEU A O 1
ATOM 5189 N N . LEU A 1 662 ? -11.210 12.419 2.763 1.00 84.94 662 LEU A N 1
ATOM 5190 C CA . LEU A 1 662 ? -10.045 13.208 3.136 1.00 84.94 662 LEU A CA 1
ATOM 5191 C C . LEU A 1 662 ? -8.736 12.538 2.673 1.00 84.94 662 LEU A C 1
ATOM 5193 O O . LEU A 1 662 ? -7.900 13.209 2.073 1.00 84.94 662 LEU A O 1
ATOM 5197 N N . GLY A 1 663 ? -8.610 11.217 2.849 1.00 81.62 663 GLY A N 1
ATOM 5198 C CA . GLY A 1 663 ? -7.493 10.428 2.318 1.00 81.62 663 GLY A CA 1
ATOM 5199 C C . GLY A 1 663 ? -7.369 10.490 0.790 1.00 81.62 663 GLY A C 1
ATOM 5200 O O . GLY A 1 663 ? -6.259 10.483 0.268 1.00 81.62 663 GLY A O 1
ATOM 5201 N N . MET A 1 664 ? -8.485 10.643 0.067 1.00 80.06 664 MET A N 1
ATOM 5202 C CA . MET A 1 664 ? -8.481 10.892 -1.384 1.00 80.06 664 MET A CA 1
ATOM 5203 C C . MET A 1 664 ? -7.761 12.172 -1.757 1.00 80.06 664 MET A C 1
ATOM 5205 O O . MET A 1 664 ? -6.917 12.172 -2.651 1.00 80.06 664 MET A O 1
ATOM 5209 N N . VAL A 1 665 ? -8.068 13.252 -1.047 1.00 86.44 665 VAL A N 1
ATOM 5210 C CA . VAL A 1 665 ? -7.426 14.539 -1.298 1.00 86.44 665 VAL A CA 1
ATOM 5211 C C . VAL A 1 665 ? -5.945 14.478 -0.921 1.00 86.44 665 VAL A C 1
ATOM 5213 O O . VAL A 1 665 ? -5.117 14.945 -1.696 1.00 86.44 665 VAL A O 1
ATOM 5216 N N . HIS A 1 666 ? -5.592 13.859 0.213 1.00 88.44 666 HIS A N 1
ATOM 5217 C CA . HIS A 1 666 ? -4.188 13.679 0.596 1.00 88.44 666 HIS A CA 1
ATOM 5218 C C . HIS A 1 666 ? -3.398 12.884 -0.444 1.00 88.44 666 HIS A C 1
ATOM 5220 O O . HIS A 1 666 ? -2.304 13.295 -0.811 1.00 88.44 666 HIS A O 1
ATOM 5226 N N . SER A 1 667 ? -3.955 11.773 -0.935 1.00 84.06 667 SER A N 1
ATOM 5227 C CA . SER A 1 667 ? -3.274 10.906 -1.899 1.00 84.06 667 SER A CA 1
ATOM 5228 C C . SER A 1 667 ? -3.039 11.615 -3.226 1.00 84.06 667 SER A C 1
ATOM 5230 O O . SER A 1 667 ? -1.954 11.482 -3.781 1.00 84.06 667 SER A O 1
ATOM 5232 N N . ALA A 1 668 ? -4.010 12.402 -3.703 1.00 82.12 668 ALA A N 1
ATOM 5233 C CA . ALA A 1 668 ? -3.842 13.199 -4.914 1.00 82.12 668 ALA A CA 1
ATOM 5234 C C . ALA A 1 668 ? -2.704 14.220 -4.760 1.00 82.12 668 ALA A C 1
ATOM 5236 O O . ALA A 1 668 ? -1.838 14.308 -5.623 1.00 82.12 668 ALA A O 1
ATOM 5237 N N . VAL A 1 669 ? -2.672 14.954 -3.641 1.00 86.12 669 VAL A N 1
ATOM 5238 C CA . VAL A 1 669 ? -1.626 15.954 -3.367 1.00 86.12 669 VAL A CA 1
ATOM 5239 C C . VAL A 1 669 ? -0.249 15.301 -3.213 1.00 86.12 669 VAL A C 1
ATOM 5241 O O . VAL A 1 669 ? 0.719 15.797 -3.778 1.00 86.12 669 VAL A O 1
ATOM 5244 N N . ALA A 1 670 ? -0.160 14.175 -2.501 1.00 83.44 670 ALA A N 1
ATOM 5245 C CA . ALA A 1 670 ? 1.090 13.433 -2.338 1.00 83.44 670 ALA A CA 1
ATOM 5246 C C . ALA A 1 670 ? 1.602 12.853 -3.666 1.00 83.44 670 ALA A C 1
ATOM 5248 O O . ALA A 1 670 ? 2.805 12.829 -3.905 1.00 83.44 670 ALA A O 1
ATOM 5249 N N . LEU A 1 671 ? 0.699 12.407 -4.547 1.00 78.12 671 LEU A N 1
ATOM 5250 C CA . LEU A 1 671 ? 1.073 11.905 -5.867 1.00 78.12 671 LEU A CA 1
ATOM 5251 C C . LEU A 1 671 ? 1.555 13.032 -6.792 1.00 78.12 671 LEU A C 1
ATOM 5253 O O . LEU A 1 671 ? 2.476 12.803 -7.566 1.00 78.12 671 LEU A O 1
ATOM 5257 N N . ILE A 1 672 ? 0.984 14.238 -6.688 1.00 78.38 672 ILE A N 1
ATOM 5258 C CA . ILE A 1 672 ? 1.485 15.428 -7.399 1.00 78.38 672 ILE A CA 1
ATOM 5259 C C . ILE A 1 672 ? 2.925 15.734 -6.971 1.00 78.38 672 ILE A C 1
ATOM 5261 O O . ILE A 1 672 ? 3.794 15.836 -7.832 1.00 78.38 672 ILE A O 1
ATOM 5265 N N . ASP A 1 673 ? 3.177 15.810 -5.661 1.00 80.44 673 ASP A N 1
ATOM 5266 C CA . ASP A 1 673 ? 4.518 16.041 -5.105 1.00 80.44 673 ASP A CA 1
ATOM 5267 C C . ASP A 1 673 ? 5.514 14.963 -5.581 1.00 80.44 673 ASP A C 1
ATOM 5269 O O . ASP A 1 673 ? 6.575 15.268 -6.123 1.00 80.44 673 ASP A O 1
ATOM 5273 N N . TRP A 1 674 ? 5.123 13.687 -5.518 1.00 78.00 674 TRP A N 1
ATOM 5274 C CA . TRP A 1 674 ? 5.939 12.573 -6.007 1.00 78.00 674 TRP A CA 1
ATOM 5275 C C . TRP A 1 674 ? 6.251 12.642 -7.509 1.00 78.00 674 TRP A C 1
ATOM 5277 O O . TRP A 1 674 ? 7.396 12.447 -7.911 1.00 78.00 674 TRP A O 1
ATOM 5287 N N . VAL A 1 675 ? 5.247 12.892 -8.356 1.00 69.25 675 VAL A N 1
ATOM 5288 C CA . VAL A 1 675 ? 5.452 12.977 -9.812 1.00 69.25 675 VAL A CA 1
ATOM 5289 C C . VAL A 1 675 ? 6.407 14.120 -10.141 1.00 69.25 675 VAL A C 1
ATOM 5291 O O . VAL A 1 675 ? 7.315 13.926 -10.943 1.00 69.25 675 VAL A O 1
ATOM 5294 N N . SER A 1 676 ? 6.262 15.262 -9.466 1.00 70.62 676 SER A N 1
ATOM 5295 C CA . SER A 1 676 ? 7.170 16.396 -9.642 1.00 70.62 676 SER A CA 1
ATOM 5296 C C . SER A 1 676 ? 8.589 16.134 -9.122 1.00 70.62 676 SER A C 1
ATOM 5298 O O . SER A 1 676 ? 9.549 16.619 -9.707 1.00 70.62 676 SER A O 1
ATOM 5300 N N . MET A 1 677 ? 8.752 15.305 -8.084 1.00 66.06 677 MET A N 1
ATOM 5301 C CA . MET A 1 677 ? 10.069 14.860 -7.613 1.00 66.06 677 MET A CA 1
ATOM 5302 C C . MET A 1 677 ? 10.802 14.023 -8.673 1.00 66.06 677 MET A C 1
ATOM 5304 O O . MET A 1 677 ? 12.005 14.177 -8.859 1.00 66.06 677 MET A O 1
ATOM 5308 N N . LEU A 1 678 ? 10.087 13.130 -9.363 1.00 60.50 678 LEU A N 1
ATOM 5309 C CA . LEU A 1 678 ? 10.667 12.214 -10.353 1.00 60.50 678 LEU A CA 1
ATOM 5310 C C . LEU A 1 678 ? 10.949 12.861 -11.718 1.00 60.50 678 LEU A C 1
ATOM 5312 O O . LEU A 1 678 ? 11.757 12.357 -12.493 1.00 60.50 678 LEU A O 1
ATOM 5316 N N . ASP A 1 679 ? 10.308 13.985 -12.011 1.00 54.38 679 ASP A N 1
ATOM 5317 C CA . ASP A 1 679 ? 10.461 14.777 -13.239 1.00 54.38 679 ASP A CA 1
ATOM 5318 C C . ASP A 1 679 ? 11.915 15.223 -13.512 1.00 54.38 679 ASP A C 1
ATOM 5320 O O . ASP A 1 679 ? 12.339 15.458 -14.641 1.00 54.38 679 ASP A O 1
ATOM 5324 N N . MET A 1 680 ? 12.707 15.281 -12.448 1.00 47.16 680 MET A N 1
ATOM 5325 C CA . MET A 1 680 ? 14.025 15.907 -12.371 1.00 47.16 680 MET A CA 1
ATOM 5326 C C . MET A 1 680 ? 15.147 15.129 -13.051 1.00 47.16 680 MET A C 1
ATOM 5328 O O . MET A 1 680 ? 16.163 15.705 -13.430 1.00 47.16 680 MET A O 1
ATOM 5332 N N . GLU A 1 681 ? 14.955 13.829 -13.262 1.00 44.09 681 GLU A N 1
ATOM 5333 C CA . GLU A 1 681 ? 15.870 13.030 -14.078 1.00 44.09 681 GLU A CA 1
ATOM 5334 C C . GLU A 1 681 ? 15.465 13.020 -15.564 1.00 44.09 681 GLU A C 1
ATOM 5336 O O . GLU A 1 681 ? 16.153 12.411 -16.378 1.00 44.09 681 GLU A O 1
ATOM 5341 N N . ALA A 1 682 ? 14.367 13.694 -15.951 1.00 46.25 682 ALA A N 1
ATOM 5342 C CA . ALA A 1 682 ? 13.744 13.602 -17.278 1.00 46.25 682 ALA A CA 1
ATOM 5343 C C . ALA A 1 682 ? 13.399 12.146 -17.676 1.00 46.25 682 ALA A C 1
ATOM 5345 O O . ALA A 1 682 ? 13.333 11.787 -18.846 1.00 46.25 682 ALA A O 1
ATOM 5346 N N . VAL A 1 683 ? 13.198 11.278 -16.687 1.00 46.06 683 VAL A N 1
ATOM 5347 C CA . VAL A 1 683 ? 13.060 9.822 -16.848 1.00 46.06 683 VAL A CA 1
ATOM 5348 C C . VAL A 1 683 ? 11.586 9.376 -16.734 1.00 46.06 683 VAL A C 1
ATOM 5350 O O . VAL A 1 683 ? 11.261 8.226 -17.028 1.00 46.06 683 VAL A O 1
ATOM 5353 N N . PHE A 1 684 ? 10.658 10.275 -16.363 1.00 51.78 684 PHE A N 1
ATOM 5354 C CA . PHE A 1 684 ? 9.284 9.924 -15.975 1.00 51.78 684 PHE A CA 1
ATOM 5355 C C . PHE A 1 684 ? 8.186 10.735 -16.691 1.00 51.78 684 PHE A C 1
ATOM 5357 O O . PHE A 1 684 ? 8.329 11.920 -16.959 1.00 51.78 684 PHE A O 1
ATOM 5364 N N . ASP A 1 685 ? 7.053 10.083 -16.987 1.00 51.59 685 ASP A N 1
ATOM 5365 C CA . ASP A 1 685 ? 5.983 10.654 -17.819 1.00 51.59 685 ASP A CA 1
ATOM 5366 C C . ASP A 1 685 ? 5.054 11.622 -17.058 1.00 51.59 685 ASP A C 1
ATOM 5368 O O . ASP A 1 685 ? 4.217 11.185 -16.259 1.00 51.59 685 ASP A O 1
ATOM 5372 N N . ARG A 1 686 ? 5.138 12.927 -17.357 1.00 52.38 686 ARG A N 1
ATOM 5373 C CA . ARG A 1 686 ? 4.242 13.971 -16.811 1.00 52.38 686 ARG A CA 1
ATOM 5374 C C . ARG A 1 686 ? 2.763 13.792 -17.172 1.00 52.38 686 ARG A C 1
ATOM 5376 O O . ARG A 1 686 ? 1.901 14.292 -16.456 1.00 52.38 686 ARG A O 1
ATOM 5383 N N . ASN A 1 687 ? 2.443 13.063 -18.240 1.00 53.66 687 ASN A N 1
ATOM 5384 C CA . ASN A 1 687 ? 1.069 12.839 -18.709 1.00 53.66 687 ASN A CA 1
ATOM 5385 C C . ASN A 1 687 ? 0.384 11.685 -17.990 1.00 53.66 687 ASN A C 1
ATOM 5387 O O . ASN A 1 687 ? -0.644 11.178 -18.445 1.00 53.66 687 ASN A O 1
ATOM 5391 N N . PHE A 1 688 ? 0.967 11.207 -16.892 1.00 61.38 688 PHE A N 1
ATOM 5392 C CA . PHE A 1 688 ? 0.244 10.319 -16.009 1.00 61.38 688 PHE A CA 1
ATOM 5393 C C . PHE A 1 688 ? -1.042 11.018 -15.565 1.00 61.38 688 PHE A C 1
ATOM 5395 O O . PHE A 1 688 ? -1.009 12.052 -14.904 1.00 61.38 688 PHE A O 1
ATOM 5402 N N . ASP A 1 689 ? -2.187 10.455 -15.948 1.00 67.38 689 ASP A N 1
ATOM 5403 C CA . ASP A 1 689 ? -3.514 10.916 -15.544 1.00 67.38 689 ASP A CA 1
ATOM 5404 C C . ASP A 1 689 ? -3.697 10.709 -14.028 1.00 67.38 689 ASP A C 1
ATOM 5406 O O . ASP A 1 689 ? -4.335 9.752 -13.585 1.00 67.38 689 ASP A O 1
ATOM 5410 N N . ILE A 1 690 ? -3.096 11.592 -13.218 1.00 67.00 690 ILE A N 1
ATOM 5411 C CA . ILE A 1 690 ? -3.103 11.546 -11.747 1.00 67.00 690 ILE A CA 1
ATOM 5412 C C . ILE A 1 690 ? -4.546 11.506 -11.249 1.00 67.00 690 ILE A C 1
ATOM 5414 O O . ILE A 1 690 ? -4.889 10.688 -10.394 1.00 67.00 690 ILE A O 1
ATOM 5418 N N . TRP A 1 691 ? -5.410 12.369 -11.787 1.00 66.88 691 TRP A N 1
ATOM 5419 C CA . TRP A 1 691 ? -6.784 12.522 -11.318 1.00 66.88 691 TRP A CA 1
ATOM 5420 C C . TRP A 1 691 ? -7.662 11.332 -11.685 1.00 66.88 691 TRP A C 1
ATOM 5422 O O . TRP A 1 691 ? -8.348 10.801 -10.809 1.00 66.88 691 TRP A O 1
ATOM 5432 N N . GLY A 1 692 ? -7.629 10.869 -12.934 1.00 69.31 692 GLY A N 1
ATOM 5433 C CA . GLY A 1 692 ? -8.394 9.701 -13.349 1.00 69.31 692 GLY A CA 1
ATOM 5434 C C . GLY A 1 692 ? -7.848 8.412 -12.741 1.00 69.31 692 GLY A C 1
ATOM 5435 O O . GLY A 1 692 ? -8.636 7.548 -12.354 1.00 69.31 692 GLY A O 1
ATOM 5436 N N . PHE A 1 693 ? -6.532 8.288 -12.546 1.00 72.19 693 PHE A N 1
ATOM 5437 C CA . PHE A 1 693 ? -5.946 7.169 -11.806 1.00 72.19 693 PHE A CA 1
ATOM 5438 C C . PHE A 1 693 ? -6.391 7.167 -10.344 1.00 72.19 693 PHE A C 1
ATOM 5440 O O . PHE A 1 693 ? -6.914 6.161 -9.863 1.00 72.19 693 PHE A O 1
ATOM 5447 N N . THR A 1 694 ? -6.246 8.301 -9.652 1.00 69.62 694 THR A N 1
ATOM 5448 C CA . THR A 1 694 ? -6.671 8.447 -8.255 1.00 69.62 694 THR A CA 1
ATOM 5449 C C . THR A 1 694 ? -8.159 8.137 -8.139 1.00 69.62 694 THR A C 1
ATOM 5451 O O . THR A 1 694 ? -8.555 7.333 -7.303 1.00 69.62 694 THR A O 1
ATOM 5454 N N . TYR A 1 695 ? -8.993 8.671 -9.033 1.00 72.06 695 TYR A N 1
ATOM 5455 C CA . TYR A 1 695 ? -10.423 8.378 -9.064 1.00 72.06 695 TYR A CA 1
ATOM 5456 C C . TYR A 1 695 ? -10.726 6.880 -9.231 1.00 72.06 695 TYR A C 1
ATOM 5458 O O . TYR A 1 695 ? -11.511 6.338 -8.452 1.00 72.06 695 TYR A O 1
ATOM 5466 N N . ARG A 1 696 ? -10.093 6.187 -10.191 1.00 78.75 696 ARG A N 1
ATOM 5467 C CA . ARG A 1 696 ? -10.288 4.740 -10.423 1.00 78.75 696 ARG A CA 1
ATOM 5468 C C . ARG A 1 696 ? -9.874 3.907 -9.204 1.00 78.75 696 ARG A C 1
ATOM 5470 O O . ARG A 1 696 ? -10.626 3.027 -8.781 1.00 78.75 696 ARG A O 1
ATOM 5477 N N . THR A 1 697 ? -8.727 4.220 -8.604 1.00 74.12 697 THR A N 1
ATOM 5478 C CA . THR A 1 697 ? -8.210 3.536 -7.408 1.00 74.12 697 THR A CA 1
ATOM 5479 C C . THR A 1 697 ? -9.120 3.765 -6.199 1.00 74.12 697 THR A C 1
ATOM 5481 O O . THR A 1 697 ? -9.497 2.816 -5.503 1.00 74.12 697 THR A O 1
ATOM 5484 N N . PHE A 1 698 ? -9.572 5.005 -5.992 1.00 72.88 698 PHE A N 1
ATOM 5485 C CA . PHE A 1 698 ? -10.515 5.339 -4.927 1.00 72.88 698 PHE A CA 1
ATOM 5486 C C . PHE A 1 698 ? -11.892 4.724 -5.152 1.00 72.88 698 PHE A C 1
ATOM 5488 O O . PHE A 1 698 ? -12.504 4.281 -4.188 1.00 72.88 698 PHE A O 1
ATOM 5495 N N . LEU A 1 699 ? -12.387 4.619 -6.385 1.00 77.19 699 LEU A N 1
ATOM 5496 C CA . LEU A 1 699 ? -13.654 3.940 -6.653 1.00 77.19 699 LEU A CA 1
ATOM 5497 C C . LEU A 1 699 ? -13.593 2.467 -6.219 1.00 77.19 699 LEU A C 1
ATOM 5499 O O . LEU A 1 699 ? -14.499 1.995 -5.532 1.00 77.19 699 LEU A O 1
ATOM 5503 N N . GLY A 1 700 ? -12.497 1.768 -6.533 1.00 73.31 700 GLY A N 1
ATOM 5504 C CA . GLY A 1 700 ? -12.267 0.390 -6.088 1.00 73.31 700 GLY A CA 1
ATOM 5505 C C . GLY A 1 700 ? -12.265 0.252 -4.560 1.00 73.31 700 GLY A C 1
ATOM 5506 O O . GLY A 1 700 ? -12.975 -0.591 -4.004 1.00 73.31 700 GLY A O 1
ATOM 5507 N N . MET A 1 701 ? -11.542 1.130 -3.857 1.00 73.19 701 MET A N 1
ATOM 5508 C CA . MET A 1 701 ? -11.535 1.137 -2.389 1.00 73.19 701 MET A CA 1
ATOM 5509 C C . MET A 1 701 ? -12.879 1.545 -1.778 1.00 73.19 701 MET A C 1
ATOM 5511 O O . MET A 1 701 ? -13.296 0.966 -0.775 1.00 73.19 701 MET A O 1
ATOM 5515 N N . ALA A 1 702 ? -13.580 2.509 -2.376 1.00 71.12 702 ALA A N 1
ATOM 5516 C CA . ALA A 1 702 ? -14.886 2.975 -1.923 1.00 71.12 702 ALA A CA 1
ATOM 5517 C C . ALA A 1 702 ? -15.928 1.859 -2.000 1.00 71.12 702 ALA A C 1
ATOM 5519 O O . ALA A 1 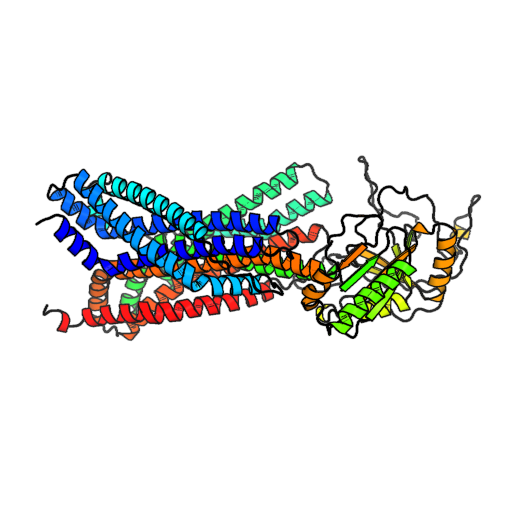702 ? -16.757 1.743 -1.100 1.00 71.12 702 ALA A O 1
ATOM 5520 N N . LEU A 1 703 ? -15.868 1.014 -3.034 1.00 76.06 703 LEU A N 1
ATOM 5521 C CA . LEU A 1 703 ? -16.705 -0.180 -3.145 1.00 76.06 703 LEU A CA 1
ATOM 5522 C C . LEU A 1 703 ? -16.379 -1.194 -2.041 1.00 76.06 703 LEU A C 1
ATOM 5524 O O . LEU A 1 703 ? -17.297 -1.706 -1.402 1.00 76.06 703 LEU A O 1
ATOM 5528 N N . GLY A 1 704 ? -15.095 -1.429 -1.752 1.00 68.12 704 GLY A N 1
ATOM 5529 C CA . GLY A 1 704 ? -14.664 -2.314 -0.663 1.00 68.12 704 GLY A CA 1
ATOM 5530 C C . GLY A 1 704 ? -15.098 -1.816 0.721 1.00 68.12 704 GLY A C 1
ATOM 5531 O O . GLY A 1 704 ? -15.713 -2.550 1.496 1.00 68.12 704 GLY A O 1
ATOM 5532 N N . ILE A 1 705 ? -14.855 -0.540 1.023 1.00 67.81 705 ILE A N 1
ATOM 5533 C CA . ILE A 1 705 ? -15.289 0.096 2.274 1.00 67.81 705 ILE A CA 1
ATOM 5534 C C . ILE A 1 705 ? -16.813 0.158 2.334 1.00 67.81 705 ILE A C 1
ATOM 5536 O O . ILE A 1 705 ? -17.388 -0.119 3.381 1.00 67.81 705 ILE A O 1
ATOM 5540 N N . GLY A 1 706 ? -17.481 0.471 1.225 1.00 66.44 706 GLY A N 1
ATOM 5541 C CA . GLY A 1 706 ? -18.934 0.484 1.100 1.00 66.44 706 GLY A CA 1
ATOM 5542 C C . GLY A 1 706 ? -19.552 -0.882 1.385 1.00 66.44 706 GLY A C 1
ATOM 5543 O O . GLY A 1 706 ? -20.535 -0.956 2.120 1.00 66.44 706 GLY A O 1
ATOM 5544 N N . LEU A 1 707 ? -18.938 -1.966 0.903 1.00 70.25 707 LEU A N 1
ATOM 5545 C CA . LEU A 1 707 ? -19.321 -3.336 1.240 1.00 70.25 707 LEU A CA 1
ATOM 5546 C C . LEU A 1 707 ? -19.153 -3.596 2.738 1.00 70.25 707 LEU A C 1
ATOM 5548 O O . LEU A 1 707 ? -20.073 -4.107 3.374 1.00 70.25 707 LEU A O 1
ATOM 5552 N N . VAL A 1 708 ? -18.029 -3.194 3.335 1.00 65.56 708 VAL A N 1
ATOM 5553 C CA . VAL A 1 708 ? -17.820 -3.354 4.780 1.00 65.56 708 VAL A CA 1
ATOM 5554 C C . VAL A 1 708 ? -18.819 -2.521 5.579 1.00 65.56 708 VAL A C 1
ATOM 5556 O O . VAL A 1 708 ? -19.402 -3.033 6.527 1.00 65.56 708 VAL A O 1
ATOM 5559 N N . VAL A 1 709 ? -19.111 -1.283 5.179 1.00 64.75 709 VAL A N 1
ATOM 5560 C CA . VAL A 1 709 ? -20.149 -0.435 5.784 1.00 64.75 709 VAL A CA 1
ATOM 5561 C C . VAL A 1 709 ? -21.529 -1.075 5.629 1.00 64.75 709 VAL A C 1
ATOM 5563 O O . VAL A 1 709 ? -22.325 -1.020 6.562 1.00 64.75 709 VAL A O 1
ATOM 5566 N N . ALA A 1 710 ? -21.831 -1.698 4.491 1.00 65.38 710 ALA A N 1
ATOM 5567 C CA . ALA A 1 710 ? -23.110 -2.355 4.242 1.00 65.38 710 ALA A CA 1
ATOM 5568 C C . ALA A 1 710 ? -23.267 -3.629 5.083 1.00 65.38 710 ALA A C 1
ATOM 5570 O O . ALA A 1 710 ? -24.297 -3.810 5.732 1.00 65.38 710 ALA A O 1
ATOM 5571 N N . VAL A 1 711 ? -22.236 -4.475 5.147 1.00 66.00 711 VAL A N 1
ATOM 5572 C CA . VAL A 1 711 ? -22.216 -5.696 5.966 1.00 66.00 711 VAL A CA 1
ATOM 5573 C C . VAL A 1 711 ? -22.242 -5.335 7.450 1.00 66.00 711 VAL A C 1
ATOM 5575 O O . VAL A 1 711 ? -23.070 -5.838 8.209 1.00 66.00 711 VAL A O 1
ATOM 5578 N N . TYR A 1 712 ? -21.387 -4.407 7.872 1.00 64.75 712 TYR A N 1
ATOM 5579 C CA . TYR A 1 712 ? -21.251 -3.995 9.263 1.00 64.75 712 TYR A CA 1
ATOM 5580 C C . TYR A 1 712 ? -22.436 -3.147 9.739 1.00 64.75 712 TYR A C 1
ATOM 5582 O O . TYR A 1 712 ? -23.037 -3.420 10.779 1.00 64.75 712 TYR A O 1
ATOM 5590 N N . GLY A 1 713 ? -22.837 -2.143 8.963 1.00 61.66 713 GLY A N 1
ATOM 5591 C CA . GLY A 1 713 ? -24.003 -1.304 9.231 1.00 61.66 713 GLY A CA 1
ATOM 5592 C C . GLY A 1 713 ? -25.318 -2.079 9.125 1.00 61.66 713 GLY A C 1
ATOM 5593 O O . GLY A 1 713 ? -26.198 -1.939 9.978 1.00 61.66 713 GLY A O 1
ATOM 5594 N N . GLY A 1 714 ? -25.436 -2.979 8.153 1.00 61.72 714 GLY A N 1
ATOM 5595 C CA . GLY A 1 714 ? -26.578 -3.880 8.022 1.00 61.72 714 GLY A CA 1
ATOM 5596 C C . GLY A 1 714 ? -26.682 -4.878 9.177 1.00 61.72 714 GLY A C 1
ATOM 5597 O O . GLY A 1 714 ? -27.764 -5.074 9.724 1.00 61.72 714 GLY A O 1
ATOM 5598 N N . ALA A 1 715 ? -25.577 -5.480 9.622 1.00 63.62 715 ALA A N 1
ATOM 5599 C CA . ALA A 1 715 ? -25.618 -6.491 10.679 1.00 63.62 715 ALA A CA 1
ATOM 5600 C C . ALA A 1 715 ? -25.634 -5.895 12.094 1.00 63.62 715 ALA A C 1
ATOM 5602 O O . ALA A 1 715 ? -26.406 -6.340 12.943 1.00 63.62 715 ALA A O 1
ATOM 5603 N N . VAL A 1 716 ? -24.802 -4.894 12.383 1.00 66.38 716 VAL A N 1
ATOM 5604 C CA . VAL A 1 716 ? -24.613 -4.369 13.744 1.00 66.38 716 VAL A CA 1
ATOM 5605 C C . VAL A 1 716 ? -25.593 -3.244 14.034 1.00 66.38 716 VAL A C 1
ATOM 5607 O O . VAL A 1 716 ? -26.336 -3.309 15.016 1.00 66.38 716 VAL A O 1
ATOM 5610 N N . ILE A 1 717 ? -25.650 -2.236 13.164 1.00 66.62 717 ILE A N 1
ATOM 5611 C CA . ILE A 1 717 ? -26.450 -1.030 13.405 1.00 66.62 717 ILE A CA 1
ATOM 5612 C C . ILE A 1 717 ? -27.940 -1.331 13.268 1.00 66.62 717 ILE A C 1
ATOM 5614 O O . ILE A 1 717 ? -28.735 -0.911 14.110 1.00 66.62 717 ILE A O 1
ATOM 5618 N N . TYR A 1 718 ? -28.333 -2.118 12.266 1.00 71.38 718 TYR A N 1
ATOM 5619 C CA . TYR A 1 718 ? -29.736 -2.488 12.073 1.00 71.38 718 TYR A CA 1
ATOM 5620 C C . TYR A 1 718 ? -30.283 -3.334 13.232 1.00 71.38 718 TYR A C 1
ATOM 5622 O O . TYR A 1 718 ? -31.408 -3.104 13.696 1.00 71.38 718 TYR A O 1
ATOM 5630 N N . ARG A 1 719 ? -29.477 -4.282 13.744 1.00 73.12 719 ARG A N 1
ATOM 5631 C CA . ARG A 1 719 ? -29.817 -5.085 14.932 1.00 73.12 719 ARG A CA 1
ATOM 5632 C C . ARG A 1 719 ? -29.822 -4.232 16.197 1.00 73.12 719 ARG A C 1
ATOM 5634 O O . ARG A 1 719 ? -30.711 -4.400 17.028 1.00 73.12 719 ARG A O 1
ATOM 5641 N N . TYR A 1 720 ? -28.873 -3.309 16.346 1.00 73.31 720 TYR A N 1
ATOM 5642 C CA . TYR A 1 720 ? -28.808 -2.398 17.488 1.00 73.31 720 TYR A CA 1
ATOM 5643 C C . TYR A 1 720 ? -30.021 -1.462 17.551 1.00 73.31 720 TYR A C 1
ATOM 5645 O O . TYR A 1 720 ? -30.730 -1.442 18.558 1.00 73.31 720 TYR A O 1
ATOM 5653 N N . ALA A 1 721 ? -30.327 -0.768 16.452 1.00 72.31 721 ALA A N 1
ATOM 5654 C CA . ALA A 1 721 ? -31.497 0.097 16.334 1.00 72.31 721 ALA A CA 1
ATOM 5655 C C . ALA A 1 721 ? -32.804 -0.680 16.564 1.00 72.31 721 ALA A C 1
ATOM 5657 O O . ALA A 1 721 ? -33.714 -0.177 17.222 1.00 72.31 721 ALA A O 1
ATOM 5658 N N . GLY A 1 722 ? -32.876 -1.925 16.074 1.00 76.69 722 GLY A N 1
ATOM 5659 C CA . GLY A 1 722 ? -33.975 -2.847 16.357 1.00 76.69 722 GLY A CA 1
ATOM 5660 C C . GLY A 1 722 ? -34.150 -3.103 17.853 1.00 76.69 722 GLY A C 1
ATOM 5661 O O . GLY A 1 722 ? -35.210 -2.809 18.395 1.00 76.69 722 GLY A O 1
ATOM 5662 N N . ARG A 1 723 ? -33.090 -3.544 18.541 1.00 76.75 723 ARG A N 1
ATOM 5663 C CA . ARG A 1 723 ? -33.130 -3.809 19.989 1.00 76.75 723 ARG A CA 1
ATOM 5664 C C . ARG A 1 723 ? -33.504 -2.582 20.811 1.00 76.75 723 ARG A C 1
ATOM 5666 O O . ARG A 1 723 ? -34.244 -2.719 21.781 1.00 76.75 723 ARG A O 1
ATOM 5673 N N . ILE A 1 724 ? -32.991 -1.401 20.460 1.00 78.12 724 ILE A N 1
ATOM 5674 C CA . ILE A 1 724 ? -33.367 -0.165 21.156 1.00 78.12 724 ILE A CA 1
ATOM 5675 C C . ILE A 1 724 ? -34.855 0.115 20.970 1.00 78.12 724 ILE A C 1
ATOM 5677 O O . ILE A 1 724 ? -35.549 0.414 21.939 1.00 78.12 724 ILE A O 1
ATOM 5681 N N . TRP A 1 725 ? -35.345 0.013 19.734 1.00 81.94 725 TRP A N 1
ATOM 5682 C CA . TRP A 1 725 ? -36.752 0.235 19.431 1.00 81.94 725 TRP A CA 1
ATOM 5683 C C . TRP A 1 725 ? -37.653 -0.715 20.222 1.00 81.94 725 TRP A C 1
ATOM 5685 O O . TRP A 1 725 ? -38.625 -0.274 20.839 1.00 81.94 725 TRP A O 1
ATOM 5695 N N . ASP A 1 726 ? -37.292 -1.993 20.272 1.00 84.56 726 ASP A N 1
ATOM 5696 C CA . ASP A 1 726 ? -38.081 -3.012 20.957 1.00 84.56 726 ASP A CA 1
ATOM 5697 C C . ASP A 1 726 ? -38.069 -2.770 22.486 1.00 84.56 726 ASP A C 1
ATOM 5699 O O . ASP A 1 726 ? -39.126 -2.750 23.115 1.00 84.56 726 ASP A O 1
ATOM 5703 N N . ARG A 1 727 ? -36.909 -2.425 23.074 1.00 81.88 727 ARG A N 1
ATOM 5704 C CA . ARG A 1 727 ? -36.777 -2.050 24.502 1.00 81.88 727 ARG A CA 1
ATOM 5705 C C . ARG A 1 727 ? -37.403 -0.702 24.875 1.00 81.88 727 ARG A C 1
ATOM 5707 O O . ARG A 1 727 ? -37.668 -0.459 26.046 1.00 81.88 727 ARG A O 1
ATOM 5714 N N . SER A 1 728 ? -37.635 0.183 23.909 1.00 79.06 728 SER A N 1
ATOM 5715 C CA . SER A 1 728 ? -38.292 1.482 24.130 1.00 79.06 728 SER A CA 1
ATOM 5716 C C . SER A 1 728 ? -39.827 1.398 24.176 1.00 79.06 728 SER A C 1
ATOM 5718 O O . SER A 1 728 ? -40.497 2.410 24.393 1.00 79.06 728 SER A O 1
ATOM 5720 N N . GLY A 1 729 ? -40.402 0.218 23.907 1.00 76.19 729 GLY A N 1
ATOM 5721 C CA . GLY A 1 729 ? -41.846 0.015 23.798 1.00 76.19 729 GLY A CA 1
ATOM 5722 C C . GLY A 1 729 ? -42.591 -0.109 25.135 1.00 76.19 729 GLY A C 1
ATOM 5723 O O . GLY A 1 729 ? -41.980 -0.378 26.168 1.00 76.19 729 GLY A O 1
ATOM 5724 N N . PRO A 1 730 ? -43.932 0.045 25.132 1.00 62.38 730 PRO A N 1
ATOM 5725 C CA . PRO A 1 730 ? -44.756 -0.020 26.343 1.00 62.38 730 PRO A CA 1
ATOM 5726 C C . PRO A 1 730 ? -44.639 -1.347 27.108 1.00 62.38 730 PRO A C 1
ATOM 5728 O O . PRO A 1 730 ? -44.620 -1.320 28.334 1.00 62.38 730 PRO A O 1
ATOM 5731 N N . ALA A 1 731 ? -44.486 -2.470 26.396 1.00 53.78 731 ALA A N 1
ATOM 5732 C CA . ALA A 1 731 ? -44.374 -3.817 26.964 1.00 53.78 731 ALA A CA 1
ATOM 5733 C C . ALA A 1 731 ? -43.070 -4.071 27.749 1.00 53.78 731 ALA A C 1
ATOM 5735 O O . ALA A 1 731 ? -42.998 -5.010 28.532 1.00 53.78 731 ALA A O 1
ATOM 5736 N N . ALA A 1 732 ? -42.045 -3.226 27.591 1.00 53.09 732 ALA A N 1
ATOM 5737 C CA . ALA A 1 732 ? -40.777 -3.364 28.311 1.00 53.09 732 ALA A CA 1
ATOM 5738 C C . ALA A 1 732 ? -40.819 -2.806 29.750 1.00 53.09 732 ALA A C 1
ATOM 5740 O O . ALA A 1 732 ? -39.830 -2.912 30.465 1.00 53.09 732 ALA A O 1
ATOM 5741 N N . ARG A 1 733 ? -41.936 -2.195 30.179 1.00 47.19 733 ARG A N 1
ATOM 5742 C CA . ARG A 1 733 ? -42.095 -1.587 31.517 1.00 47.19 733 ARG A CA 1
ATOM 5743 C C . ARG A 1 733 ? -42.532 -2.566 32.619 1.00 47.19 733 ARG A C 1
ATOM 5745 O O . ARG A 1 733 ? -42.745 -2.122 33.739 1.00 47.19 733 ARG A O 1
ATOM 5752 N N . GLY A 1 734 ? -42.679 -3.854 32.302 1.00 39.31 734 GLY A N 1
ATOM 5753 C CA . GLY A 1 734 ? -43.149 -4.890 33.232 1.00 39.31 734 GLY A CA 1
ATOM 5754 C C . GLY A 1 734 ? -42.088 -5.872 33.743 1.00 39.31 734 GLY A C 1
ATOM 5755 O O . GLY A 1 734 ? -42.479 -6.917 34.246 1.00 39.31 734 GLY A O 1
ATOM 5756 N N . TRP A 1 735 ? -40.789 -5.587 33.583 1.00 32.16 735 TRP A N 1
ATOM 5757 C CA . TRP A 1 735 ? -39.688 -6.464 34.013 1.00 32.16 735 TRP A CA 1
ATOM 5758 C C . TRP A 1 735 ? -38.667 -5.727 34.870 1.00 32.16 735 TRP A C 1
ATOM 5760 O O . TRP A 1 735 ? -38.301 -4.589 34.484 1.00 32.16 735 TRP A O 1
#

Radius of gyration: 34.45 Å; Cα contacts (8 Å, |Δi|>4): 856; chains: 1; bounding box: 90×64×102 Å

Nearest PDB structures (foldseek):
  7tcg-assembly1_A  TM=7.401E-01  e=7.797E-15  Bacillus subtilis subsp. subtilis str. 168
  8g3f-assembly1_A  TM=7.040E-01  e=1.231E-14  Bacillus subtilis subsp. subtilis str. 168
  8g4c-assembly1_A  TM=6.782E-01  e=5.716E-14  Bacillus subtilis subsp. subtilis str. 168
  7tch-assembly1_A  TM=5.667E-01  e=1.613E-13  Bacillus subtilis subsp. subtilis str. 168
  5ws4-assembly1_B  TM=4.716E-01  e=2.517E-02  Acinetobacter baumannii

Mean predicted aligned error: 13.9 Å

Secondary structure (DSSP, 8-state):
--HHHHHHHHHHHTHHHHHHHHHHHHHHHHHHHHHHHHHHHHHT-TT-TTHHHHHHHHHHHHHHHHHHHHHHHHHHHHHHHHHHHHHHHHHHHTT--HHHHHHHHHHHHHHHHHHHHHHHHHHHHHHHHHHHHHHHHHTT-SSPPPP---HHHHHHHHHHHHHHHHHHHHHHHHHHHHS-HHHHHHHTT-S---PPP-HHHHHHHHHHHHHHHHIIIIIHHHHHHHHHHTT--THHHHHHHHHHHHHHHHHHHHHHHIIIIIHHHHHHHHT--SS--HHHHHHHHHHHHHHHHHHHHHHHHHHHHHHHHHHHHHHHHHHHHHHHHHHHH---SEEEE-TT--HHHHHHHHHHHHHHHIIIIIPPPEEEEEEEEE-----PPPPTT-----------------PPEEEEEHHHHHHHHHHHHHH-GGGTTTSPPPPPPPTTEEEEEE---------TT------------EE-----------S---HHHHTTS-S------S---SS---TTTTS-SSS-EEEEE-HHHHHHHHHHHHHH-GGGEEEEEEEE-TTGGGTHHHHHHH-TT-S--S-SS-EEEEHHHHHHHHHHHHHHHHHHHHHHHHHHHHHHHHHHHHHHHHTHHHHHHHHHHHHHTT--HHHHHHHHHHHHHHHHHHHHHHHHHHHHHHHHHHHHHHGGGT-S-TT--HHHHHHHHHHHHHHHHHHHHHHHIIIIIHHHHHHHHHHTSGGGGG-

Foldseek 3Di:
DDPVVVLVVVCVVQVLLLVLLLVLLLLLLLLLLLLLQLLVLLVVPLLDDVSVVLSVVSVVLSVVSLVVSLVLSLVSLVLVCLLCLLVLLVCVVVVNDLVNQLVSLLVSLQVSLVSSLVSNLVNNVVCNQVSQQVLCVLLVPLDGRDDDDDVVSSVVSSVSSSVSSNVSSNVSSVCSSPPHSVCSNCSVVPLPPLPQQDPVLLVLLVVLLVVLLCCQQPVLLVLLVCCQPVVDPVVSVVVSVVVVVVSVVSLLSSQLSNQQRVLLVVLVPVQDDPDDDPLSNLLSVVLSSVLSSCSNVLSVLLSVLLVLLLVLLLLVLVLVFVLVLLCQWCLFQKKWFAPLGPPVQQVVVVCVLCVLCVVVPQDPKDKAKWKKQWDDDDPDDDPPPPDPDPDDDDDDDDDDPDHTEIEGELVSVQVVVVLSCQAPVVCPPVDDRDPDADAQKKFKQQQFPDDDPDDDDDPDPDSPRPGDIDGRPDPPQDDDDDDDDDPVNVVPDPDDHGDDDDDPPPPDPPPCVVTGPHRHMYMHHHPVVVVVVQVVCCVPPVVSMTMMMGIGTYPSLSCLVSVCVVCVCPVPPPDSHMHMDRSSPVSSSSSNVSSSVSSSSVSVSVSSLSSSLSVVSSVLSSCLVVLLVSVLVSVVVPDDLVNLLVSQLVSVCCSQVVSLVSSLVSSLSNSSSVQSSVCSVSSTDPPPPSPVSSVVSSVVVCVVSVVVSCVSSVPRSSVSSVVSNVCSDPVVPPD

Organism: NCBI:txid2951981

pLDDT: mean 70.31, std 19.97, range [21.19, 97.75]

Sequence (735 aa):
MSWRVLWRRLMFRNFRAYAGYVLIFSVAVTIFYLFQTLSTGLGSASAIQRRDYLTDVIGVMRGIVFVFALFFVAYFHRLLLLGESRALGLLGTFGMSRHTRRGLVLWESILLGTAGLTLGLALGLLLEPLFLLAAGVFLRLPWRLAYEFRPQLLLLTALAFAVLVLLEGGISAELAVRRWPRQLLSASRAVEEVRQPSRVRAILGLILLAAAYLLAAVIHPRILERYTEEQAEVGWLGLWLLLTPIILLLTLLGSYWLLAEGLRLLLRHRLVAPGSRAESLLARARLGARLRAHAGSGAIIAGLLAFVVTDTCMLIGVQAQVLRSTLLLNPVVVQITHPENDEAAIDAEAQRIASSLSEAGFGPVQAVRLRLVLGATPLLPFDEDGLAHFGHPRGGWYTDRIKGVNIIAHSAYTHLIGAIEVAHPSLTGIFPAVPELQPGQAFAIRTRFEEERRGWNDPAVQWLSVGRTFNVLGYDVFRVAPEEVTPDELARAPLLEVTLVGRASTAGLPTNMAAGFVNQTFLVVDDATFSALETSVREFDPESIYSFTGLFYPRWRDSQAVLMRLLPDYPVRMTSELNVQPLPLIYAEQYREFGVLLFTLSAIALLFLFASGAVIHFKVSERLESDVRQVTALRRVGATKWHVRGIFVREAAVLLLAPFLLGMVHSAVALIDWVSMLDMEAVFDRNFDIWGFTYRTFLGMALGIGLVVAVYGGAVIYRYAGRIWDRSGPAARGW

InterPro domains:
  IPR003838 ABC3 transporter permease, C-terminal [PF02687] (63-173)
  IPR003838 ABC3 transporter permease, C-terminal [PF02687] (603-719)
  IPR052536 ABC-4 Integral Membrane [PTHR46795] (3-361)